Protein AF-A0A3B8J9R2-F1 (afdb_monomer)

Foldseek 3Di:
DDPLVVLQVVLVVVLCVLCQVLLVVVLVCLAVQAPPDDDPDDDDPPDDPPDDDDPCDDSPDRPPPVDDDDHDDDDDPPDPDDDQDQFLDDDPDPPDPPPPPQPDLDDDDPSSVVSVVVSVVSNVVSLVSDDPVDDDDDVVVVVVVVLCVPQHDDPVVCVVCVVVVPDPQKDKGKAEAPVQVDDDSRDDDNPPDDGNCRVRPFAFRDDDPFPDTDGPQWHDDPQKIARDCPDLKAKWKDWLFQDDPVPDALQRPPRPSADPLNSCCLNQQAADQASVLSVVVRVCLVVVDAWDWSDRPDPPPPPVPPDDDDDDDDDDDTSGRNPHRIHSIDRADANIKMKMKIKDKDAAPCRVVVPADEPVCVVVVVVSRDIWMWIWIKMKGFHDADPNRMTMIMMGTHDTDPGHHHDCSVVSHHYD

Radius of gyration: 28.65 Å; Cα contacts (8 Å, |Δi|>4): 515; chains: 1; bounding box: 71×41×92 Å

Solvent-accessible surface area (backbone atoms only — not comparable to full-atom values): 25781 Å² total; per-residue (Å²): 131,54,73,48,55,48,52,44,50,53,38,51,54,52,31,49,64,55,43,54,64,46,52,58,56,48,64,69,44,42,63,69,62,46,72,78,57,85,67,98,57,81,78,60,95,88,60,75,97,80,79,72,80,72,85,78,71,62,94,83,61,77,80,58,80,89,68,67,87,74,71,57,77,82,80,64,77,84,72,74,82,79,70,80,76,70,80,71,58,88,71,80,72,69,96,53,90,74,63,80,82,69,78,76,72,77,77,78,56,66,72,54,54,51,41,53,50,52,34,48,57,49,47,63,74,40,55,85,53,52,58,87,92,59,84,83,80,57,68,67,63,50,49,49,52,50,48,37,66,70,68,42,72,54,73,69,62,54,59,78,42,40,78,62,51,70,42,85,59,40,45,73,47,57,36,46,36,45,72,66,67,50,87,58,89,73,56,91,67,69,75,86,51,78,50,61,46,71,75,59,52,63,50,69,52,83,77,57,90,67,86,39,62,48,50,56,60,55,27,30,51,96,67,18,42,30,53,66,68,55,84,76,22,43,56,34,31,38,79,49,39,83,50,60,80,83,73,61,52,68,81,62,65,95,45,89,71,54,52,71,69,56,49,48,47,76,72,65,67,49,81,56,40,40,67,66,58,37,50,49,54,52,49,47,50,71,66,66,66,79,56,62,70,60,62,63,74,92,80,74,77,77,76,77,71,79,65,96,69,85,92,76,80,98,68,80,89,56,58,68,26,77,73,66,81,58,29,37,52,47,78,67,53,78,59,26,20,32,45,35,42,43,39,43,53,50,74,35,65,50,56,77,67,67,47,66,44,47,75,81,52,59,82,47,43,73,68,59,66,49,49,39,33,34,32,38,35,35,37,37,28,36,74,46,75,47,96,84,63,24,33,38,27,40,38,34,61,46,46,73,56,80,59,61,56,72,77,52,67,74,80,50,61,49,77,109

pLDDT: mean 75.18, std 20.31, range [25.69, 97.75]

Structure (mmCIF, N/CA/C/O backbone):
data_AF-A0A3B8J9R2-F1
#
_entry.id   AF-A0A3B8J9R2-F1
#
loop_
_atom_site.group_PDB
_atom_site.id
_atom_site.type_symbol
_atom_site.label_atom_id
_atom_site.label_alt_id
_atom_site.label_comp_id
_atom_site.label_asym_id
_atom_site.label_entity_id
_atom_site.label_seq_id
_atom_site.pdbx_PDB_ins_code
_atom_site.Cartn_x
_atom_site.Cartn_y
_atom_site.Cartn_z
_atom_site.occupancy
_atom_site.B_iso_or_equiv
_atom_site.auth_seq_id
_atom_site.auth_comp_id
_atom_site.auth_asym_id
_atom_site.auth_atom_id
_atom_site.pdbx_PDB_model_num
ATOM 1 N N . MET A 1 1 ? 39.269 -7.780 -40.909 1.00 62.84 1 MET A N 1
ATOM 2 C CA . MET A 1 1 ? 38.316 -7.835 -39.776 1.00 62.84 1 MET A CA 1
ATOM 3 C C . MET A 1 1 ? 38.737 -8.933 -38.822 1.00 62.84 1 MET A C 1
ATOM 5 O O . MET A 1 1 ? 38.933 -10.055 -39.282 1.00 62.84 1 MET A O 1
ATOM 9 N N . SER A 1 2 ? 38.868 -8.621 -37.534 1.00 84.94 2 SER A N 1
ATOM 10 C CA . SER A 1 2 ? 39.089 -9.622 -36.484 1.00 84.94 2 SER A CA 1
ATOM 11 C C . SER A 1 2 ? 37.842 -10.494 -36.267 1.00 84.94 2 SER A C 1
ATOM 13 O O . SER A 1 2 ? 36.739 -10.134 -36.692 1.00 84.94 2 SER A O 1
ATOM 15 N N . LEU A 1 3 ? 38.005 -11.652 -35.615 1.00 82.94 3 LEU A N 1
ATOM 16 C CA . LEU A 1 3 ? 36.895 -12.561 -35.297 1.00 82.94 3 LEU A CA 1
ATOM 17 C C . LEU A 1 3 ? 35.760 -11.857 -34.509 1.00 82.94 3 LEU A C 1
ATOM 19 O O . LEU A 1 3 ? 34.614 -11.969 -34.950 1.00 82.94 3 LEU A O 1
ATOM 23 N N . PRO A 1 4 ? 36.036 -11.044 -33.462 1.00 85.19 4 PRO A N 1
ATOM 24 C CA . PRO A 1 4 ? 34.996 -10.282 -32.757 1.00 85.19 4 PRO A CA 1
ATOM 25 C C . PRO A 1 4 ? 34.298 -9.248 -33.647 1.00 85.19 4 PRO A C 1
ATOM 27 O O . PRO A 1 4 ? 33.075 -9.143 -33.647 1.00 85.19 4 PRO A O 1
ATOM 30 N N . GLN A 1 5 ? 35.054 -8.528 -34.488 1.00 85.38 5 GLN A N 1
ATOM 31 C CA . GLN A 1 5 ? 34.477 -7.555 -35.423 1.00 85.38 5 GLN A CA 1
ATOM 32 C C . GLN A 1 5 ? 33.524 -8.225 -36.418 1.00 85.38 5 GLN A C 1
ATOM 34 O O . GLN A 1 5 ? 32.480 -7.665 -36.749 1.00 85.38 5 GLN A O 1
ATOM 39 N N . ARG A 1 6 ? 33.870 -9.426 -36.902 1.00 88.06 6 ARG A N 1
ATOM 40 C CA . ARG A 1 6 ? 33.015 -10.193 -37.815 1.00 88.06 6 ARG A CA 1
ATOM 41 C C . ARG A 1 6 ? 31.730 -10.644 -37.117 1.00 88.06 6 ARG A C 1
ATOM 43 O O . ARG A 1 6 ? 30.662 -10.513 -37.703 1.00 88.06 6 ARG A O 1
ATOM 50 N N . GLN A 1 7 ? 31.816 -11.107 -35.869 1.00 88.25 7 GLN A N 1
ATOM 51 C CA . GLN A 1 7 ? 30.649 -11.489 -35.062 1.00 88.25 7 GLN A CA 1
ATOM 52 C C . GLN A 1 7 ? 29.702 -10.304 -34.822 1.00 88.25 7 GLN A C 1
ATOM 54 O O . GLN A 1 7 ? 28.502 -10.433 -35.068 1.00 88.25 7 GLN A O 1
ATOM 59 N N . ILE A 1 8 ? 30.243 -9.140 -34.438 1.00 89.12 8 ILE A N 1
ATOM 60 C CA . ILE A 1 8 ? 29.488 -7.884 -34.291 1.00 89.12 8 ILE A CA 1
ATOM 61 C C . ILE A 1 8 ? 28.781 -7.527 -35.591 1.00 89.12 8 ILE A C 1
ATOM 63 O O . ILE A 1 8 ? 27.564 -7.348 -35.607 1.00 89.12 8 ILE A O 1
ATOM 67 N N . TYR A 1 9 ? 29.527 -7.462 -36.693 1.00 90.94 9 TYR A N 1
ATOM 68 C CA . TYR A 1 9 ? 28.970 -7.067 -37.979 1.00 90.94 9 TYR A CA 1
ATOM 69 C C . TYR A 1 9 ? 27.863 -8.017 -38.446 1.00 90.94 9 TYR A C 1
ATOM 71 O O . TYR A 1 9 ? 26.790 -7.560 -38.832 1.00 90.94 9 TYR A O 1
ATOM 79 N N . CYS A 1 10 ? 28.077 -9.333 -38.366 1.00 91.62 10 CYS A N 1
ATOM 80 C CA . CYS A 1 10 ? 27.074 -10.318 -38.764 1.00 91.62 10 CYS A CA 1
ATOM 81 C C . CYS A 1 10 ? 25.803 -10.224 -37.909 1.00 91.62 10 CYS A C 1
ATOM 83 O O . CYS A 1 10 ? 24.699 -10.301 -38.452 1.00 91.62 10 CYS A O 1
ATOM 85 N N . ALA A 1 11 ? 25.936 -10.035 -36.593 1.00 90.38 11 ALA A N 1
ATOM 86 C CA . ALA A 1 11 ? 24.792 -9.900 -35.698 1.00 90.38 11 ALA A CA 1
ATOM 87 C C . ALA A 1 11 ? 24.015 -8.603 -35.928 1.00 90.38 11 ALA A C 1
ATOM 89 O O . ALA A 1 11 ? 22.785 -8.647 -35.973 1.00 90.38 11 ALA A O 1
ATOM 90 N N . LEU A 1 12 ? 24.709 -7.481 -36.146 1.00 90.62 12 LEU A N 1
ATOM 91 C CA . LEU A 1 12 ? 24.083 -6.208 -36.501 1.00 90.62 12 LEU A CA 1
ATOM 92 C C . LEU A 1 12 ? 23.373 -6.312 -37.852 1.00 90.62 12 LEU A C 1
ATOM 94 O O . LEU A 1 12 ? 22.178 -6.051 -37.923 1.00 90.62 12 LEU A O 1
ATOM 98 N N . HIS A 1 13 ? 24.064 -6.778 -38.896 1.00 92.00 13 HIS A N 1
ATOM 99 C CA . HIS A 1 13 ? 23.496 -6.906 -40.238 1.00 92.00 13 HIS A CA 1
ATOM 100 C C . HIS A 1 13 ? 22.250 -7.800 -40.247 1.00 92.00 13 HIS A C 1
ATOM 102 O O . HIS A 1 13 ? 21.206 -7.410 -40.767 1.00 92.00 13 HIS A O 1
ATOM 108 N N . THR A 1 14 ? 22.326 -8.982 -39.629 1.00 91.25 14 THR A N 1
ATOM 109 C CA . THR A 1 14 ? 21.195 -9.921 -39.575 1.00 91.25 14 THR A CA 1
ATOM 110 C C . THR A 1 14 ? 20.018 -9.333 -38.800 1.00 91.25 14 THR A C 1
ATOM 112 O O . THR A 1 14 ? 18.887 -9.373 -39.284 1.00 91.25 14 THR A O 1
ATOM 115 N N . SER A 1 15 ? 20.279 -8.719 -37.641 1.00 90.56 15 SER A N 1
ATOM 116 C CA . SER A 1 15 ? 19.243 -8.053 -36.843 1.00 90.56 15 SER A CA 1
ATOM 117 C C . SER A 1 15 ? 18.590 -6.902 -37.610 1.00 90.56 15 SER A C 1
ATOM 119 O O . SER A 1 15 ? 17.370 -6.762 -37.583 1.00 90.56 15 SER A O 1
ATOM 121 N N . THR A 1 16 ? 19.361 -6.107 -38.359 1.00 88.94 16 THR A N 1
ATOM 122 C CA . THR A 1 16 ? 18.823 -5.036 -39.208 1.00 88.94 16 THR A CA 1
ATOM 123 C C . THR A 1 16 ? 17.903 -5.587 -40.296 1.00 88.94 16 THR A C 1
ATOM 125 O O . THR A 1 16 ? 16.812 -5.051 -40.486 1.00 88.94 16 THR A O 1
ATOM 128 N N . GLN A 1 17 ? 18.290 -6.673 -40.976 1.00 87.81 17 GLN A N 1
ATOM 129 C CA . GLN A 1 17 ? 17.439 -7.301 -41.995 1.00 87.81 17 GLN A CA 1
ATOM 130 C C . GLN A 1 17 ? 16.136 -7.854 -41.396 1.00 87.81 17 GLN A C 1
ATOM 132 O O . GLN A 1 17 ? 15.073 -7.697 -41.992 1.00 87.81 17 GLN A O 1
ATOM 137 N N . GLN A 1 18 ? 16.194 -8.437 -40.193 1.00 86.75 18 GLN A N 1
ATOM 138 C CA . GLN A 1 18 ? 15.013 -8.938 -39.478 1.00 86.75 18 GLN A CA 1
ATOM 139 C C . GLN A 1 18 ? 14.080 -7.816 -38.994 1.00 86.75 18 GLN A C 1
ATOM 141 O O . GLN A 1 18 ? 12.860 -7.975 -39.020 1.00 86.75 18 GLN A O 1
ATOM 146 N N . LEU A 1 19 ? 14.630 -6.681 -38.553 1.00 87.50 19 LEU A N 1
ATOM 147 C CA . LEU A 1 19 ? 13.854 -5.567 -37.996 1.00 87.50 19 LEU A CA 1
ATOM 148 C C . LEU A 1 19 ? 13.289 -4.625 -39.066 1.00 87.50 19 LEU A C 1
ATOM 150 O O . LEU A 1 19 ? 12.255 -4.003 -38.834 1.00 87.50 19 LEU A O 1
ATOM 154 N N . LYS A 1 20 ? 13.903 -4.538 -40.251 1.00 83.94 20 LYS A N 1
ATOM 155 C CA . LYS A 1 20 ? 13.425 -3.693 -41.358 1.00 83.94 20 LYS A CA 1
ATOM 156 C C . LYS A 1 20 ? 11.931 -3.884 -41.697 1.00 83.94 20 LYS A C 1
ATOM 158 O O . LYS A 1 20 ? 11.222 -2.878 -41.742 1.00 83.94 20 LYS A O 1
ATOM 163 N N . PRO A 1 21 ? 11.400 -5.113 -41.882 1.00 82.69 21 PRO A N 1
ATOM 164 C CA . PRO A 1 21 ? 9.969 -5.297 -42.128 1.00 82.69 21 PRO A CA 1
ATOM 165 C C . PRO A 1 21 ? 9.108 -4.905 -40.919 1.00 82.69 21 PRO A C 1
ATOM 167 O O . PRO A 1 21 ? 8.003 -4.396 -41.103 1.00 82.69 21 PRO A O 1
ATOM 170 N N . VAL A 1 22 ? 9.608 -5.075 -39.690 1.00 84.50 22 VAL A N 1
ATOM 171 C CA . VAL A 1 22 ? 8.884 -4.703 -38.464 1.00 84.50 22 VAL A CA 1
ATOM 172 C C . VAL A 1 22 ? 8.616 -3.202 -38.413 1.00 84.50 22 VAL A C 1
ATOM 174 O O . VAL A 1 22 ? 7.498 -2.806 -38.090 1.00 84.50 22 VAL A O 1
ATOM 177 N N . VAL A 1 23 ? 9.597 -2.369 -38.778 1.00 78.69 23 VAL A N 1
ATOM 178 C CA . VAL A 1 23 ? 9.433 -0.906 -38.763 1.00 78.69 23 VAL A CA 1
ATOM 179 C C . VAL A 1 23 ? 8.285 -0.472 -39.676 1.00 78.69 23 VAL A C 1
ATOM 181 O O . VAL A 1 23 ? 7.385 0.231 -39.225 1.00 78.69 23 VAL A O 1
ATOM 184 N N . SER A 1 24 ? 8.221 -1.003 -40.902 1.00 74.25 24 SER A N 1
ATOM 185 C CA . SER A 1 24 ? 7.125 -0.697 -41.836 1.00 74.25 24 SER A CA 1
ATOM 186 C C . SER A 1 24 ? 5.739 -1.072 -41.285 1.00 74.25 24 SER A C 1
ATOM 188 O O . SER A 1 24 ? 4.757 -0.353 -41.478 1.00 74.25 24 SER A O 1
ATOM 190 N N . GLN A 1 25 ? 5.649 -2.186 -40.548 1.00 77.25 25 GLN A N 1
ATOM 191 C CA . GLN A 1 25 ? 4.401 -2.629 -39.930 1.00 77.25 25 GLN A CA 1
ATOM 192 C C . GLN A 1 25 ? 3.995 -1.763 -38.731 1.00 77.25 25 GLN A C 1
ATOM 194 O O . GLN A 1 25 ? 2.798 -1.632 -38.467 1.00 77.25 25 GLN A O 1
ATOM 199 N N . LEU A 1 26 ? 4.961 -1.208 -37.993 1.00 74.69 26 LEU A N 1
ATOM 200 C CA . LEU A 1 26 ? 4.707 -0.274 -36.897 1.00 74.69 26 LEU A CA 1
ATOM 201 C C . LEU A 1 26 ? 4.262 1.089 -37.436 1.00 74.69 26 LEU A C 1
ATOM 203 O O . LEU A 1 26 ? 3.238 1.599 -36.984 1.00 74.69 26 LEU A O 1
ATOM 207 N N . ASP A 1 27 ? 4.942 1.619 -38.455 1.00 71.44 27 ASP A N 1
ATOM 208 C CA . ASP A 1 27 ? 4.601 2.901 -39.085 1.00 71.44 27 ASP A CA 1
ATOM 209 C C . ASP A 1 27 ? 3.192 2.894 -39.684 1.00 71.44 27 ASP A C 1
ATOM 211 O O . ASP A 1 27 ? 2.443 3.857 -39.522 1.00 71.44 27 ASP A O 1
ATOM 215 N N . ARG A 1 28 ? 2.780 1.778 -40.305 1.00 70.75 28 ARG A N 1
ATOM 216 C CA . ARG A 1 28 ? 1.412 1.606 -40.820 1.00 70.75 28 ARG A CA 1
ATOM 217 C C . ARG A 1 28 ? 0.352 1.618 -39.714 1.00 70.75 28 ARG A C 1
ATOM 219 O O . ARG A 1 28 ? -0.784 2.012 -39.958 1.00 70.75 28 ARG A O 1
ATOM 226 N N . ARG A 1 29 ? 0.693 1.150 -38.511 1.00 69.62 29 ARG A N 1
ATOM 227 C CA . ARG A 1 29 ? -0.244 1.043 -37.380 1.00 69.62 29 ARG A CA 1
ATOM 228 C C . ARG A 1 29 ? -0.314 2.297 -36.525 1.00 69.62 29 ARG A C 1
ATOM 230 O O . ARG A 1 29 ? -1.327 2.521 -35.876 1.00 69.62 29 ARG A O 1
ATOM 237 N N . LEU A 1 30 ? 0.739 3.100 -36.520 1.00 65.31 30 LEU A N 1
ATOM 238 C CA . LEU A 1 30 ? 0.831 4.308 -35.716 1.00 65.31 30 LEU A CA 1
ATOM 239 C C . LEU A 1 30 ? -0.325 5.316 -35.935 1.00 65.31 30 LEU A C 1
ATOM 241 O O . LEU A 1 30 ? -0.827 5.813 -34.927 1.00 65.31 30 LEU A O 1
ATOM 245 N N . PRO A 1 31 ? -0.824 5.579 -37.165 1.00 58.50 31 PRO A N 1
ATOM 246 C CA . PRO A 1 31 ? -2.006 6.427 -37.361 1.00 58.50 31 PRO A CA 1
ATOM 247 C C . PRO A 1 31 ? -3.319 5.760 -36.916 1.00 58.50 31 PRO A C 1
ATOM 249 O O . PRO A 1 31 ? -4.212 6.453 -36.451 1.00 58.50 31 PRO A O 1
ATOM 252 N N . LEU A 1 32 ? -3.425 4.424 -36.951 1.00 59.94 32 LEU A N 1
ATOM 253 C CA . LEU A 1 32 ? -4.621 3.698 -36.482 1.00 59.94 32 LEU A CA 1
ATOM 254 C C . LEU A 1 32 ? -4.832 3.806 -34.960 1.00 59.94 32 LEU A C 1
ATOM 256 O O . LEU A 1 32 ? -5.904 3.485 -34.459 1.00 59.94 32 LEU A O 1
ATOM 260 N N . LEU A 1 33 ? -3.812 4.242 -34.215 1.00 56.12 33 LEU A N 1
ATOM 261 C CA . LEU A 1 33 ? -3.923 4.545 -32.786 1.00 56.12 33 LEU A CA 1
ATOM 262 C C . LEU A 1 33 ? -4.534 5.936 -32.520 1.00 56.12 33 LEU A C 1
ATOM 264 O O . LEU A 1 33 ? -4.924 6.205 -31.386 1.00 56.12 33 LEU A O 1
ATOM 268 N N . ALA A 1 34 ? -4.606 6.811 -33.532 1.00 45.78 34 ALA A N 1
ATOM 269 C CA . ALA A 1 34 ? -5.099 8.185 -33.408 1.00 45.78 34 ALA A CA 1
ATOM 270 C C . ALA A 1 34 ? -6.633 8.300 -33.515 1.00 45.78 34 ALA A C 1
ATOM 272 O O . ALA A 1 34 ? -7.208 9.155 -32.850 1.00 45.78 34 ALA A O 1
ATOM 273 N N . ASP A 1 35 ? -7.290 7.413 -34.272 1.00 43.53 35 ASP A N 1
ATOM 274 C CA . ASP A 1 35 ? -8.739 7.464 -34.558 1.00 43.53 35 ASP A CA 1
ATOM 275 C C . ASP A 1 35 ? -9.628 6.791 -33.493 1.00 43.53 35 ASP A C 1
ATOM 277 O O . ASP A 1 35 ? -10.819 6.578 -33.695 1.00 43.53 35 ASP A O 1
ATOM 281 N N . LEU A 1 36 ? -9.084 6.468 -32.319 1.00 45.31 36 LEU A N 1
ATOM 282 C CA . LEU A 1 36 ? -9.843 5.864 -31.214 1.00 45.31 36 LEU A CA 1
ATOM 283 C C . LEU A 1 36 ? -10.557 6.905 -30.326 1.00 45.31 36 LEU A C 1
ATOM 285 O O . LEU A 1 36 ? -10.795 6.653 -29.144 1.00 45.31 36 LEU A O 1
ATOM 289 N N . THR A 1 37 ? -10.868 8.084 -30.866 1.00 40.28 37 THR A N 1
ATOM 290 C CA . THR A 1 37 ? -11.764 9.060 -30.232 1.00 40.28 37 THR A CA 1
ATOM 291 C C . THR A 1 37 ? -13.177 8.908 -30.755 1.00 40.28 37 THR A C 1
ATOM 293 O O . THR A 1 37 ? -13.391 8.893 -31.964 1.00 40.28 37 THR A O 1
ATOM 296 N N . GLU A 1 38 ? -14.142 8.896 -29.841 1.00 38.78 38 GLU A N 1
ATOM 297 C CA . GLU A 1 38 ? -15.537 9.160 -30.177 1.00 38.78 38 GLU A CA 1
ATOM 298 C C . GLU A 1 38 ? -15.602 10.517 -30.910 1.00 38.78 38 GLU A C 1
ATOM 300 O O . GLU A 1 38 ? -15.059 11.513 -30.406 1.00 38.78 38 GLU A O 1
ATOM 305 N N . PRO A 1 39 ? -16.143 10.576 -32.139 1.00 33.47 39 PRO A N 1
ATOM 306 C CA . PRO A 1 39 ? -16.142 11.808 -32.907 1.00 33.47 39 PRO A CA 1
ATOM 307 C C . PRO A 1 39 ? -16.979 12.858 -32.166 1.00 33.47 39 PRO A C 1
ATOM 309 O O . PRO A 1 39 ? -18.101 12.595 -31.744 1.00 33.47 39 PRO A O 1
ATOM 312 N N . LYS A 1 40 ? -16.443 14.079 -32.021 1.00 38.44 40 LYS A N 1
ATOM 313 C CA . LYS A 1 40 ? -17.133 15.216 -31.369 1.00 38.44 40 LYS A CA 1
ATOM 314 C C . LYS A 1 40 ? -18.420 15.651 -32.087 1.00 38.44 40 LYS A C 1
ATOM 316 O O . LYS A 1 40 ? -19.108 16.552 -31.619 1.00 38.44 40 LYS A O 1
ATOM 321 N N . THR A 1 41 ? -18.726 15.050 -33.227 1.00 35.06 41 THR A N 1
ATOM 322 C CA . THR A 1 41 ? -19.935 15.265 -34.015 1.00 35.06 41 THR A CA 1
ATOM 323 C C . THR A 1 41 ? -20.323 13.930 -34.648 1.00 35.06 41 THR A C 1
ATOM 325 O O . THR A 1 41 ? -19.452 13.276 -35.227 1.00 35.06 41 THR A O 1
ATOM 328 N N . PRO A 1 42 ? -21.589 13.487 -34.539 1.00 36.25 42 PRO A N 1
ATOM 329 C CA . PRO A 1 42 ? -22.033 12.295 -35.249 1.00 36.25 42 PRO A CA 1
ATOM 330 C C . PRO A 1 42 ? -21.795 12.499 -36.755 1.00 36.25 42 PRO A C 1
ATOM 332 O O . PRO A 1 42 ? -22.043 13.601 -37.258 1.00 36.25 42 PRO A O 1
ATOM 335 N N . PRO A 1 43 ? -21.277 11.489 -37.477 1.00 36.88 43 PRO A N 1
ATOM 336 C CA . PRO A 1 43 ? -21.058 11.614 -38.908 1.00 36.88 43 PRO A CA 1
ATOM 337 C C . PRO A 1 43 ? -22.398 11.884 -39.598 1.00 36.88 43 PRO A C 1
ATOM 339 O O . PRO A 1 43 ? -23.392 11.205 -39.338 1.00 36.88 43 PRO A O 1
ATOM 342 N N . SER A 1 44 ? -22.414 12.897 -40.467 1.00 42.34 44 SER A N 1
ATOM 343 C CA . SER A 1 44 ? -23.523 13.120 -41.394 1.00 42.34 44 SER A CA 1
ATOM 344 C C . SER A 1 44 ? -23.764 11.829 -42.191 1.00 42.34 44 SER A C 1
ATOM 346 O O . SER A 1 44 ? -22.778 11.207 -42.604 1.00 42.34 44 SER A O 1
ATOM 348 N N . PRO A 1 45 ? -25.024 11.415 -42.422 1.00 50.50 45 PRO A N 1
ATOM 349 C CA . PRO A 1 45 ? -25.361 10.132 -43.051 1.00 50.50 45 PRO A CA 1
ATOM 350 C C . PRO A 1 45 ? -24.772 9.921 -44.458 1.00 50.50 45 PRO A C 1
ATOM 352 O O . PRO A 1 45 ? -24.772 8.794 -44.947 1.00 50.50 45 PRO A O 1
ATOM 355 N N . ASP A 1 46 ? -24.210 10.963 -45.075 1.00 46.41 46 ASP A N 1
ATOM 356 C CA . ASP A 1 46 ? -23.677 10.934 -46.439 1.00 46.41 46 ASP A CA 1
ATOM 357 C C . ASP A 1 46 ? -22.157 10.686 -46.537 1.00 46.41 46 ASP A C 1
ATOM 359 O O . ASP A 1 46 ? -21.599 10.740 -47.633 1.00 46.41 46 ASP A O 1
ATOM 363 N N . VAL A 1 47 ? -21.456 10.409 -45.426 1.00 40.75 47 VAL A N 1
ATOM 364 C CA . VAL A 1 47 ? -20.002 10.143 -45.447 1.00 40.75 47 VAL A CA 1
ATOM 365 C C . VAL A 1 47 ? -19.705 8.667 -45.149 1.00 40.75 47 VAL A C 1
ATOM 367 O O . VAL A 1 47 ? -19.852 8.229 -44.006 1.00 40.75 47 VAL A O 1
ATOM 370 N N . PRO A 1 48 ? -19.228 7.879 -46.132 1.00 35.44 48 PRO A N 1
ATOM 371 C CA . PRO A 1 48 ? -18.740 6.527 -45.886 1.00 35.44 48 PRO A CA 1
ATOM 372 C C . PRO A 1 48 ? -17.569 6.545 -44.892 1.00 35.44 48 PRO A C 1
ATOM 374 O O . PRO A 1 48 ? -16.538 7.167 -45.147 1.00 35.44 48 PRO A O 1
ATOM 377 N N . LEU A 1 49 ? -17.706 5.813 -43.782 1.00 38.81 49 LEU A N 1
ATOM 378 C CA . LEU A 1 49 ? -16.765 5.717 -42.647 1.00 38.81 49 LEU A CA 1
ATOM 379 C C . LEU A 1 49 ? -15.371 5.115 -42.966 1.00 38.81 49 LEU A C 1
ATOM 381 O O . LEU A 1 49 ? -14.674 4.659 -42.065 1.00 38.81 49 LEU A O 1
ATOM 385 N N . LEU A 1 50 ? -14.932 5.088 -44.228 1.00 36.97 50 LEU A N 1
ATOM 386 C CA . LEU A 1 50 ? -13.704 4.400 -44.654 1.00 36.97 50 LEU A CA 1
ATOM 387 C C . LEU A 1 50 ? -12.754 5.224 -45.536 1.00 36.97 50 LEU A C 1
ATOM 389 O O . LEU A 1 50 ? -11.812 4.658 -46.088 1.00 36.97 50 LEU A O 1
ATOM 393 N N . ILE A 1 51 ? -12.940 6.540 -45.671 1.00 36.12 51 ILE A N 1
ATOM 394 C CA . ILE A 1 51 ? -12.095 7.347 -46.567 1.00 36.12 51 ILE A CA 1
ATOM 395 C C . ILE A 1 51 ? -11.477 8.537 -45.832 1.00 36.12 51 ILE A C 1
ATOM 397 O O . ILE A 1 51 ? -11.869 9.684 -46.006 1.00 36.12 51 ILE A O 1
ATOM 401 N N . LEU A 1 52 ? -10.437 8.257 -45.052 1.00 32.12 52 LEU A N 1
ATOM 402 C CA . LEU A 1 52 ? -9.314 9.177 -44.894 1.00 32.12 52 LEU A CA 1
ATOM 403 C C . LEU A 1 52 ? -8.065 8.392 -45.304 1.00 32.12 52 LEU A C 1
ATOM 405 O O . LEU A 1 52 ? -7.768 7.366 -44.686 1.00 32.12 52 LEU A O 1
ATOM 409 N N . PRO A 1 53 ? -7.366 8.782 -46.383 1.00 33.91 53 PRO A N 1
ATOM 410 C CA . PRO A 1 53 ? -6.200 8.039 -46.817 1.00 33.91 53 PRO A CA 1
ATOM 411 C C . PRO A 1 53 ? -5.103 8.212 -45.757 1.00 33.91 53 PRO A C 1
ATOM 413 O O . PRO A 1 53 ? -4.746 9.350 -45.440 1.00 33.91 53 PRO A O 1
ATOM 416 N N . PRO A 1 54 ? -4.518 7.128 -45.215 1.00 39.53 54 PRO A N 1
ATOM 417 C CA . PRO A 1 54 ? -3.217 7.263 -44.586 1.00 39.53 54 PRO A CA 1
ATOM 418 C C . PRO A 1 54 ? -2.291 7.777 -45.685 1.00 39.53 54 PRO A C 1
ATOM 420 O O . PRO A 1 54 ? -2.278 7.199 -46.771 1.00 39.53 54 PRO A O 1
ATOM 423 N N . SER A 1 55 ? -1.559 8.866 -45.448 1.00 38.28 55 SER 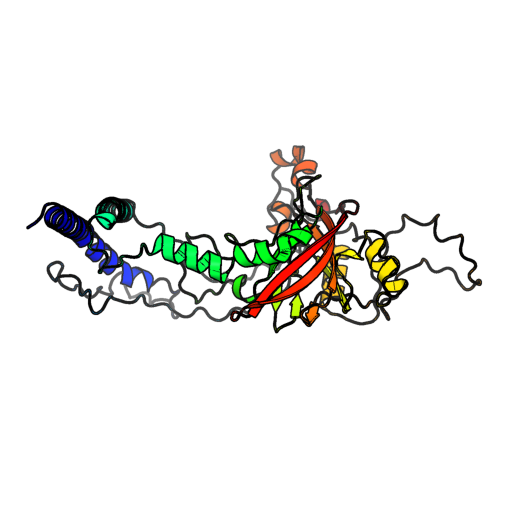A N 1
ATOM 424 C CA . SER A 1 55 ? -0.505 9.306 -46.359 1.00 38.28 55 SER A CA 1
ATOM 425 C C . SER A 1 55 ? 0.385 8.101 -46.664 1.00 38.28 55 SER A C 1
ATOM 427 O O . SER A 1 55 ? 1.150 7.646 -45.809 1.00 38.28 55 SER A O 1
ATOM 429 N N . LEU A 1 56 ? 0.198 7.525 -47.852 1.00 39.16 56 LEU A N 1
ATOM 430 C CA . LEU A 1 56 ? 0.941 6.387 -48.365 1.00 39.16 56 LEU A CA 1
ATOM 431 C C . LEU A 1 56 ? 2.331 6.907 -48.719 1.00 39.16 56 LEU A C 1
ATOM 433 O O . LEU A 1 56 ? 2.630 7.200 -49.872 1.00 39.16 56 LEU A O 1
ATOM 437 N N . GLU A 1 57 ? 3.181 7.070 -47.709 1.00 42.06 57 GLU A N 1
ATOM 438 C CA . GLU A 1 57 ? 4.614 7.117 -47.954 1.00 42.06 57 GLU A CA 1
ATOM 439 C C . GLU A 1 57 ? 5.024 5.772 -48.558 1.00 42.06 57 GLU A C 1
ATOM 441 O O . GLU A 1 57 ? 4.636 4.697 -48.090 1.00 42.06 57 GLU A O 1
ATOM 446 N N . ASN A 1 58 ? 5.756 5.861 -49.663 1.00 40.09 58 ASN A N 1
ATOM 447 C CA . ASN A 1 58 ? 6.122 4.751 -50.526 1.00 40.09 58 ASN A CA 1
ATOM 448 C C . ASN A 1 58 ? 6.749 3.593 -49.712 1.00 40.09 58 ASN A C 1
ATOM 450 O O . ASN A 1 58 ? 7.731 3.829 -49.004 1.00 40.09 58 ASN A O 1
ATOM 454 N N . PRO A 1 59 ? 6.293 2.328 -49.853 1.00 43.72 59 PRO A N 1
ATOM 455 C CA . PRO A 1 59 ? 6.843 1.168 -49.129 1.00 43.72 59 PRO A CA 1
ATOM 456 C C . PRO A 1 59 ? 8.347 0.915 -49.342 1.00 43.72 59 PRO A C 1
ATOM 458 O O . PRO A 1 59 ? 8.943 0.088 -48.654 1.00 43.72 59 PRO A O 1
ATOM 461 N N . GLN A 1 60 ? 8.954 1.586 -50.325 1.00 42.50 60 GLN A N 1
ATOM 462 C CA . GLN A 1 60 ? 10.364 1.458 -50.688 1.00 42.50 60 GLN A CA 1
ATOM 463 C C . GLN A 1 60 ? 11.282 2.480 -50.004 1.00 42.50 60 GLN A C 1
ATOM 465 O O . GLN A 1 60 ? 12.504 2.351 -50.103 1.00 42.50 60 GLN A O 1
ATOM 470 N N . GLN A 1 61 ? 10.739 3.481 -49.308 1.00 48.19 61 GLN A N 1
ATOM 471 C CA . GLN A 1 61 ? 11.558 4.490 -48.645 1.00 48.19 61 GLN A CA 1
ATOM 472 C C . GLN A 1 61 ? 12.118 3.913 -47.331 1.00 48.19 61 GLN A C 1
ATOM 474 O O . GLN A 1 61 ? 11.364 3.324 -46.552 1.00 48.19 61 GLN A O 1
ATOM 479 N N . PRO A 1 62 ? 13.439 4.000 -47.078 1.00 51.03 62 PRO A N 1
ATOM 480 C CA . PRO A 1 62 ? 14.010 3.510 -45.832 1.00 51.03 62 PRO A CA 1
ATOM 481 C C . PRO A 1 62 ? 13.359 4.245 -44.653 1.00 51.03 62 PRO A C 1
ATOM 483 O O . PRO A 1 62 ? 13.150 5.457 -44.746 1.00 51.03 62 PRO A O 1
ATOM 486 N N . PRO A 1 63 ? 13.030 3.540 -43.555 1.00 53.66 63 PRO A N 1
ATOM 487 C CA . PRO A 1 63 ? 12.386 4.168 -42.412 1.00 53.66 63 PRO A CA 1
ATOM 488 C C . PRO A 1 63 ? 13.237 5.337 -41.918 1.00 53.66 63 PRO A C 1
ATOM 490 O O . PRO A 1 63 ? 14.444 5.182 -41.701 1.00 53.66 63 PRO A O 1
ATOM 493 N N . ASN A 1 64 ? 12.622 6.512 -41.767 1.00 58.78 64 ASN A N 1
ATOM 494 C CA . ASN A 1 64 ? 13.319 7.701 -41.297 1.00 58.78 64 ASN A CA 1
ATOM 495 C C . ASN A 1 64 ? 13.600 7.566 -39.792 1.00 58.78 64 ASN A C 1
ATOM 497 O O . ASN A 1 64 ? 12.816 7.991 -38.948 1.00 58.78 64 ASN A O 1
ATOM 501 N N . LEU A 1 65 ? 14.736 6.949 -39.464 1.00 55.81 65 LEU A N 1
ATOM 502 C CA . LEU A 1 65 ? 15.193 6.746 -38.088 1.00 55.81 65 LEU A CA 1
ATOM 503 C C . LEU A 1 65 ? 15.566 8.058 -37.376 1.00 55.81 65 LEU A C 1
ATOM 505 O O . LEU A 1 65 ? 15.690 8.055 -36.155 1.00 55.81 65 LEU A O 1
ATOM 509 N N . GLN A 1 66 ? 15.764 9.159 -38.113 1.00 54.03 66 GLN A N 1
ATOM 510 C CA . GLN A 1 66 ? 16.116 10.460 -37.534 1.00 54.03 66 GLN A CA 1
ATOM 511 C C . GLN A 1 66 ? 14.888 11.189 -36.980 1.00 54.03 66 GLN A C 1
ATOM 513 O O . GLN A 1 66 ? 14.989 11.810 -35.928 1.00 54.03 66 GLN A O 1
ATOM 518 N N . ASN A 1 67 ? 13.728 11.051 -37.633 1.00 55.97 67 ASN A N 1
ATOM 519 C CA . ASN A 1 67 ? 12.459 11.640 -37.198 1.00 55.97 67 ASN A CA 1
ATOM 520 C C . ASN A 1 67 ? 11.368 10.559 -37.086 1.00 55.97 67 ASN A C 1
ATOM 522 O O . ASN A 1 67 ? 10.528 10.437 -37.982 1.00 55.97 67 ASN A O 1
ATOM 526 N N . PRO A 1 68 ? 11.360 9.758 -36.004 1.00 58.22 68 PRO A N 1
ATOM 527 C CA . PRO A 1 68 ? 10.334 8.742 -35.800 1.00 58.22 68 PRO A CA 1
ATOM 528 C C . PRO A 1 68 ? 8.946 9.384 -35.670 1.00 58.22 68 PRO A C 1
ATOM 530 O O . PRO A 1 68 ? 8.770 10.362 -34.937 1.00 58.22 68 PRO A O 1
ATOM 533 N N . LYS A 1 69 ? 7.939 8.814 -36.348 1.00 60.38 69 LYS A N 1
ATOM 534 C CA . LYS A 1 69 ? 6.551 9.283 -36.229 1.00 60.38 69 LYS A CA 1
ATOM 535 C C . LYS A 1 69 ? 6.082 9.148 -34.779 1.00 60.38 69 LYS A C 1
ATOM 537 O O . LYS A 1 69 ? 6.197 8.084 -34.171 1.00 60.38 69 LYS A O 1
ATOM 542 N N . GLN A 1 70 ? 5.532 10.225 -34.223 1.00 56.75 70 GLN A N 1
ATOM 543 C CA . GLN A 1 70 ? 4.963 10.206 -32.879 1.00 56.75 70 GLN A CA 1
ATOM 544 C C . GLN A 1 70 ? 3.467 9.876 -32.939 1.00 56.75 70 GLN A C 1
ATOM 546 O O . GLN A 1 70 ? 2.766 10.411 -33.798 1.00 56.75 70 GLN A O 1
ATOM 551 N N . PRO A 1 71 ? 2.948 9.021 -32.036 1.00 56.34 71 PRO A N 1
ATOM 552 C CA . PRO A 1 71 ? 1.509 8.793 -31.947 1.00 56.34 71 PRO A CA 1
ATOM 553 C C . PRO A 1 71 ? 0.787 10.123 -31.702 1.00 56.34 71 PRO A C 1
ATOM 555 O O . PRO A 1 71 ? 1.321 10.967 -30.978 1.00 56.34 71 PRO A O 1
ATOM 558 N N . SER A 1 72 ? -0.419 10.301 -32.238 1.00 54.00 72 SER A N 1
ATOM 559 C CA . SER A 1 72 ? -1.333 11.357 -31.788 1.00 54.00 72 SER A CA 1
ATOM 560 C C . SER A 1 72 ? -2.151 10.822 -30.612 1.00 54.00 72 SER A C 1
ATOM 562 O O . SER A 1 72 ? -2.543 9.658 -30.613 1.00 54.00 72 SER A O 1
ATOM 564 N N . SER A 1 73 ? -2.365 11.630 -29.576 1.00 54.56 73 SER A N 1
ATOM 565 C CA . SER A 1 73 ? -3.221 11.265 -28.442 1.00 54.56 73 SER A CA 1
ATOM 566 C C . SER A 1 73 ? -4.181 12.408 -28.170 1.00 54.56 73 SER A C 1
ATOM 568 O O . SER A 1 73 ? -3.736 13.503 -27.826 1.00 54.56 73 SER A O 1
ATOM 570 N N . ALA A 1 74 ? -5.480 12.156 -28.305 1.00 54.16 74 ALA A N 1
ATOM 571 C CA . ALA A 1 74 ? -6.487 13.090 -27.835 1.00 54.16 74 ALA A CA 1
ATOM 572 C C . ALA A 1 74 ? -6.466 13.133 -26.303 1.00 54.16 74 ALA A C 1
ATOM 574 O O . ALA A 1 74 ? -6.408 12.093 -25.645 1.00 54.16 74 ALA A O 1
ATOM 575 N N . SER A 1 75 ? -6.486 14.340 -25.742 1.00 54.72 75 SER A N 1
ATOM 576 C CA . SER A 1 75 ? -6.580 14.523 -24.296 1.00 54.72 75 SER A CA 1
ATOM 577 C C . SER A 1 75 ? -7.963 14.071 -23.825 1.00 54.72 75 SER A C 1
ATOM 579 O O . SER A 1 75 ? -8.978 14.605 -24.278 1.00 54.72 75 SER A O 1
ATOM 581 N N . VAL A 1 76 ? -8.004 13.086 -22.932 1.00 56.06 76 VAL A N 1
ATOM 582 C CA . VAL A 1 76 ? -9.203 12.738 -22.173 1.00 56.06 76 VAL A CA 1
ATOM 583 C C . VAL A 1 76 ? -9.406 13.847 -21.145 1.00 56.06 76 VAL A C 1
ATOM 585 O O . VAL A 1 76 ? -8.459 14.243 -20.458 1.00 56.06 76 VAL A O 1
ATOM 588 N N . GLN A 1 77 ? -10.626 14.382 -21.050 1.00 54.91 77 GLN A N 1
ATOM 589 C CA . GLN A 1 77 ? -10.950 15.372 -20.022 1.00 54.91 77 GLN A CA 1
ATOM 590 C C . GLN A 1 77 ? -10.572 14.821 -18.643 1.00 54.91 77 GLN A C 1
ATOM 592 O O . GLN A 1 77 ? -10.781 13.639 -18.364 1.00 54.91 77 GLN A O 1
ATOM 597 N N . ASN A 1 78 ? -9.991 15.672 -17.794 1.00 53.53 78 ASN A N 1
ATOM 598 C CA . ASN A 1 78 ? -9.696 15.299 -16.417 1.00 53.53 78 ASN A CA 1
ATOM 599 C C . ASN A 1 78 ? -11.014 14.927 -15.738 1.00 53.53 78 ASN A C 1
ATOM 601 O O . ASN A 1 78 ? -11.846 15.795 -15.478 1.00 53.53 78 ASN A O 1
ATOM 605 N N . LEU A 1 79 ? -11.204 13.633 -15.489 1.00 52.88 79 LEU A N 1
ATOM 606 C CA . LEU A 1 79 ? -12.320 13.170 -14.686 1.00 52.88 79 LEU A CA 1
ATOM 607 C C . LEU A 1 79 ? -12.126 13.712 -13.264 1.00 52.88 79 LEU A C 1
ATOM 609 O O . LEU A 1 79 ? -10.989 13.711 -12.772 1.00 52.88 79 LEU A O 1
ATOM 613 N N . PRO A 1 80 ? -13.196 14.187 -12.606 1.00 52.31 80 PRO A N 1
ATOM 614 C CA . PRO A 1 80 ? -13.124 14.526 -11.195 1.00 52.31 80 PRO A CA 1
ATOM 615 C C . PRO A 1 80 ? -12.611 13.318 -10.405 1.00 52.31 80 PRO A C 1
ATOM 617 O O . PRO A 1 80 ? -12.829 12.166 -10.791 1.00 52.31 80 PRO A O 1
ATOM 620 N N . ILE A 1 81 ? -11.889 13.590 -9.315 1.00 54.62 81 ILE A N 1
ATOM 621 C CA . ILE A 1 81 ? -11.421 12.545 -8.401 1.00 54.62 81 ILE A CA 1
ATOM 622 C C . ILE A 1 81 ? -12.664 11.759 -7.961 1.00 54.62 81 ILE A C 1
ATOM 624 O O . ILE A 1 81 ? -13.594 12.388 -7.454 1.00 54.62 81 ILE A O 1
ATOM 628 N N . PRO A 1 82 ? -12.724 10.434 -8.193 1.00 55.34 82 PRO A N 1
ATOM 629 C CA . PRO A 1 82 ? -13.902 9.660 -7.836 1.00 55.34 82 PRO A CA 1
ATOM 630 C C . PRO A 1 82 ? -14.130 9.767 -6.328 1.00 55.34 82 PRO A C 1
ATOM 632 O O . PRO A 1 82 ? -13.199 9.579 -5.540 1.00 55.34 82 PRO A O 1
ATOM 635 N N . GLU A 1 83 ? -15.363 10.096 -5.943 1.00 60.34 83 GLU A N 1
ATOM 636 C CA . GLU A 1 83 ? -15.798 10.040 -4.549 1.00 60.34 83 GLU A CA 1
ATOM 637 C C . GLU A 1 83 ? -15.587 8.622 -4.002 1.00 60.34 83 GLU A C 1
ATOM 639 O O . GLU A 1 83 ? -15.583 7.645 -4.758 1.00 60.34 83 GLU A O 1
ATOM 644 N N . VAL A 1 84 ? -15.370 8.500 -2.688 1.00 61.88 84 VAL A N 1
ATOM 645 C CA . VAL A 1 84 ? -15.199 7.186 -2.054 1.00 61.88 84 VAL A CA 1
ATOM 646 C C . VAL A 1 84 ? -16.481 6.383 -2.303 1.00 61.88 84 VAL A C 1
ATOM 648 O O . VAL A 1 84 ? -17.545 6.819 -1.861 1.00 61.88 84 VAL A O 1
ATOM 651 N N . PRO A 1 85 ? -16.418 5.247 -3.020 1.00 62.75 85 PRO A N 1
ATOM 652 C CA . PRO A 1 85 ? -17.619 4.512 -3.381 1.00 62.75 85 PRO A CA 1
ATOM 653 C C . PRO A 1 85 ? -18.285 3.957 -2.119 1.00 62.75 85 PRO A C 1
ATOM 655 O O . PRO A 1 85 ? -17.623 3.307 -1.305 1.00 62.75 85 PRO A O 1
ATOM 658 N N . VAL A 1 86 ? -19.589 4.211 -1.973 1.00 69.00 86 VAL A N 1
ATOM 659 C CA . VAL A 1 86 ? -20.423 3.577 -0.945 1.00 69.00 86 VAL A CA 1
ATOM 660 C C . VAL A 1 86 ? -20.835 2.202 -1.464 1.00 69.00 86 VAL A C 1
ATOM 662 O O . VAL A 1 86 ? -21.535 2.083 -2.466 1.00 69.00 86 VAL A O 1
ATOM 665 N N . ILE A 1 87 ? -20.347 1.163 -0.802 1.00 71.81 87 ILE A N 1
ATOM 666 C CA . ILE A 1 87 ? -20.614 -0.243 -1.086 1.00 71.81 87 ILE A CA 1
ATOM 667 C C . ILE A 1 87 ? -21.997 -0.604 -0.529 1.00 71.81 87 ILE A C 1
ATOM 669 O O . ILE A 1 87 ? -22.356 -0.180 0.569 1.00 71.81 87 ILE A O 1
ATOM 673 N N . GLY A 1 88 ? -22.770 -1.387 -1.283 1.00 58.62 88 GLY A N 1
ATOM 674 C CA . GLY A 1 88 ? -24.086 -1.884 -0.862 1.00 58.62 88 GLY A CA 1
ATOM 675 C C . GLY A 1 88 ? -25.272 -0.969 -1.188 1.00 58.62 88 GLY A C 1
ATOM 676 O O . GLY A 1 88 ? -26.416 -1.385 -1.039 1.00 58.62 88 GLY A O 1
ATOM 677 N N . LEU A 1 89 ? -25.048 0.249 -1.693 1.00 63.75 89 LEU A N 1
ATOM 678 C CA . LEU A 1 89 ? -26.129 1.063 -2.254 1.00 63.75 89 LEU A CA 1
ATOM 679 C C . LEU A 1 89 ? -26.236 0.833 -3.759 1.00 63.75 89 LEU A C 1
ATOM 681 O O . LEU A 1 89 ? -25.235 0.893 -4.474 1.00 63.75 89 LEU A O 1
ATOM 685 N N . ALA A 1 90 ? -27.463 0.636 -4.249 1.00 56.22 90 ALA A N 1
ATOM 686 C CA . ALA A 1 90 ? -27.750 0.629 -5.676 1.00 56.22 90 ALA A CA 1
ATOM 687 C C . ALA A 1 90 ? -27.360 1.992 -6.268 1.00 56.22 90 ALA A C 1
ATOM 689 O O . ALA A 1 90 ? -28.076 2.989 -6.133 1.00 56.22 90 ALA A O 1
ATOM 690 N N . VAL A 1 91 ? -26.186 2.054 -6.894 1.00 55.91 91 VAL A N 1
ATOM 691 C CA . VAL A 1 91 ? -25.737 3.250 -7.601 1.00 55.91 91 VAL A CA 1
ATOM 692 C C . VAL A 1 91 ? -26.715 3.474 -8.746 1.00 55.91 91 VAL A C 1
ATOM 694 O O . VAL A 1 91 ? -26.966 2.560 -9.532 1.00 55.91 91 VAL A O 1
ATOM 697 N N . LYS A 1 92 ? -27.271 4.688 -8.859 1.00 48.88 92 LYS A N 1
ATOM 698 C CA . LYS A 1 92 ? -28.016 5.072 -10.062 1.00 48.88 92 LYS A CA 1
ATOM 699 C C . LYS A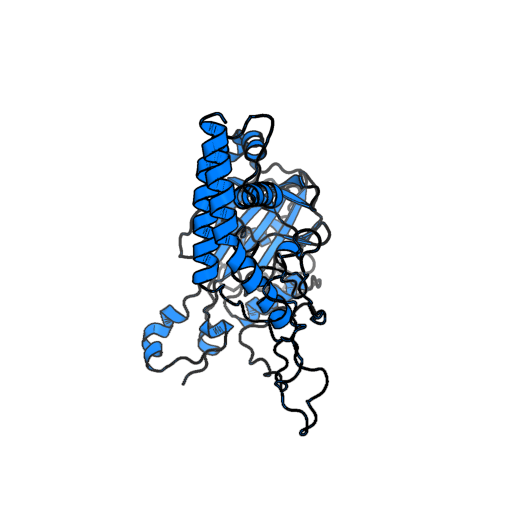 1 92 ? -27.108 4.822 -11.260 1.00 48.88 92 LYS A C 1
ATOM 701 O O . LYS A 1 92 ? -26.096 5.506 -11.416 1.00 48.88 92 LYS A O 1
ATOM 706 N N . THR A 1 93 ? -27.460 3.845 -12.088 1.00 46.25 93 THR A N 1
ATOM 707 C CA . THR A 1 93 ? -26.809 3.629 -13.374 1.00 46.25 93 THR A CA 1
ATOM 708 C C . THR A 1 93 ? -26.882 4.942 -14.134 1.00 46.25 93 THR A C 1
ATOM 710 O O . THR A 1 93 ? -27.960 5.516 -14.302 1.00 46.25 93 THR A O 1
ATOM 713 N N . ALA A 1 94 ? -25.721 5.474 -14.513 1.00 41.75 94 ALA A N 1
ATOM 714 C CA . ALA A 1 94 ? -25.663 6.700 -15.286 1.00 41.75 94 ALA A CA 1
ATOM 715 C C . ALA A 1 94 ? -26.560 6.524 -16.520 1.00 41.75 94 ALA A C 1
ATOM 717 O O . ALA A 1 94 ? -26.352 5.618 -17.321 1.00 41.75 94 ALA A O 1
ATOM 718 N N . THR A 1 95 ? -27.564 7.385 -16.679 1.00 42.34 95 THR A N 1
ATOM 719 C CA . THR A 1 95 ? -28.523 7.357 -17.800 1.00 42.34 95 THR A CA 1
ATOM 720 C C . THR A 1 95 ? -27.896 7.761 -19.141 1.00 42.34 95 THR A C 1
ATOM 722 O O . THR A 1 95 ? -28.598 7.985 -20.120 1.00 42.34 95 THR A O 1
ATOM 725 N N . SER A 1 96 ? -26.570 7.862 -19.197 1.00 41.28 96 SER A N 1
ATOM 726 C CA . SER A 1 96 ? -25.775 8.133 -20.385 1.00 41.28 96 SER A CA 1
ATOM 727 C C . SER A 1 96 ? -24.622 7.142 -20.391 1.00 41.28 96 SER A C 1
ATOM 729 O O . SER A 1 96 ? -23.973 6.972 -19.358 1.00 41.28 96 SER A O 1
ATOM 731 N N . ASN A 1 97 ? -24.329 6.553 -21.550 1.00 40.38 97 ASN A N 1
ATOM 732 C CA . ASN A 1 97 ? -23.176 5.688 -21.842 1.00 40.38 97 ASN A CA 1
ATOM 733 C C . ASN A 1 97 ? -21.805 6.387 -21.648 1.00 40.38 97 ASN A C 1
ATOM 735 O O . ASN A 1 97 ? -20.830 6.046 -22.307 1.00 40.38 97 ASN A O 1
ATOM 739 N N . ASN A 1 98 ? -21.684 7.348 -20.731 1.00 44.75 98 ASN A N 1
ATOM 740 C CA . ASN A 1 98 ? -20.450 8.048 -20.391 1.00 44.75 98 ASN A CA 1
ATOM 741 C C . ASN A 1 98 ? -19.564 7.194 -19.470 1.00 44.75 98 ASN A C 1
ATOM 743 O O . ASN A 1 98 ? -18.978 7.708 -18.516 1.00 44.75 98 ASN A O 1
ATOM 747 N N . GLN A 1 99 ? -19.431 5.891 -19.738 1.00 45.31 99 GLN A N 1
ATOM 748 C CA . GLN A 1 99 ? -18.214 5.222 -19.302 1.00 45.31 99 GLN A CA 1
ATOM 749 C C . GLN A 1 99 ? -17.083 5.857 -20.113 1.00 45.31 99 GLN A C 1
ATOM 751 O O . GLN A 1 99 ? -17.144 5.819 -21.343 1.00 45.31 99 GLN A O 1
ATOM 756 N N . PRO A 1 100 ? -16.073 6.477 -19.476 1.00 49.25 100 PRO A N 1
ATOM 757 C CA . PRO A 1 100 ? -14.926 6.978 -20.214 1.00 49.25 100 PRO A CA 1
ATOM 758 C C . PRO A 1 100 ? -14.377 5.822 -21.046 1.00 49.25 100 PRO A C 1
ATOM 760 O O . PRO A 1 100 ? -14.003 4.781 -20.501 1.00 49.25 100 PRO A O 1
ATOM 763 N N . SER A 1 101 ? -14.392 5.981 -22.370 1.00 51.72 101 SER A N 1
ATOM 764 C CA . SER A 1 101 ? -13.928 4.963 -23.302 1.00 51.72 101 SER A CA 1
ATOM 765 C C . SER A 1 101 ? -12.425 4.790 -23.111 1.00 51.72 101 SER A C 1
ATOM 767 O O . SER A 1 101 ? -11.575 5.477 -23.681 1.00 51.72 101 SER A O 1
ATOM 769 N N . PHE A 1 102 ? -12.054 3.874 -22.221 1.00 54.09 102 PHE A N 1
ATOM 770 C CA . PHE A 1 102 ? -10.665 3.501 -22.070 1.00 54.09 102 PHE A CA 1
ATOM 771 C C . PHE A 1 102 ? -10.267 2.746 -23.332 1.00 54.09 102 PHE A C 1
ATOM 773 O O . PHE A 1 102 ? -10.765 1.656 -23.594 1.00 54.09 102 PHE A O 1
ATOM 780 N N . GLN A 1 103 ? -9.335 3.314 -24.100 1.00 55.84 103 GLN A N 1
ATOM 781 C CA . GLN A 1 103 ? -8.780 2.610 -25.255 1.00 55.84 103 GLN A CA 1
ATOM 782 C C . GLN A 1 103 ? -8.321 1.187 -24.863 1.00 55.84 103 GLN A C 1
ATOM 784 O O . GLN A 1 103 ? -7.597 1.027 -23.868 1.00 55.84 103 GLN A O 1
ATOM 789 N N . PRO A 1 104 ? -8.735 0.146 -25.598 1.00 59.00 104 PRO A N 1
ATOM 790 C CA . PRO A 1 104 ? -8.422 -1.228 -25.234 1.00 59.00 104 PRO A CA 1
ATOM 791 C C . PRO A 1 104 ? -6.907 -1.460 -25.214 1.00 59.00 104 PRO A C 1
ATOM 793 O O . PRO A 1 104 ? -6.146 -0.861 -25.976 1.00 59.00 104 PRO A O 1
ATOM 796 N N . ALA A 1 105 ? -6.448 -2.353 -24.337 1.00 64.75 105 ALA A N 1
ATOM 797 C CA . ALA A 1 105 ? -5.066 -2.811 -24.362 1.00 64.75 105 ALA A CA 1
ATOM 798 C C . ALA A 1 105 ? -4.874 -3.749 -25.567 1.00 64.75 105 ALA A C 1
ATOM 800 O O . ALA A 1 105 ? -5.231 -4.924 -25.523 1.00 64.75 105 ALA A O 1
ATOM 801 N N . ILE A 1 106 ? -4.331 -3.228 -26.668 1.00 67.81 106 ILE A N 1
ATOM 802 C CA . ILE A 1 106 ? -4.134 -4.013 -27.892 1.00 67.81 106 ILE A CA 1
ATOM 803 C C . ILE A 1 106 ? -2.854 -4.840 -27.763 1.00 67.81 106 ILE A C 1
ATOM 805 O O . ILE A 1 106 ? -1.747 -4.297 -27.728 1.00 67.81 106 ILE A O 1
ATOM 809 N N . LYS A 1 107 ? -2.998 -6.170 -27.718 1.00 75.25 107 LYS A N 1
ATOM 810 C CA . LYS A 1 107 ? -1.862 -7.099 -27.742 1.00 75.25 107 LYS A CA 1
ATOM 811 C C . LYS A 1 107 ? -1.079 -6.940 -29.055 1.00 75.25 107 LYS A C 1
ATOM 813 O O . LYS A 1 107 ? -1.684 -7.026 -30.126 1.00 75.25 107 LYS A O 1
ATOM 818 N N . PRO A 1 108 ? 0.254 -6.752 -29.008 1.00 78.19 108 PRO A N 1
ATOM 819 C CA . PRO A 1 108 ? 1.063 -6.712 -30.214 1.00 78.19 108 PRO A CA 1
ATOM 820 C C . PRO A 1 108 ? 0.926 -8.010 -31.030 1.00 78.19 108 PRO A C 1
ATOM 822 O O . PRO A 1 108 ? 0.879 -9.097 -30.445 1.00 78.19 108 PRO A O 1
ATOM 825 N N . PRO A 1 109 ? 0.899 -7.934 -32.371 1.00 84.25 109 PRO A N 1
ATOM 826 C CA . PRO A 1 109 ? 0.853 -9.113 -33.227 1.00 84.25 109 PRO A CA 1
ATOM 827 C C . PRO A 1 109 ? 2.052 -10.036 -33.009 1.00 84.25 109 PRO A C 1
ATOM 829 O O . PRO A 1 109 ? 3.194 -9.578 -32.918 1.00 84.25 109 PRO A O 1
ATOM 832 N N . VAL A 1 110 ? 1.795 -11.347 -33.019 1.00 85.50 110 VAL A N 1
ATOM 833 C CA . VAL A 1 110 ? 2.807 -12.380 -32.740 1.00 85.50 110 VAL A CA 1
ATOM 834 C C . VAL A 1 110 ? 4.028 -12.237 -33.653 1.00 85.50 110 VAL A C 1
ATOM 836 O O . VAL A 1 110 ? 5.152 -12.247 -33.160 1.00 85.50 110 VAL A O 1
ATOM 839 N N . GLN A 1 111 ? 3.810 -11.995 -34.948 1.00 83.81 111 GLN A N 1
ATOM 840 C CA . GLN A 1 111 ? 4.860 -11.837 -35.965 1.00 83.81 111 GLN A CA 1
ATOM 841 C C . GLN A 1 111 ? 5.854 -10.706 -35.636 1.00 83.81 111 GLN A C 1
ATOM 843 O O . GLN A 1 111 ? 7.062 -10.864 -35.812 1.00 83.81 111 GLN A O 1
ATOM 848 N N . ILE A 1 112 ? 5.359 -9.577 -35.113 1.00 84.81 112 ILE A N 1
ATOM 849 C CA . ILE A 1 112 ? 6.201 -8.449 -34.684 1.00 84.81 112 ILE A CA 1
ATOM 850 C C . ILE A 1 112 ? 6.987 -8.841 -33.434 1.00 84.81 112 ILE A C 1
ATOM 852 O O . ILE A 1 112 ? 8.199 -8.641 -33.368 1.00 84.81 112 ILE A O 1
ATOM 856 N N . THR A 1 113 ? 6.311 -9.436 -32.447 1.00 87.69 113 THR A N 1
ATOM 857 C CA . THR A 1 113 ? 6.959 -9.815 -31.185 1.00 87.69 113 THR A CA 1
ATOM 858 C C . THR A 1 113 ? 8.029 -10.888 -31.369 1.00 87.69 113 THR A C 1
ATOM 860 O O . THR A 1 113 ? 9.079 -10.803 -30.733 1.00 87.69 113 THR A O 1
ATOM 863 N N . SER A 1 114 ? 7.821 -11.853 -32.271 1.00 88.12 114 SER A N 1
ATOM 864 C CA . SER A 1 114 ? 8.801 -12.898 -32.572 1.00 88.12 114 SER A CA 1
ATOM 865 C C . SER A 1 114 ? 10.032 -12.333 -33.273 1.00 88.12 114 SER A C 1
ATOM 867 O O . SER A 1 114 ? 11.148 -12.681 -32.897 1.00 88.12 114 SER A O 1
ATOM 869 N N . ALA A 1 115 ? 9.852 -11.420 -34.236 1.00 89.19 115 ALA A N 1
ATOM 870 C CA . ALA A 1 115 ? 10.962 -10.774 -34.934 1.00 89.19 115 ALA A CA 1
ATOM 871 C C . ALA A 1 115 ? 11.813 -9.910 -33.985 1.00 89.19 115 ALA A C 1
ATOM 873 O O . ALA A 1 115 ? 13.038 -10.021 -33.981 1.00 89.19 115 ALA A O 1
ATOM 874 N N . ILE A 1 116 ? 11.174 -9.115 -33.116 1.00 89.62 116 ILE A N 1
ATOM 875 C CA . ILE A 1 116 ? 11.875 -8.312 -32.099 1.00 89.62 116 ILE A CA 1
ATOM 876 C C . ILE A 1 116 ? 12.614 -9.214 -31.099 1.00 89.62 116 ILE A C 1
ATOM 878 O O . ILE A 1 116 ? 13.761 -8.935 -30.750 1.00 89.62 116 ILE A O 1
ATOM 882 N N . SER A 1 117 ? 11.985 -10.303 -30.643 1.00 89.94 117 SER A N 1
ATOM 883 C CA . SER A 1 117 ? 12.596 -11.248 -29.699 1.00 89.94 117 SER A CA 1
ATOM 884 C C . SER A 1 117 ? 13.815 -11.960 -30.297 1.00 89.94 117 SER A C 1
ATOM 886 O O . SER A 1 117 ? 14.856 -12.046 -29.642 1.00 89.94 117 SER A O 1
ATOM 888 N N . ALA A 1 118 ? 13.722 -12.405 -31.555 1.00 90.12 118 ALA A N 1
ATOM 889 C CA . ALA A 1 118 ? 14.822 -13.045 -32.271 1.00 90.12 118 ALA A CA 1
ATOM 890 C C . ALA A 1 118 ? 16.018 -12.095 -32.443 1.00 90.12 118 ALA A C 1
ATOM 892 O O . ALA A 1 118 ? 17.132 -12.442 -32.041 1.00 90.12 118 ALA A O 1
ATOM 893 N N . ALA A 1 119 ? 15.772 -10.874 -32.934 1.00 91.12 119 ALA A N 1
ATOM 894 C CA . ALA A 1 119 ? 16.808 -9.855 -33.088 1.00 91.12 119 ALA A CA 1
ATOM 895 C C . ALA A 1 119 ? 17.461 -9.511 -31.740 1.00 91.12 119 ALA A C 1
ATOM 897 O O . ALA A 1 119 ? 18.683 -9.472 -31.622 1.00 91.12 119 ALA A O 1
ATOM 898 N N . ARG A 1 120 ? 16.662 -9.346 -30.676 1.00 90.62 120 ARG A N 1
ATOM 899 C CA . ARG A 1 120 ? 17.174 -9.094 -29.322 1.00 90.62 120 ARG A CA 1
ATOM 900 C C . ARG A 1 120 ? 18.086 -10.218 -28.834 1.00 90.62 120 ARG A C 1
ATOM 902 O O . ARG A 1 120 ? 19.175 -9.933 -28.346 1.00 90.62 120 ARG A O 1
ATOM 909 N N . LYS A 1 121 ? 17.665 -11.482 -28.960 1.00 90.31 121 LYS A N 1
ATOM 910 C CA . LYS A 1 121 ? 18.466 -12.645 -28.542 1.00 90.31 121 LYS A CA 1
ATOM 911 C C . LYS A 1 121 ? 19.821 -12.665 -29.254 1.00 90.31 121 LYS A C 1
ATOM 913 O O . LYS A 1 121 ? 20.843 -12.919 -28.621 1.00 90.31 121 LYS A O 1
ATOM 918 N N . GLN A 1 122 ? 19.827 -12.356 -30.549 1.00 89.44 122 GLN A N 1
ATOM 919 C CA . GLN A 1 122 ? 21.046 -12.293 -31.347 1.00 89.44 122 GLN A CA 1
ATOM 920 C C . GLN A 1 122 ? 21.958 -11.136 -30.911 1.00 89.44 122 GLN A C 1
ATOM 922 O O . GLN A 1 122 ? 23.148 -11.356 -30.700 1.00 89.44 122 GLN A O 1
ATOM 927 N N . LEU A 1 123 ? 21.416 -9.934 -30.696 1.00 89.75 123 LEU A N 1
ATOM 928 C CA . LEU A 1 123 ? 22.198 -8.770 -30.260 1.00 89.75 123 LEU A CA 1
ATOM 929 C C . LEU A 1 123 ? 22.791 -8.946 -28.856 1.00 89.75 123 LEU A C 1
ATOM 931 O O . LEU A 1 123 ? 23.967 -8.647 -28.662 1.00 89.75 123 LEU A O 1
ATOM 935 N N . LEU A 1 124 ? 22.026 -9.490 -27.901 1.00 89.12 124 LEU A N 1
ATOM 936 C CA . LEU A 1 124 ? 22.513 -9.748 -26.540 1.00 89.12 124 LEU A CA 1
ATOM 937 C C . LEU A 1 124 ? 23.706 -10.713 -26.527 1.00 89.12 124 LEU A C 1
ATOM 939 O O . LEU A 1 124 ? 24.647 -10.508 -25.767 1.00 89.12 124 LEU A O 1
ATOM 943 N N . SER A 1 125 ? 23.706 -11.726 -27.403 1.00 88.44 125 SER A N 1
ATOM 944 C CA . SER A 1 125 ? 24.800 -12.706 -27.480 1.00 88.44 125 SER A CA 1
ATOM 945 C C . SER A 1 125 ? 26.144 -12.111 -27.914 1.00 88.44 125 SER A C 1
ATOM 947 O O . SER A 1 125 ? 27.185 -12.717 -27.676 1.00 88.44 125 SER A O 1
ATOM 949 N N . VAL A 1 126 ? 26.132 -10.925 -28.531 1.00 90.50 126 VAL A N 1
ATOM 950 C CA . VAL A 1 126 ? 27.326 -10.292 -29.106 1.00 90.50 126 VAL A CA 1
ATOM 951 C C . VAL A 1 126 ? 27.806 -9.087 -28.296 1.00 90.50 126 VAL A C 1
ATOM 953 O O . VAL A 1 126 ? 28.901 -8.593 -28.547 1.00 90.50 126 VAL A O 1
ATOM 956 N N . ILE A 1 127 ? 27.068 -8.666 -27.260 1.00 86.88 127 ILE A N 1
ATOM 957 C CA . ILE A 1 127 ? 27.506 -7.609 -26.329 1.00 86.88 127 ILE A CA 1
ATOM 958 C C . ILE A 1 127 ? 28.931 -7.852 -25.793 1.00 86.88 127 ILE A C 1
ATOM 960 O O . ILE A 1 127 ? 29.728 -6.919 -25.868 1.00 86.88 127 ILE A O 1
ATOM 964 N N . PRO A 1 128 ? 29.319 -9.067 -25.343 1.00 87.56 128 PRO A N 1
ATOM 965 C CA . PRO A 1 128 ? 30.670 -9.306 -24.822 1.00 87.56 128 PRO A CA 1
ATOM 966 C C . PRO A 1 128 ? 31.795 -9.143 -25.855 1.00 87.56 128 PRO A C 1
ATOM 968 O O . PRO A 1 128 ? 32.956 -9.046 -25.477 1.00 87.56 128 PRO A O 1
ATOM 971 N N . ALA A 1 129 ? 31.476 -9.149 -27.155 1.00 87.69 129 ALA A N 1
ATOM 972 C CA . ALA A 1 129 ? 32.460 -9.003 -28.225 1.00 87.69 129 ALA A CA 1
ATOM 973 C C . ALA A 1 129 ? 32.798 -7.533 -28.535 1.00 87.69 129 ALA A C 1
ATOM 975 O O . ALA A 1 129 ? 33.772 -7.279 -29.249 1.00 87.69 129 ALA A O 1
ATOM 976 N N . PHE A 1 130 ? 32.001 -6.573 -28.041 1.00 87.06 130 PHE A N 1
ATOM 977 C CA . PHE A 1 130 ? 32.270 -5.146 -28.217 1.00 87.06 130 PHE A CA 1
ATOM 978 C C . PHE A 1 130 ? 33.495 -4.704 -27.400 1.00 87.06 130 PHE A C 1
ATOM 980 O O . PHE A 1 130 ? 33.731 -5.221 -26.310 1.00 87.06 130 PHE A O 1
ATOM 987 N N . PRO A 1 131 ? 34.286 -3.740 -27.907 1.00 85.50 131 PRO A N 1
ATOM 988 C CA . PRO A 1 131 ? 35.401 -3.181 -27.151 1.00 85.50 131 PRO A CA 1
ATOM 989 C C . PRO A 1 131 ? 34.896 -2.428 -25.912 1.00 85.50 131 PRO A C 1
ATOM 991 O O . PRO A 1 131 ? 33.844 -1.795 -25.964 1.00 85.50 131 PRO A O 1
ATOM 994 N N . GLU A 1 132 ? 35.679 -2.412 -24.827 1.00 80.38 132 GLU A N 1
ATOM 995 C CA . GLU A 1 132 ? 35.299 -1.755 -23.560 1.00 80.38 132 GLU A CA 1
ATOM 996 C C . GLU A 1 132 ? 35.006 -0.249 -23.693 1.00 80.38 132 GLU A C 1
ATOM 998 O O . GLU A 1 132 ? 34.283 0.327 -22.877 1.00 80.38 132 GLU A O 1
ATOM 1003 N N . SER A 1 133 ? 35.531 0.395 -24.741 1.00 84.38 133 SER A N 1
ATOM 1004 C CA . SER A 1 133 ? 35.239 1.792 -25.074 1.00 84.38 133 SER A CA 1
ATOM 1005 C C . SER A 1 133 ? 33.786 2.029 -25.506 1.00 84.38 133 SER A C 1
ATOM 1007 O O . SER A 1 133 ? 33.324 3.169 -25.469 1.00 84.38 133 SER A O 1
ATOM 1009 N N . ILE A 1 134 ? 33.047 0.981 -25.888 1.00 81.56 134 ILE A N 1
ATOM 1010 C CA . ILE A 1 134 ? 31.643 1.048 -26.301 1.00 81.56 134 ILE A CA 1
ATOM 1011 C C . ILE A 1 134 ? 30.784 0.361 -25.237 1.00 81.56 134 ILE A C 1
ATOM 1013 O O . ILE A 1 134 ? 30.650 -0.860 -25.204 1.00 81.56 134 ILE A O 1
ATOM 1017 N N . ARG A 1 135 ? 30.146 1.160 -24.378 1.00 74.00 135 ARG A N 1
ATOM 1018 C CA . ARG A 1 135 ? 29.178 0.656 -23.395 1.00 74.00 135 ARG A CA 1
ATOM 1019 C C . ARG A 1 135 ? 27.794 0.551 -24.023 1.00 74.00 135 ARG A C 1
ATOM 1021 O O . ARG A 1 135 ? 27.166 1.565 -24.317 1.00 74.00 135 ARG A O 1
ATOM 1028 N N . ILE A 1 136 ? 27.318 -0.676 -24.211 1.00 80.38 136 ILE A N 1
ATOM 1029 C CA . ILE A 1 136 ? 25.954 -0.957 -24.667 1.00 80.38 136 ILE A CA 1
ATOM 1030 C C . ILE A 1 136 ? 25.102 -1.302 -23.452 1.00 80.38 136 ILE A C 1
ATOM 1032 O O . ILE A 1 136 ? 25.424 -2.220 -22.703 1.00 80.38 136 ILE A O 1
ATOM 1036 N N . PHE A 1 137 ? 24.002 -0.577 -23.276 1.00 74.38 137 PHE A N 1
ATOM 1037 C CA . PHE A 1 137 ? 23.051 -0.813 -22.196 1.00 74.38 137 PHE A CA 1
ATOM 1038 C C . PHE A 1 137 ? 21.836 -1.575 -22.724 1.00 74.38 137 PHE A C 1
ATOM 1040 O O . PHE A 1 137 ? 21.241 -1.174 -23.727 1.00 74.38 137 PHE A O 1
ATOM 1047 N N . ASP A 1 138 ? 21.431 -2.649 -22.042 1.00 79.88 138 ASP A N 1
ATOM 1048 C CA . ASP A 1 138 ? 20.137 -3.278 -22.307 1.00 79.88 138 ASP A CA 1
ATOM 1049 C C . ASP A 1 138 ? 19.029 -2.377 -21.734 1.00 79.88 138 ASP A C 1
ATOM 1051 O O . ASP A 1 138 ? 18.957 -2.203 -20.514 1.00 79.88 138 ASP A O 1
ATOM 1055 N N . PRO A 1 139 ? 18.131 -1.810 -22.560 1.00 74.44 139 PRO A N 1
ATOM 1056 C CA . PRO A 1 139 ? 17.091 -0.911 -22.077 1.00 74.44 139 PRO A CA 1
ATOM 1057 C C . PRO A 1 139 ? 16.099 -1.584 -21.118 1.00 74.44 139 PRO A C 1
ATOM 1059 O O . PRO A 1 139 ? 15.507 -0.896 -20.294 1.00 74.44 139 PRO A O 1
ATOM 1062 N N . VAL A 1 140 ? 15.884 -2.903 -21.183 1.00 77.31 140 VAL A N 1
ATOM 1063 C CA . VAL A 1 140 ? 14.965 -3.588 -20.251 1.00 77.31 140 VAL A CA 1
ATOM 1064 C C . VAL A 1 140 ? 15.609 -3.735 -18.885 1.00 77.31 140 VAL A C 1
ATOM 1066 O O . VAL A 1 140 ? 14.984 -3.379 -17.890 1.00 77.31 140 VAL A O 1
ATOM 1069 N N . GLU A 1 141 ? 16.853 -4.208 -18.837 1.00 78.06 141 GLU A N 1
ATOM 1070 C CA . GLU A 1 141 ? 17.608 -4.312 -17.588 1.00 78.06 141 GLU A CA 1
ATOM 1071 C C . GLU A 1 141 ? 17.816 -2.923 -16.974 1.00 78.06 141 GLU A C 1
ATOM 1073 O O . GLU A 1 141 ? 17.518 -2.707 -15.803 1.00 78.06 141 GLU A O 1
ATOM 1078 N N . THR A 1 142 ? 18.184 -1.939 -17.797 1.00 77.56 142 THR A N 1
ATOM 1079 C CA . THR A 1 142 ? 18.342 -0.541 -17.380 1.00 77.56 142 THR A CA 1
ATOM 1080 C C . THR A 1 142 ? 17.039 0.015 -16.810 1.00 77.56 142 THR A C 1
ATOM 1082 O O . THR A 1 142 ? 17.041 0.580 -15.721 1.00 77.56 142 THR A O 1
ATOM 1085 N N . ASN A 1 143 ? 15.898 -0.201 -17.472 1.00 76.75 143 ASN A N 1
ATOM 1086 C CA . ASN A 1 143 ? 14.598 0.224 -16.947 1.00 76.75 143 ASN A CA 1
ATOM 1087 C C . ASN A 1 143 ? 14.214 -0.512 -15.658 1.00 76.75 143 ASN A C 1
ATOM 1089 O O . ASN A 1 143 ? 13.568 0.073 -14.793 1.00 76.75 143 ASN A O 1
ATOM 1093 N N . GLN A 1 144 ? 14.575 -1.785 -15.495 1.00 77.94 144 GLN A N 1
ATOM 1094 C CA . GLN A 1 144 ? 14.359 -2.501 -14.236 1.00 77.94 144 GLN A CA 1
ATOM 1095 C C . GLN A 1 144 ? 15.220 -1.926 -13.110 1.00 77.94 144 GLN A C 1
ATOM 1097 O O . GLN A 1 144 ? 14.707 -1.725 -12.010 1.00 77.94 144 GLN A O 1
ATOM 1102 N N . ILE A 1 145 ? 16.487 -1.612 -13.387 1.00 78.81 145 ILE A N 1
ATOM 1103 C CA . ILE A 1 145 ? 17.401 -0.965 -12.442 1.00 78.81 145 ILE A CA 1
ATOM 1104 C C . ILE A 1 145 ? 16.865 0.417 -12.053 1.00 78.81 145 ILE A C 1
ATOM 1106 O O . ILE A 1 145 ? 16.738 0.690 -10.863 1.00 78.81 145 ILE A O 1
ATOM 1110 N N . ILE A 1 146 ? 16.461 1.241 -13.028 1.00 79.62 146 ILE A N 1
ATOM 1111 C CA . ILE A 1 146 ? 15.864 2.565 -12.790 1.00 79.62 146 ILE A CA 1
ATOM 1112 C C . ILE A 1 146 ? 14.575 2.437 -11.975 1.00 79.62 146 ILE A C 1
ATOM 1114 O O . ILE A 1 146 ? 14.383 3.163 -11.008 1.00 79.62 146 ILE A O 1
ATOM 1118 N N . ASN A 1 147 ? 13.690 1.495 -12.310 1.00 80.50 147 ASN A N 1
ATOM 1119 C CA . ASN A 1 147 ? 12.450 1.304 -11.556 1.00 80.50 147 ASN A CA 1
ATOM 1120 C C . ASN A 1 147 ? 12.735 0.866 -10.113 1.00 80.50 147 ASN A C 1
ATOM 1122 O O . ASN A 1 147 ? 12.083 1.351 -9.193 1.00 80.50 147 ASN A O 1
ATOM 1126 N N . ARG A 1 148 ? 13.714 -0.020 -9.891 1.00 81.25 148 ARG A N 1
ATOM 1127 C CA . ARG A 1 148 ? 14.123 -0.441 -8.543 1.00 81.25 148 ARG A CA 1
ATOM 1128 C C . ARG A 1 148 ? 14.778 0.688 -7.754 1.00 81.25 148 ARG A C 1
ATOM 1130 O O . ARG A 1 148 ? 14.511 0.791 -6.566 1.00 81.25 148 ARG A O 1
ATOM 1137 N N . SER A 1 149 ? 15.590 1.536 -8.380 1.00 79.50 149 SER A N 1
ATOM 1138 C CA . SER A 1 149 ? 16.195 2.689 -7.703 1.00 79.50 149 SER A CA 1
ATOM 1139 C C . SER A 1 149 ? 15.185 3.809 -7.429 1.00 79.50 149 SER A C 1
ATOM 1141 O O . SER A 1 149 ? 15.293 4.505 -6.419 1.00 79.50 149 SER A O 1
ATOM 1143 N N . THR A 1 150 ? 14.187 3.962 -8.301 1.00 82.81 150 THR A N 1
ATOM 1144 C CA . THR A 1 150 ? 13.147 4.994 -8.183 1.00 82.81 150 THR A CA 1
ATOM 1145 C C . THR A 1 150 ? 12.061 4.593 -7.190 1.00 82.81 150 THR A C 1
ATOM 1147 O O . THR A 1 150 ? 11.741 5.368 -6.303 1.00 82.81 150 THR A O 1
ATOM 1150 N N . TYR A 1 151 ? 11.507 3.384 -7.299 1.00 86.25 151 TYR A N 1
ATOM 1151 C CA . TYR A 1 151 ? 10.337 2.965 -6.513 1.00 86.25 151 TYR A CA 1
ATOM 1152 C C . TYR A 1 151 ? 10.669 1.958 -5.409 1.00 86.25 151 TYR A C 1
ATOM 1154 O O . TYR A 1 151 ? 9.901 1.796 -4.465 1.00 86.25 151 TYR A O 1
ATOM 1162 N N . GLY A 1 152 ? 11.804 1.269 -5.524 1.00 84.81 152 GLY A N 1
ATOM 1163 C CA . GLY A 1 152 ? 12.261 0.280 -4.556 1.00 84.81 152 GLY A CA 1
ATOM 1164 C C . GLY A 1 152 ? 13.214 0.847 -3.504 1.00 84.81 152 GLY A C 1
ATOM 1165 O O . GLY A 1 152 ? 13.589 2.024 -3.512 1.00 84.81 152 GLY A O 1
ATOM 1166 N N . LEU A 1 153 ? 13.606 -0.039 -2.589 1.00 86.44 153 LEU A N 1
ATOM 1167 C CA . LEU A 1 153 ? 14.643 0.209 -1.592 1.00 86.44 153 LEU A CA 1
ATOM 1168 C C . LEU A 1 153 ? 16.027 -0.071 -2.168 1.00 86.44 153 LEU A C 1
ATOM 1170 O O . LEU A 1 153 ? 16.237 -1.081 -2.847 1.00 86.44 153 LEU A O 1
ATOM 1174 N N . SER A 1 154 ? 16.992 0.783 -1.837 1.00 81.50 154 SER A N 1
ATOM 1175 C CA . SER A 1 154 ? 18.391 0.515 -2.157 1.00 81.50 154 SER A CA 1
ATOM 1176 C C . SER A 1 154 ? 18.967 -0.552 -1.211 1.00 81.50 154 SER A C 1
ATOM 1178 O O . SER A 1 154 ? 18.747 -0.481 0.004 1.00 81.50 154 SER A O 1
ATOM 1180 N N . PRO A 1 155 ? 19.772 -1.516 -1.704 1.00 80.12 155 PRO A N 1
ATOM 1181 C CA . PRO A 1 155 ? 20.461 -2.478 -0.841 1.00 80.12 155 PRO A CA 1
ATOM 1182 C C . PRO A 1 155 ? 21.326 -1.811 0.241 1.00 80.12 155 PRO A C 1
ATOM 1184 O O . PRO A 1 155 ? 21.386 -2.290 1.373 1.00 80.12 155 PRO A O 1
ATOM 1187 N N . LEU A 1 156 ? 21.941 -0.667 -0.080 1.00 84.81 156 LEU A N 1
ATOM 1188 C CA . LEU A 1 156 ? 22.765 0.102 0.858 1.00 84.81 156 LEU A CA 1
ATOM 1189 C C . LEU A 1 156 ? 21.938 0.718 1.998 1.00 84.81 156 LEU A C 1
ATOM 1191 O O . LEU A 1 156 ? 22.421 0.816 3.126 1.00 84.81 156 LEU A O 1
ATOM 1195 N N . GLU A 1 157 ? 20.684 1.107 1.737 1.00 85.25 157 GLU A N 1
ATOM 1196 C CA . GLU A 1 157 ? 19.788 1.622 2.782 1.00 85.25 157 GLU A CA 1
ATOM 1197 C C . GLU A 1 157 ? 19.453 0.530 3.796 1.00 85.25 157 GLU A C 1
ATOM 1199 O O . GLU A 1 157 ? 19.491 0.775 4.998 1.00 85.25 157 GLU A O 1
ATOM 1204 N N . SER A 1 158 ? 19.202 -0.694 3.327 1.00 87.31 158 SER A N 1
ATOM 1205 C CA . SER A 1 158 ? 18.907 -1.827 4.212 1.00 87.31 158 SER A CA 1
ATOM 1206 C C . SER A 1 158 ? 20.107 -2.179 5.100 1.00 87.31 158 SER A C 1
ATOM 1208 O O . SER A 1 158 ? 19.943 -2.431 6.292 1.00 87.31 158 SER A O 1
ATOM 1210 N N . GLN A 1 159 ? 21.331 -2.123 4.560 1.00 91.44 159 GLN A N 1
ATOM 1211 C CA . GLN A 1 159 ? 22.557 -2.385 5.328 1.00 91.44 159 GLN A CA 1
ATOM 1212 C C . GLN A 1 159 ? 22.766 -1.383 6.470 1.00 91.44 159 GLN A C 1
ATOM 1214 O O . GLN A 1 159 ? 23.167 -1.779 7.565 1.00 91.44 159 GLN A O 1
ATOM 1219 N N . ARG A 1 160 ? 22.441 -0.100 6.255 1.00 93.06 160 ARG A N 1
ATOM 1220 C CA . ARG A 1 160 ? 22.559 0.947 7.285 1.00 93.06 160 ARG A CA 1
ATOM 1221 C C . ARG A 1 160 ? 21.750 0.625 8.545 1.00 93.06 160 ARG A C 1
ATOM 1223 O O . ARG A 1 160 ? 22.184 0.959 9.643 1.00 93.06 160 ARG A O 1
ATOM 1230 N N . TYR A 1 161 ? 20.607 -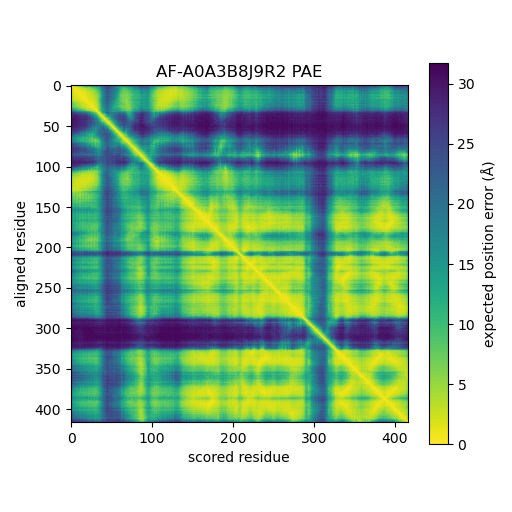0.041 8.393 1.00 94.25 161 TYR A N 1
ATOM 1231 C CA . TYR A 1 161 ? 19.702 -0.381 9.494 1.00 94.25 161 TYR A CA 1
ATOM 1232 C C . TYR A 1 161 ? 19.731 -1.870 9.862 1.00 94.25 161 TYR A C 1
ATOM 1234 O O . TYR A 1 161 ? 18.847 -2.335 10.577 1.00 94.25 161 TYR A O 1
ATOM 1242 N N . ALA A 1 162 ? 20.755 -2.621 9.437 1.00 94.50 162 ALA A N 1
ATOM 1243 C CA . ALA A 1 162 ? 20.826 -4.074 9.610 1.00 94.50 162 ALA A CA 1
ATOM 1244 C C . ALA A 1 162 ? 20.601 -4.542 11.060 1.00 94.50 162 ALA A C 1
ATOM 1246 O O . ALA A 1 162 ? 19.913 -5.532 11.280 1.00 94.50 162 ALA A O 1
ATOM 1247 N N . LYS A 1 163 ? 21.112 -3.803 12.058 1.00 95.25 163 LYS A N 1
ATOM 1248 C CA . LYS A 1 163 ? 20.900 -4.120 13.485 1.00 95.25 163 LYS A CA 1
ATOM 1249 C C . LYS A 1 163 ? 19.423 -4.062 13.895 1.00 95.25 163 LYS A C 1
ATOM 1251 O O . LYS A 1 163 ? 18.958 -4.935 14.616 1.00 95.25 163 LYS A O 1
ATOM 1256 N N . PHE A 1 164 ? 18.691 -3.052 13.428 1.00 95.12 164 PHE A N 1
ATOM 1257 C CA . PHE A 1 164 ? 17.256 -2.911 13.689 1.00 95.12 164 PHE A CA 1
ATOM 1258 C C . PHE A 1 164 ? 16.446 -3.959 12.913 1.00 95.12 164 PHE A C 1
ATOM 1260 O O . PHE A 1 164 ? 15.527 -4.566 13.455 1.00 95.12 164 PHE A O 1
ATOM 1267 N N . LEU A 1 165 ? 16.827 -4.215 11.659 1.00 94.44 165 LEU A N 1
ATOM 1268 C CA . LEU A 1 165 ? 16.166 -5.186 10.780 1.00 94.44 165 LEU A CA 1
ATOM 1269 C C . LEU A 1 165 ? 16.406 -6.648 11.181 1.00 94.44 165 LEU A C 1
ATOM 1271 O O . LEU A 1 165 ? 15.687 -7.527 10.721 1.00 94.44 165 LEU A O 1
ATOM 1275 N N . ALA A 1 166 ? 17.399 -6.918 12.030 1.00 95.38 166 ALA A N 1
ATOM 1276 C CA . ALA A 1 166 ? 17.621 -8.238 12.613 1.00 95.38 166 ALA A CA 1
ATOM 1277 C C . ALA A 1 166 ? 16.653 -8.560 13.770 1.00 95.38 166 ALA A C 1
ATOM 1279 O O . ALA A 1 166 ? 16.571 -9.711 14.194 1.00 95.38 166 ALA A O 1
ATOM 1280 N N . GLN A 1 167 ? 15.938 -7.563 14.303 1.00 94.19 167 GLN A N 1
ATOM 1281 C CA . GLN A 1 167 ? 14.929 -7.771 15.344 1.00 94.19 167 GLN A CA 1
ATOM 1282 C C . GLN A 1 167 ? 13.672 -8.442 14.754 1.00 94.19 167 GLN A C 1
ATOM 1284 O O . GLN A 1 167 ? 13.374 -8.274 13.571 1.00 94.19 167 GLN A O 1
ATOM 1289 N N . PRO A 1 168 ? 12.894 -9.193 15.552 1.00 91.62 168 PRO A N 1
ATOM 1290 C CA . PRO A 1 168 ? 11.628 -9.739 15.079 1.00 91.62 168 PRO A CA 1
ATOM 1291 C C . PRO A 1 168 ? 10.634 -8.613 14.781 1.00 91.62 168 PRO A C 1
ATOM 1293 O O . PRO A 1 168 ? 10.623 -7.583 15.458 1.00 91.62 168 PRO A O 1
ATOM 1296 N N . ASN A 1 169 ? 9.743 -8.853 13.816 1.00 92.25 169 ASN A N 1
ATOM 1297 C CA . ASN A 1 169 ? 8.624 -7.965 13.491 1.00 92.25 169 ASN A CA 1
ATOM 1298 C C . ASN A 1 169 ? 9.034 -6.548 13.055 1.00 92.25 169 ASN A C 1
ATOM 1300 O O . ASN A 1 169 ? 8.221 -5.627 13.127 1.00 92.25 169 ASN A O 1
ATOM 1304 N N . THR A 1 170 ? 10.269 -6.354 12.596 1.00 94.56 170 THR A N 1
ATOM 1305 C CA . THR A 1 170 ? 10.738 -5.083 12.043 1.00 94.56 170 THR A CA 1
ATOM 1306 C C . THR A 1 170 ? 10.911 -5.164 10.534 1.00 94.56 170 THR A C 1
ATOM 1308 O O . THR A 1 170 ? 11.046 -6.236 9.941 1.00 94.56 170 THR A O 1
ATOM 1311 N N . GLY A 1 171 ? 10.917 -4.002 9.893 1.00 94.19 171 GLY A N 1
ATOM 1312 C CA . GLY A 1 171 ? 11.255 -3.905 8.488 1.00 94.19 171 GLY A CA 1
ATOM 1313 C C . GLY A 1 171 ? 11.555 -2.484 8.050 1.00 94.19 171 GLY A C 1
ATOM 1314 O O . GLY A 1 171 ? 11.518 -1.526 8.825 1.00 94.19 171 GLY A O 1
ATOM 1315 N N . ILE A 1 172 ? 11.882 -2.371 6.771 1.00 94.75 172 ILE A N 1
ATOM 1316 C CA . ILE A 1 172 ? 12.146 -1.119 6.075 1.00 94.75 172 ILE A CA 1
ATOM 1317 C C . ILE A 1 172 ? 11.267 -1.082 4.828 1.00 94.75 172 ILE A C 1
ATOM 1319 O O . ILE A 1 172 ? 10.983 -2.118 4.225 1.00 94.75 172 ILE A O 1
ATOM 1323 N N . ALA A 1 173 ? 10.783 0.099 4.471 1.00 93.19 173 ALA A N 1
ATOM 1324 C CA . ALA A 1 173 ? 9.876 0.291 3.350 1.00 93.19 173 ALA A CA 1
ATOM 1325 C C . ALA A 1 173 ? 10.119 1.645 2.691 1.00 93.19 173 ALA A C 1
ATOM 1327 O O . ALA A 1 173 ? 10.504 2.604 3.359 1.00 93.19 173 ALA A O 1
ATOM 1328 N N . ARG A 1 174 ? 9.844 1.733 1.389 1.00 93.06 174 ARG A N 1
ATOM 1329 C CA . ARG A 1 174 ? 9.737 3.012 0.691 1.00 93.06 174 ARG A CA 1
ATOM 1330 C C . ARG A 1 174 ? 8.264 3.349 0.504 1.00 93.06 174 ARG A C 1
ATOM 1332 O O . ARG A 1 174 ? 7.521 2.568 -0.081 1.00 93.06 174 ARG A O 1
ATOM 1339 N N . ILE A 1 175 ? 7.851 4.497 1.023 1.00 93.88 175 ILE A N 1
ATOM 1340 C CA . ILE A 1 175 ? 6.493 5.023 0.910 1.00 93.88 175 ILE A CA 1
ATOM 1341 C C . ILE A 1 175 ? 6.461 6.013 -0.244 1.00 93.88 175 ILE A C 1
ATOM 1343 O O . ILE A 1 175 ? 7.186 7.010 -0.240 1.00 93.88 175 ILE A O 1
ATOM 1347 N N . LEU A 1 176 ? 5.641 5.706 -1.245 1.00 93.56 176 LEU A N 1
ATOM 1348 C CA . LEU A 1 176 ? 5.572 6.459 -2.492 1.00 93.56 176 LEU A CA 1
ATOM 1349 C C . LEU A 1 176 ? 4.508 7.570 -2.431 1.00 93.56 176 LEU A C 1
ATOM 1351 O O . LEU A 1 176 ? 3.526 7.448 -1.688 1.00 93.56 176 LEU A O 1
ATOM 1355 N N . PRO A 1 177 ? 4.670 8.641 -3.228 1.00 93.19 177 PRO A N 1
ATOM 1356 C CA . PRO A 1 177 ? 3.634 9.650 -3.406 1.00 93.19 177 PRO A CA 1
ATOM 1357 C C . PRO A 1 177 ? 2.331 9.068 -3.969 1.00 93.19 177 PRO A C 1
ATOM 1359 O O . PRO A 1 177 ? 2.356 8.195 -4.839 1.00 93.19 177 PRO A O 1
ATOM 1362 N N . ALA A 1 178 ? 1.187 9.591 -3.525 1.00 90.00 178 ALA A N 1
ATOM 1363 C CA . ALA A 1 178 ? -0.147 9.153 -3.936 1.00 90.00 178 ALA A CA 1
ATOM 1364 C C . ALA A 1 178 ? -0.348 9.219 -5.461 1.00 90.00 178 ALA A C 1
ATOM 1366 O O . ALA A 1 178 ? -1.035 8.382 -6.045 1.00 90.00 178 ALA A O 1
ATOM 1367 N N . GLN A 1 179 ? 0.301 10.177 -6.132 1.00 85.94 179 GLN A N 1
ATOM 1368 C CA . GLN A 1 179 ? 0.237 10.350 -7.585 1.00 85.94 179 GLN A CA 1
ATOM 1369 C C . GLN A 1 179 ? 0.767 9.129 -8.350 1.00 85.94 179 GLN A C 1
ATOM 1371 O O . GLN A 1 179 ? 0.328 8.886 -9.469 1.00 85.94 179 GLN A O 1
ATOM 1376 N N . ILE A 1 180 ? 1.668 8.341 -7.752 1.00 84.69 180 ILE A N 1
ATOM 1377 C CA . ILE A 1 180 ? 2.219 7.126 -8.368 1.00 84.69 180 ILE A CA 1
ATOM 1378 C C . ILE A 1 180 ? 1.168 6.009 -8.457 1.00 84.69 180 ILE A C 1
ATOM 1380 O O . ILE A 1 180 ? 1.202 5.198 -9.385 1.00 84.69 180 ILE A O 1
ATOM 1384 N N . TYR A 1 181 ? 0.220 5.981 -7.517 1.00 81.19 181 TYR A N 1
ATOM 1385 C CA . TYR A 1 181 ? -0.873 5.006 -7.484 1.00 81.19 181 TYR A CA 1
ATOM 1386 C C . TYR A 1 181 ? -2.109 5.469 -8.265 1.00 81.19 181 TYR A C 1
ATOM 1388 O O . TYR A 1 181 ? -2.981 4.659 -8.579 1.00 81.19 181 TYR A O 1
ATOM 1396 N N . ARG A 1 182 ? -2.194 6.759 -8.614 1.00 78.81 182 ARG A N 1
ATOM 1397 C CA . ARG A 1 182 ? -3.309 7.314 -9.389 1.00 78.81 182 ARG A CA 1
ATOM 1398 C C . ARG A 1 182 ? -3.168 6.973 -10.869 1.00 78.81 182 ARG A C 1
ATOM 1400 O O . ARG A 1 182 ? -2.125 7.166 -11.491 1.00 78.81 182 ARG A O 1
ATOM 1407 N N . PHE A 1 183 ? -4.258 6.493 -11.459 1.00 71.44 183 PHE A N 1
ATOM 1408 C CA . PHE A 1 183 ? -4.338 6.303 -12.900 1.00 71.44 183 PHE A CA 1
ATOM 1409 C C . PHE A 1 183 ? -4.432 7.663 -13.603 1.00 71.44 183 PHE A C 1
ATOM 1411 O O . PHE A 1 183 ? -5.404 8.388 -13.414 1.00 71.44 183 PHE A O 1
ATOM 1418 N N . ASN A 1 184 ? -3.445 7.993 -14.440 1.00 69.75 184 ASN A N 1
ATOM 1419 C CA . ASN A 1 184 ? -3.530 9.138 -15.342 1.00 69.75 184 ASN A CA 1
ATOM 1420 C C . ASN A 1 184 ? -3.943 8.661 -16.751 1.00 69.75 184 ASN A C 1
ATOM 1422 O O . ASN A 1 184 ? -3.124 8.030 -17.429 1.00 69.75 184 ASN A O 1
ATOM 1426 N N . PRO A 1 185 ? -5.174 8.955 -17.218 1.00 65.12 185 PRO A N 1
ATOM 1427 C CA . PRO A 1 185 ? -5.648 8.528 -18.538 1.00 65.12 185 PRO A CA 1
ATOM 1428 C C . PRO A 1 185 ? -4.864 9.153 -19.698 1.00 65.12 185 PRO A C 1
ATOM 1430 O O . PRO A 1 185 ? -4.763 8.536 -20.759 1.00 65.12 185 PRO A O 1
ATOM 1433 N N . ASN A 1 186 ? -4.281 10.337 -19.487 1.00 66.44 186 ASN A N 1
ATOM 1434 C CA . ASN A 1 186 ? -3.545 11.103 -20.494 1.00 66.44 186 ASN A CA 1
ATOM 1435 C C . ASN A 1 186 ? -2.065 10.711 -20.585 1.00 66.44 186 ASN A C 1
ATOM 1437 O O . ASN A 1 186 ? -1.367 11.095 -21.525 1.00 66.44 186 ASN A O 1
ATOM 1441 N N . GLN A 1 187 ? -1.567 9.923 -19.631 1.00 70.62 187 GLN A N 1
ATOM 1442 C CA . GLN A 1 187 ? -0.201 9.429 -19.672 1.00 70.62 187 GLN A CA 1
ATOM 1443 C C . GLN A 1 187 ? -0.096 8.236 -20.629 1.00 70.62 187 GLN A C 1
ATOM 1445 O O . GLN A 1 187 ? -0.726 7.192 -20.434 1.00 70.62 187 GLN A O 1
ATOM 1450 N N . ARG A 1 188 ? 0.763 8.356 -21.650 1.00 67.81 188 ARG A N 1
ATOM 1451 C CA . ARG A 1 188 ? 1.092 7.232 -22.537 1.00 67.81 188 ARG A CA 1
ATOM 1452 C C . ARG A 1 188 ? 1.763 6.133 -21.730 1.00 67.81 188 ARG A C 1
ATOM 1454 O O . ARG A 1 188 ? 2.888 6.290 -21.264 1.00 67.81 188 ARG A O 1
ATOM 1461 N N . ARG A 1 189 ? 1.073 5.007 -21.590 1.00 69.19 189 ARG A N 1
ATOM 1462 C CA . ARG A 1 189 ? 1.596 3.816 -20.926 1.00 69.19 189 ARG A CA 1
ATOM 1463 C C . ARG A 1 189 ? 1.221 2.571 -21.704 1.00 69.19 189 ARG A C 1
ATOM 1465 O O . ARG A 1 189 ? 0.136 2.494 -22.280 1.00 69.19 189 ARG A O 1
ATOM 1472 N N . ASN A 1 190 ? 2.095 1.573 -21.669 1.00 73.50 190 ASN A N 1
ATOM 1473 C CA . ASN A 1 190 ? 1.736 0.245 -22.135 1.00 73.50 190 ASN A CA 1
ATOM 1474 C C . ASN A 1 190 ? 0.759 -0.378 -21.129 1.00 73.50 190 ASN A C 1
ATOM 1476 O O . ASN A 1 190 ? 1.162 -0.767 -20.039 1.00 73.50 190 ASN A O 1
ATOM 1480 N N . ARG A 1 191 ? -0.524 -0.463 -21.491 1.00 73.00 191 ARG A N 1
ATOM 1481 C CA . ARG A 1 191 ? -1.586 -1.005 -20.623 1.00 73.00 191 ARG A CA 1
ATOM 1482 C C . ARG A 1 191 ? -1.508 -2.527 -20.433 1.00 73.00 191 ARG A C 1
ATOM 1484 O O . ARG A 1 191 ? -2.230 -3.053 -19.603 1.00 73.00 191 ARG A O 1
ATOM 1491 N N . LEU A 1 192 ? -0.639 -3.214 -21.181 1.00 77.00 192 LEU A N 1
ATOM 1492 C CA . LEU A 1 192 ? -0.315 -4.631 -20.972 1.00 77.00 192 LEU A CA 1
ATOM 1493 C C . LEU A 1 192 ? 0.809 -4.830 -19.952 1.00 77.00 192 LEU A C 1
ATOM 1495 O O . LEU A 1 192 ? 1.078 -5.959 -19.554 1.00 77.00 192 LEU A O 1
ATOM 1499 N N . GLN A 1 193 ? 1.523 -3.760 -19.594 1.00 77.62 193 GLN A N 1
ATOM 1500 C CA . GLN A 1 193 ? 2.528 -3.827 -18.546 1.00 77.62 193 GLN A CA 1
ATOM 1501 C C . GLN A 1 193 ? 1.884 -3.543 -17.197 1.00 77.62 193 GLN A C 1
ATOM 1503 O O . GLN A 1 193 ? 1.020 -2.664 -17.111 1.00 77.62 193 GLN A O 1
ATOM 1508 N N . PRO A 1 194 ? 2.341 -4.239 -16.145 1.00 81.25 194 PRO A N 1
ATOM 1509 C CA . PRO A 1 194 ? 1.804 -4.022 -14.825 1.00 81.25 194 PRO A CA 1
ATOM 1510 C C . PRO A 1 194 ? 2.082 -2.597 -14.353 1.00 81.25 194 PRO A C 1
ATOM 1512 O O . PRO A 1 194 ? 3.153 -2.022 -14.606 1.00 81.25 194 PRO A O 1
ATOM 1515 N N . THR A 1 195 ? 1.105 -2.019 -13.663 1.00 82.12 195 THR A N 1
ATOM 1516 C CA . THR A 1 195 ? 1.214 -0.662 -13.120 1.00 82.12 195 THR A CA 1
ATOM 1517 C C . THR A 1 195 ? 2.331 -0.563 -12.074 1.00 82.12 195 THR A C 1
ATOM 1519 O O . THR A 1 195 ? 2.894 -1.564 -11.624 1.00 82.12 195 THR A O 1
ATOM 1522 N N . VAL A 1 196 ? 2.715 0.659 -11.683 1.00 82.12 196 VAL A N 1
ATOM 1523 C CA . VAL A 1 196 ? 3.664 0.820 -10.565 1.00 82.12 196 VAL A CA 1
ATOM 1524 C C . VAL A 1 196 ? 3.063 0.238 -9.283 1.00 82.12 196 VAL A C 1
ATOM 1526 O O . VAL A 1 196 ? 3.773 -0.464 -8.579 1.00 82.12 196 VAL A O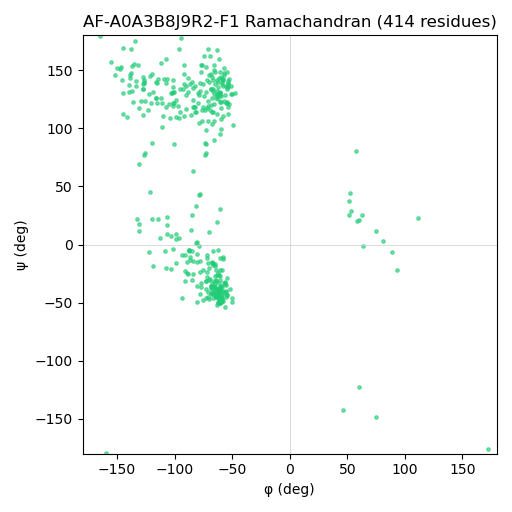 1
ATOM 1529 N N . ALA A 1 197 ? 1.758 0.418 -9.057 1.00 83.31 197 ALA A N 1
ATOM 1530 C CA . ALA A 1 197 ? 1.029 -0.172 -7.934 1.00 83.31 197 ALA A CA 1
ATOM 1531 C C . ALA A 1 197 ? 1.082 -1.712 -7.918 1.00 83.31 197 ALA A C 1
ATOM 1533 O O . ALA A 1 197 ? 1.243 -2.311 -6.862 1.00 83.31 197 ALA A O 1
ATOM 1534 N N . GLU A 1 198 ? 0.987 -2.362 -9.082 1.00 86.06 198 GLU A N 1
ATOM 1535 C CA . GLU A 1 198 ? 1.086 -3.826 -9.189 1.00 86.06 198 GLU A CA 1
ATOM 1536 C C . GLU A 1 198 ? 2.515 -4.340 -8.988 1.00 86.06 198 GLU A C 1
ATOM 1538 O O . GLU A 1 198 ? 2.722 -5.388 -8.380 1.00 86.06 198 GLU A O 1
ATOM 1543 N N . ARG A 1 199 ? 3.518 -3.612 -9.496 1.00 85.44 199 ARG A N 1
ATOM 1544 C CA . ARG A 1 199 ? 4.934 -3.993 -9.357 1.00 85.44 199 ARG A CA 1
ATOM 1545 C C . ARG A 1 199 ? 5.501 -3.686 -7.973 1.00 85.44 199 ARG A C 1
ATOM 1547 O O . ARG A 1 199 ? 6.378 -4.405 -7.505 1.00 85.44 199 ARG A O 1
ATOM 1554 N N . PHE A 1 200 ? 5.019 -2.617 -7.352 1.00 86.81 200 PHE A N 1
ATOM 1555 C CA . PHE A 1 200 ? 5.434 -2.112 -6.048 1.00 86.81 200 PHE A CA 1
ATOM 1556 C C . PHE A 1 200 ? 4.186 -1.860 -5.188 1.00 86.81 200 PHE A C 1
ATOM 1558 O O . PHE A 1 200 ? 3.824 -0.708 -4.939 1.00 86.81 200 PHE A O 1
ATOM 1565 N N . PRO A 1 201 ? 3.488 -2.932 -4.768 1.00 88.06 201 PRO A N 1
ATOM 1566 C CA . PRO A 1 201 ? 2.317 -2.808 -3.911 1.00 88.06 201 PRO A CA 1
ATOM 1567 C C . PRO A 1 201 ? 2.720 -2.385 -2.495 1.00 88.06 201 PRO A C 1
ATOM 1569 O O . PRO A 1 201 ? 3.888 -2.475 -2.108 1.00 88.06 201 PRO A O 1
ATOM 1572 N N . PHE A 1 202 ? 1.734 -1.994 -1.683 1.00 90.12 202 PHE A N 1
ATOM 1573 C CA . PHE A 1 202 ? 1.957 -1.701 -0.267 1.00 90.12 202 PHE A CA 1
ATOM 1574 C C . PHE A 1 202 ? 2.650 -2.863 0.453 1.00 90.12 202 PHE A C 1
ATOM 1576 O O . PHE A 1 202 ? 2.353 -4.038 0.204 1.00 90.12 202 PHE A O 1
ATOM 1583 N N . VAL A 1 203 ? 3.575 -2.516 1.348 1.00 90.75 203 VAL A N 1
ATOM 1584 C CA . VAL A 1 203 ? 4.487 -3.469 1.987 1.00 90.75 203 VAL A CA 1
ATOM 1585 C C . VAL A 1 203 ? 3.705 -4.468 2.838 1.00 90.75 203 VAL A C 1
ATOM 1587 O O . VAL A 1 203 ? 2.931 -4.031 3.686 1.00 90.75 203 VAL A O 1
ATOM 1590 N N . PRO A 1 204 ? 3.875 -5.787 2.644 1.00 91.00 204 PRO A N 1
ATOM 1591 C CA . PRO A 1 204 ? 3.238 -6.775 3.502 1.00 91.00 204 PRO A CA 1
ATOM 1592 C C . PRO A 1 204 ? 3.813 -6.693 4.920 1.00 91.00 204 PRO A C 1
ATOM 1594 O O . PRO A 1 204 ? 5.028 -6.656 5.117 1.00 91.00 204 PRO A O 1
ATOM 1597 N N . LEU A 1 205 ? 2.926 -6.671 5.904 1.00 87.56 205 LEU A N 1
ATOM 1598 C CA . LEU A 1 205 ? 3.235 -6.769 7.318 1.00 87.56 205 LEU A CA 1
ATOM 1599 C C . LEU A 1 205 ? 3.173 -8.259 7.679 1.00 87.56 205 LEU A C 1
ATOM 1601 O O . LEU A 1 205 ? 2.111 -8.869 7.629 1.00 87.56 205 LEU A O 1
ATOM 1605 N N . GLY A 1 206 ? 4.337 -8.851 7.969 1.00 76.19 206 GLY A N 1
ATOM 1606 C CA . GLY A 1 206 ? 4.529 -10.257 8.367 1.00 76.19 206 GLY A CA 1
ATOM 1607 C C . GLY A 1 206 ? 3.780 -11.309 7.528 1.00 76.19 206 GLY A C 1
ATOM 1608 O O . GLY A 1 206 ? 3.768 -11.230 6.301 1.00 76.19 206 GLY A O 1
ATOM 1609 N N . ARG A 1 207 ? 3.265 -12.365 8.177 1.00 66.50 207 ARG A N 1
ATOM 1610 C CA . ARG A 1 207 ? 2.667 -13.546 7.521 1.00 66.50 207 ARG A CA 1
ATOM 1611 C C . ARG A 1 207 ? 1.181 -13.666 7.863 1.00 66.50 207 ARG A C 1
ATOM 1613 O O . ARG A 1 207 ? 0.806 -13.443 9.007 1.00 66.50 207 ARG A O 1
ATOM 1620 N N . SER A 1 208 ? 0.367 -14.042 6.877 1.00 63.00 208 SER A N 1
ATOM 1621 C CA . SER A 1 208 ? -1.077 -14.251 7.041 1.00 63.00 208 SER A CA 1
ATOM 1622 C C . SER A 1 208 ? -1.389 -15.442 7.949 1.00 63.00 208 SER A C 1
ATOM 1624 O O . SER A 1 208 ? -0.814 -16.517 7.772 1.00 63.00 208 SER A O 1
ATOM 1626 N N . THR A 1 209 ? -2.322 -15.254 8.883 1.00 58.09 209 THR A N 1
ATOM 1627 C CA . THR A 1 209 ? -2.901 -16.314 9.726 1.00 58.09 209 THR A CA 1
ATOM 1628 C C . THR A 1 209 ? -4.304 -16.735 9.271 1.00 58.09 209 THR A C 1
ATOM 1630 O O . THR A 1 209 ? -4.719 -17.849 9.575 1.00 58.09 209 THR A O 1
ATOM 1633 N N . SER A 1 210 ? -5.009 -15.885 8.517 1.00 59.09 210 SER A N 1
ATOM 1634 C CA . SER A 1 210 ? -6.442 -16.006 8.190 1.00 59.09 210 SER A CA 1
ATOM 1635 C C . SER A 1 210 ? -6.768 -15.843 6.695 1.00 59.09 210 SER A C 1
ATOM 1637 O O . SER A 1 210 ? -7.904 -15.579 6.321 1.00 59.09 210 SER A O 1
ATOM 1639 N N . GLY A 1 211 ? -5.776 -15.981 5.809 1.00 72.25 211 GLY A N 1
ATOM 1640 C CA . GLY A 1 211 ? -5.948 -15.870 4.352 1.00 72.25 211 GLY A CA 1
ATOM 1641 C C . GLY A 1 211 ? -5.689 -14.468 3.785 1.00 72.25 211 GLY A C 1
ATOM 1642 O O . GLY A 1 211 ? -5.310 -14.352 2.619 1.00 72.25 211 GLY A O 1
ATOM 1643 N N . LEU A 1 212 ? -5.770 -13.412 4.607 1.00 85.12 212 LEU A N 1
ATOM 1644 C CA . LEU A 1 212 ? -5.355 -12.050 4.247 1.00 85.12 212 LEU A CA 1
ATOM 1645 C C . LEU A 1 212 ? -3.966 -11.723 4.814 1.00 85.12 212 LEU A C 1
ATOM 1647 O O . LEU A 1 212 ? -3.685 -11.969 5.986 1.00 85.12 212 LEU A O 1
ATOM 1651 N N . THR A 1 213 ? -3.064 -11.185 3.986 1.00 89.25 213 THR A N 1
ATOM 1652 C CA . THR A 1 213 ? -1.778 -10.645 4.466 1.00 89.25 213 THR A CA 1
ATOM 1653 C C . THR A 1 213 ? -1.931 -9.142 4.672 1.00 89.25 213 THR A C 1
ATOM 1655 O O . THR A 1 213 ? -2.104 -8.442 3.666 1.00 89.25 213 THR A O 1
ATOM 1658 N N . PRO A 1 214 ? -1.848 -8.630 5.915 1.00 90.81 214 PRO A N 1
ATOM 1659 C CA . PRO A 1 214 ? -1.991 -7.207 6.160 1.00 90.81 214 PRO A CA 1
ATOM 1660 C C . PRO A 1 214 ? -0.891 -6.438 5.432 1.00 90.81 214 PRO A C 1
ATOM 1662 O O . PRO A 1 214 ? 0.246 -6.896 5.322 1.00 90.81 214 PRO A O 1
ATOM 1665 N N . ARG A 1 215 ? -1.211 -5.257 4.915 1.00 92.50 215 ARG A N 1
ATOM 1666 C CA . ARG A 1 215 ? -0.261 -4.384 4.215 1.00 92.50 215 ARG A CA 1
ATOM 1667 C C . ARG A 1 215 ? -0.166 -3.028 4.890 1.00 92.50 215 ARG A C 1
ATOM 1669 O O . ARG A 1 215 ? -1.169 -2.473 5.322 1.00 92.50 215 ARG A O 1
ATOM 1676 N N . LEU A 1 216 ? 1.021 -2.439 4.899 1.00 93.69 216 LEU A N 1
ATOM 1677 C CA . LEU A 1 216 ? 1.242 -1.059 5.311 1.00 93.69 216 LEU A CA 1
ATOM 1678 C C . LEU A 1 216 ? 0.724 -0.111 4.221 1.00 93.69 216 LEU A C 1
ATOM 1680 O O . LEU A 1 216 ? 1.490 0.411 3.410 1.00 93.69 216 LEU A O 1
ATOM 1684 N N . ALA A 1 217 ? -0.599 0.045 4.171 1.00 90.69 217 ALA A N 1
ATOM 1685 C CA . ALA A 1 217 ? -1.298 0.924 3.245 1.00 90.69 217 ALA A CA 1
ATOM 1686 C C . ALA A 1 217 ? -1.074 2.382 3.660 1.00 90.69 217 ALA A C 1
ATOM 1688 O O . ALA A 1 217 ? -1.840 2.962 4.426 1.00 90.69 217 ALA A O 1
ATOM 1689 N N . LEU A 1 218 ? 0.028 2.948 3.180 1.00 94.00 218 LEU A N 1
ATOM 1690 C CA . LEU A 1 218 ? 0.452 4.307 3.473 1.00 94.00 218 LEU A CA 1
ATOM 1691 C C . LEU A 1 218 ? 1.005 4.940 2.200 1.00 94.00 218 LEU A C 1
ATOM 1693 O O . LEU A 1 218 ? 1.763 4.309 1.462 1.00 94.00 218 LEU A O 1
ATOM 1697 N N . GLN A 1 219 ? 0.643 6.192 1.956 1.00 94.19 219 GLN A N 1
ATOM 1698 C CA . GLN A 1 219 ? 1.137 6.990 0.836 1.00 94.19 219 GLN A CA 1
ATOM 1699 C C . GLN A 1 219 ? 1.444 8.419 1.286 1.00 94.19 219 GLN A C 1
ATOM 1701 O O . GLN A 1 219 ? 1.083 8.817 2.396 1.00 94.19 219 GLN A O 1
ATOM 1706 N N . ILE A 1 220 ? 2.126 9.180 0.428 1.00 94.31 220 ILE A N 1
ATOM 1707 C CA . ILE A 1 220 ? 2.413 10.598 0.669 1.00 94.31 220 ILE A CA 1
ATOM 1708 C C . ILE A 1 220 ? 1.513 11.461 -0.203 1.00 94.31 220 ILE A C 1
ATOM 1710 O O . ILE A 1 220 ? 1.590 11.396 -1.428 1.00 94.31 220 ILE A O 1
ATOM 1714 N N . GLU A 1 221 ? 0.709 12.313 0.413 1.00 91.62 221 GLU A N 1
ATOM 1715 C CA . GLU A 1 221 ? -0.049 13.349 -0.283 1.00 91.62 221 GLU A CA 1
ATOM 1716 C C . GLU A 1 221 ? 0.279 14.697 0.358 1.00 91.62 221 GLU A C 1
ATOM 1718 O O . GLU A 1 221 ? 0.191 14.852 1.572 1.00 91.62 221 GLU A O 1
ATOM 1723 N N . GLU A 1 222 ? 0.761 15.646 -0.450 1.00 89.31 222 GLU A N 1
ATOM 1724 C CA . GLU A 1 222 ? 1.083 17.015 -0.007 1.00 89.31 222 GLU A CA 1
ATOM 1725 C C . GLU A 1 222 ? 2.002 17.088 1.233 1.00 89.31 222 GLU A C 1
ATOM 1727 O O . GLU A 1 222 ? 1.846 17.933 2.111 1.00 89.31 222 GLU A O 1
ATOM 1732 N N . GLY A 1 223 ? 2.982 16.181 1.328 1.00 89.88 223 GLY A N 1
ATOM 1733 C CA . GLY A 1 223 ? 3.923 16.134 2.457 1.00 89.88 223 GLY A CA 1
ATOM 1734 C C . GLY A 1 223 ? 3.336 15.570 3.757 1.00 89.88 223 GLY A C 1
ATOM 1735 O O . GLY A 1 223 ? 3.977 15.653 4.807 1.00 89.88 223 GLY A O 1
ATOM 1736 N N . LYS A 1 224 ? 2.143 14.973 3.701 1.00 93.56 224 LYS A N 1
ATOM 1737 C CA . LYS A 1 224 ? 1.515 14.240 4.801 1.00 93.56 224 LYS A CA 1
ATOM 1738 C C . LYS A 1 224 ? 1.515 12.745 4.495 1.00 93.56 224 LYS A C 1
ATOM 1740 O O . LYS A 1 224 ? 1.307 12.332 3.355 1.00 93.56 224 LYS A O 1
ATOM 1745 N N . PHE A 1 225 ? 1.728 11.932 5.524 1.00 94.88 225 PHE A N 1
ATOM 1746 C CA . PHE A 1 225 ? 1.316 10.539 5.491 1.00 94.88 225 PHE A CA 1
ATOM 1747 C C . PHE A 1 225 ? -0.197 10.491 5.351 1.00 94.88 225 PHE A C 1
ATOM 1749 O O . PHE A 1 225 ? -0.891 11.274 5.993 1.00 94.88 225 PHE A O 1
ATOM 1756 N N . GLN A 1 226 ? -0.693 9.569 4.538 1.00 92.44 226 GLN A N 1
ATOM 1757 C CA . GLN A 1 226 ? -2.113 9.347 4.317 1.00 92.44 226 GLN A CA 1
ATOM 1758 C C . GLN A 1 226 ? -2.386 7.849 4.231 1.00 92.44 226 GLN A C 1
ATOM 1760 O O . GLN A 1 226 ? -1.714 7.131 3.485 1.00 92.44 226 GLN A O 1
ATOM 1765 N N . ILE A 1 227 ? -3.391 7.388 4.971 1.00 91.56 227 ILE A N 1
ATOM 1766 C CA . ILE A 1 227 ? -3.949 6.044 4.815 1.00 91.56 227 ILE A CA 1
ATOM 1767 C C . ILE A 1 227 ? -4.983 6.102 3.680 1.00 91.56 227 ILE A C 1
ATOM 1769 O O . ILE A 1 227 ? -5.951 6.859 3.782 1.00 91.56 227 ILE A O 1
ATOM 1773 N N . PRO A 1 228 ? -4.801 5.353 2.578 1.00 87.69 228 PRO A N 1
ATOM 1774 C CA . PRO A 1 228 ? -5.742 5.360 1.470 1.00 87.69 228 PRO A CA 1
ATOM 1775 C C . PRO A 1 228 ? -7.012 4.576 1.830 1.00 87.69 228 PRO A C 1
ATOM 1777 O O . PRO A 1 228 ? -6.956 3.401 2.194 1.00 87.69 228 PRO A O 1
ATOM 1780 N N . LEU A 1 229 ? -8.172 5.207 1.652 1.00 82.19 229 LEU A N 1
ATOM 1781 C CA . LEU A 1 229 ? -9.493 4.622 1.911 1.00 82.19 229 LEU A CA 1
ATOM 1782 C C . LEU A 1 229 ? -9.981 3.791 0.709 1.00 82.19 229 LEU A C 1
ATOM 1784 O O . LEU A 1 229 ? -10.969 4.120 0.059 1.00 82.19 229 LEU A O 1
ATOM 1788 N N . THR A 1 230 ? -9.263 2.715 0.390 1.00 80.56 230 THR A N 1
ATOM 1789 C CA . THR A 1 230 ? -9.595 1.806 -0.726 1.00 80.56 230 THR A CA 1
ATOM 1790 C C . THR A 1 230 ? -10.539 0.690 -0.281 1.00 80.56 230 THR A C 1
ATOM 1792 O O . THR A 1 230 ? -10.284 0.040 0.729 1.00 80.56 230 THR A O 1
ATOM 1795 N N . GLY A 1 231 ? -11.621 0.438 -1.026 1.00 84.00 231 GLY A N 1
ATOM 1796 C CA . GLY A 1 231 ? -12.615 -0.577 -0.644 1.00 84.00 231 GLY A CA 1
ATOM 1797 C C . GLY A 1 231 ? -13.247 -0.242 0.707 1.00 84.00 231 GLY A C 1
ATOM 1798 O O . GLY A 1 231 ? -13.758 0.862 0.858 1.00 84.00 231 GLY A O 1
ATOM 1799 N N . LEU A 1 232 ? -13.152 -1.155 1.682 1.00 88.38 232 LEU A N 1
ATOM 1800 C CA . LEU A 1 232 ? -13.506 -0.923 3.093 1.00 88.38 232 LEU A CA 1
ATOM 1801 C C . LEU A 1 232 ? -12.288 -0.719 4.002 1.00 88.38 232 LEU A C 1
ATOM 1803 O O . LEU A 1 232 ? -12.442 -0.628 5.214 1.00 88.38 232 LEU A O 1
ATOM 1807 N N . ASN A 1 233 ? -11.078 -0.627 3.448 1.00 90.50 233 ASN A N 1
ATOM 1808 C CA . ASN A 1 233 ? -9.877 -0.408 4.245 1.00 90.50 233 ASN A CA 1
ATOM 1809 C C . ASN A 1 233 ? -9.908 0.985 4.878 1.00 90.50 233 ASN A C 1
ATOM 1811 O O . ASN A 1 233 ? -10.320 1.970 4.244 1.00 90.50 233 ASN A O 1
ATOM 1815 N N . TYR A 1 234 ? -9.441 1.064 6.120 1.00 91.12 234 TYR A N 1
ATOM 1816 C CA . TYR A 1 234 ? -9.272 2.316 6.843 1.00 91.12 234 TYR A CA 1
ATOM 1817 C C . TYR A 1 234 ? -8.292 2.158 7.998 1.00 91.12 234 TYR A C 1
ATOM 1819 O O . TYR A 1 234 ? -7.701 1.104 8.218 1.00 91.12 234 TYR A O 1
ATOM 1827 N N . GLY A 1 235 ? -8.079 3.239 8.726 1.00 91.38 235 GLY A N 1
ATOM 1828 C CA . GLY A 1 235 ? -7.220 3.242 9.887 1.00 91.38 235 GLY A CA 1
ATOM 1829 C C . GLY A 1 235 ? -7.030 4.650 10.391 1.00 91.38 235 GLY A C 1
ATOM 1830 O O . GLY A 1 235 ? -7.600 5.607 9.866 1.00 91.38 235 GLY A O 1
ATOM 1831 N N . PHE A 1 236 ? -6.198 4.767 11.405 1.00 91.19 236 PHE A N 1
ATOM 1832 C CA . PHE A 1 236 ? -5.883 6.046 12.005 1.00 91.19 236 PHE A CA 1
ATOM 1833 C C . PHE A 1 236 ? -4.444 6.049 12.494 1.00 91.19 236 PHE A C 1
ATOM 1835 O O . PHE A 1 236 ? -3.862 5.003 12.800 1.00 91.19 236 PHE A O 1
ATOM 1842 N N . MET A 1 237 ? -3.861 7.242 12.539 1.00 92.31 237 MET A N 1
ATOM 1843 C CA . MET A 1 237 ? -2.486 7.449 12.952 1.00 92.31 237 MET A CA 1
ATOM 1844 C C . MET A 1 237 ? -2.337 8.621 13.910 1.00 92.31 237 MET A C 1
ATOM 1846 O O . MET A 1 237 ? -3.122 9.569 13.893 1.00 92.31 237 MET A O 1
ATOM 1850 N N . ILE A 1 238 ? -1.276 8.571 14.709 1.00 91.94 238 ILE A N 1
ATOM 1851 C CA . ILE A 1 238 ? -0.841 9.675 15.558 1.00 91.94 238 ILE A CA 1
ATOM 1852 C C . ILE A 1 238 ? 0.682 9.807 15.522 1.00 91.94 238 ILE A C 1
ATOM 1854 O O . ILE A 1 238 ? 1.402 8.810 15.465 1.00 91.94 238 ILE A O 1
ATOM 1858 N N . ASN A 1 239 ? 1.175 11.043 15.557 1.00 93.50 239 ASN A N 1
ATOM 1859 C CA . ASN A 1 239 ? 2.596 11.332 15.719 1.00 93.50 239 ASN A CA 1
ATOM 1860 C C . ASN A 1 239 ? 2.967 11.285 17.211 1.00 93.50 239 ASN A C 1
ATOM 1862 O O . ASN A 1 239 ? 2.465 12.084 17.997 1.00 93.50 239 ASN A O 1
ATOM 1866 N N . LEU A 1 240 ? 3.863 10.374 17.588 1.00 93.38 240 LEU A N 1
ATOM 1867 C CA . LEU A 1 240 ? 4.389 10.231 18.947 1.00 93.38 240 LEU A CA 1
ATOM 1868 C C . LEU A 1 240 ? 5.616 11.119 19.211 1.00 93.38 240 LEU A C 1
ATOM 1870 O O . LEU A 1 240 ? 6.109 11.142 20.336 1.00 93.38 240 LEU A O 1
ATOM 1874 N N . GLY A 1 241 ? 6.134 11.829 18.206 1.00 93.31 241 GLY A N 1
ATOM 1875 C CA . GLY A 1 241 ? 7.358 12.622 18.310 1.00 93.31 241 GLY A CA 1
ATOM 1876 C C . GLY A 1 241 ? 8.616 11.752 18.314 1.00 93.31 241 GLY A C 1
ATOM 1877 O O . GLY A 1 241 ? 8.650 10.681 17.707 1.00 93.31 241 GLY A O 1
ATOM 1878 N N . GLU A 1 242 ? 9.661 12.196 19.009 1.00 93.50 242 GLU A N 1
ATOM 1879 C CA . GLU A 1 242 ? 10.991 11.566 19.015 1.00 93.50 242 GLU A CA 1
ATOM 1880 C C . GLU A 1 242 ? 11.087 10.308 19.904 1.00 93.50 242 GLU A C 1
ATOM 1882 O O . GLU A 1 242 ? 12.051 10.092 20.635 1.00 93.50 242 GLU A O 1
ATOM 1887 N N . VAL A 1 243 ? 10.090 9.427 19.843 1.00 93.69 243 VAL A N 1
ATOM 1888 C CA . VAL A 1 243 ? 10.106 8.137 20.548 1.00 93.69 243 VAL A CA 1
ATOM 1889 C C . VAL A 1 243 ? 10.865 7.107 19.705 1.00 93.69 243 VAL A C 1
ATOM 1891 O O . VAL A 1 243 ? 10.656 7.015 18.498 1.00 93.69 243 VAL A O 1
ATOM 1894 N N . SER A 1 244 ? 11.766 6.316 20.293 1.00 92.50 244 SER A N 1
ATOM 1895 C CA . SER A 1 244 ? 12.444 5.229 19.562 1.00 92.50 244 SER A CA 1
ATOM 1896 C C . SER A 1 244 ? 11.477 4.084 19.242 1.00 92.50 244 SER A C 1
ATOM 1898 O O . SER A 1 244 ? 10.705 3.674 20.106 1.00 92.50 244 SER A O 1
ATOM 1900 N N . LEU A 1 245 ? 11.572 3.506 18.035 1.00 93.88 245 LEU A N 1
ATOM 1901 C CA . LEU A 1 245 ? 10.813 2.302 17.655 1.00 93.88 245 LEU A CA 1
ATOM 1902 C C . LEU A 1 245 ? 11.138 1.088 18.540 1.00 93.88 245 LEU A C 1
ATOM 1904 O O . LEU A 1 245 ? 10.349 0.149 18.611 1.00 93.88 245 LEU A O 1
ATOM 1908 N N . GLU A 1 246 ? 12.298 1.080 19.192 1.00 90.81 246 GLU A N 1
ATOM 1909 C CA . GLU A 1 246 ? 12.726 -0.005 20.084 1.00 90.81 246 GLU A CA 1
ATOM 1910 C C . GLU A 1 246 ? 12.049 0.051 21.453 1.00 90.81 246 GLU A C 1
ATOM 1912 O O . GLU A 1 246 ? 11.892 -0.979 22.101 1.00 90.81 246 GLU A O 1
ATOM 1917 N N . ASN A 1 247 ? 11.580 1.234 21.854 1.00 89.19 247 ASN A N 1
ATOM 1918 C CA . ASN A 1 247 ? 10.907 1.439 23.135 1.00 89.19 247 ASN A CA 1
ATOM 1919 C C . ASN A 1 247 ? 9.397 1.162 23.050 1.00 89.19 247 ASN A C 1
ATOM 1921 O O . ASN A 1 247 ? 8.704 1.225 24.063 1.00 89.19 247 ASN A O 1
ATOM 1925 N N . LEU A 1 248 ? 8.874 0.886 21.851 1.00 91.94 248 LEU A N 1
ATOM 1926 C CA . LEU A 1 248 ? 7.460 0.609 21.629 1.00 91.94 248 LEU A CA 1
ATOM 1927 C C . LEU A 1 248 ? 7.158 -0.883 21.762 1.00 91.94 248 LEU A C 1
ATOM 1929 O O . LEU A 1 248 ? 7.861 -1.736 21.223 1.00 91.94 248 LEU A O 1
ATOM 1933 N N . ASN A 1 249 ? 6.056 -1.184 22.442 1.00 89.94 249 ASN A N 1
ATOM 1934 C CA . ASN A 1 249 ? 5.554 -2.535 22.656 1.00 89.94 249 ASN A CA 1
ATOM 1935 C C . ASN A 1 249 ? 4.039 -2.605 22.397 1.00 89.94 249 ASN A C 1
ATOM 1937 O O . ASN A 1 249 ? 3.385 -1.589 22.162 1.00 89.94 249 ASN A O 1
ATOM 1941 N N . ALA A 1 250 ? 3.478 -3.814 22.461 1.00 90.31 250 ALA A N 1
ATOM 1942 C CA . ALA A 1 250 ? 2.056 -4.064 22.226 1.00 90.31 250 ALA A CA 1
ATOM 1943 C C . ALA A 1 250 ? 1.118 -3.359 23.226 1.00 90.31 250 ALA A C 1
ATOM 1945 O O . ALA A 1 250 ? -0.036 -3.110 22.898 1.00 90.31 250 ALA A O 1
ATOM 1946 N N . THR A 1 251 ? 1.590 -3.036 24.437 1.00 90.38 251 THR A N 1
ATOM 1947 C CA . THR A 1 251 ? 0.769 -2.422 25.496 1.00 90.38 251 THR A CA 1
ATOM 1948 C C . THR A 1 251 ? 0.802 -0.895 25.477 1.00 90.38 251 THR A C 1
ATOM 1950 O O . THR A 1 251 ? 0.034 -0.261 26.201 1.00 90.38 251 THR A O 1
ATOM 1953 N N . LEU A 1 252 ? 1.679 -0.292 24.663 1.00 90.75 252 LEU A N 1
ATOM 1954 C CA . LEU A 1 252 ? 1.845 1.159 24.512 1.00 90.75 252 LEU A CA 1
ATOM 1955 C C . LEU A 1 252 ? 2.077 1.897 25.847 1.00 90.75 252 LEU A C 1
ATOM 1957 O O . LEU A 1 252 ? 1.699 3.063 26.016 1.00 90.75 252 LEU A O 1
ATOM 1961 N N . GLN A 1 253 ? 2.677 1.209 26.820 1.00 86.94 253 GLN A N 1
ATOM 1962 C CA . GLN A 1 253 ? 3.011 1.775 28.126 1.00 86.94 253 GLN A CA 1
ATOM 1963 C C . GLN A 1 253 ? 4.261 2.661 28.037 1.00 86.94 253 GLN A C 1
ATOM 1965 O O . GLN A 1 253 ? 5.112 2.464 27.175 1.00 86.94 253 GLN A O 1
ATOM 1970 N N . ASN A 1 254 ? 4.382 3.630 28.950 1.00 83.62 254 ASN A N 1
ATOM 1971 C CA . ASN A 1 254 ? 5.549 4.518 29.083 1.00 83.62 254 ASN A CA 1
ATOM 1972 C C . ASN A 1 254 ? 5.832 5.432 27.873 1.00 83.62 254 ASN A C 1
ATOM 1974 O O . ASN A 1 254 ? 6.961 5.877 27.681 1.00 83.62 254 ASN A O 1
ATOM 1978 N N . ILE A 1 255 ? 4.810 5.748 27.072 1.00 89.19 255 ILE A N 1
ATOM 1979 C CA . ILE A 1 255 ? 4.911 6.719 25.974 1.00 89.19 255 ILE A CA 1
ATOM 1980 C C . ILE A 1 255 ? 4.407 8.080 26.484 1.00 89.19 255 ILE A C 1
ATOM 1982 O O . ILE A 1 255 ? 3.201 8.219 26.695 1.00 89.19 255 ILE A O 1
ATOM 1986 N N . PRO A 1 256 ? 5.283 9.081 26.693 1.00 84.00 256 PRO A N 1
ATOM 1987 C CA . PRO A 1 256 ? 4.907 10.344 27.337 1.00 84.00 256 PRO A CA 1
ATOM 1988 C C . PRO A 1 256 ? 3.988 11.212 26.470 1.00 84.00 256 PRO A C 1
ATOM 1990 O O . PRO A 1 256 ? 3.158 11.950 26.986 1.00 84.00 256 PRO A O 1
ATOM 1993 N N . THR A 1 257 ? 4.115 11.107 25.149 1.00 87.62 257 THR A N 1
ATOM 1994 C CA . THR A 1 257 ? 3.319 11.859 24.170 1.00 87.62 257 THR A CA 1
ATOM 1995 C C . THR A 1 257 ? 1.937 11.256 23.920 1.00 87.62 257 THR A C 1
ATOM 1997 O O . THR A 1 257 ? 1.115 11.881 23.255 1.00 87.62 257 THR A O 1
ATOM 2000 N N . LEU A 1 258 ? 1.668 10.058 24.454 1.00 88.12 258 LEU A N 1
ATOM 2001 C CA . LEU A 1 258 ? 0.406 9.347 24.282 1.00 88.12 258 LEU A CA 1
ATOM 2002 C C . LEU A 1 258 ? -0.434 9.448 25.561 1.00 88.12 258 LEU A C 1
ATOM 2004 O O . LEU A 1 258 ? -0.136 8.812 26.576 1.00 88.12 258 LEU A O 1
ATOM 2008 N N . SER A 1 259 ? -1.513 10.224 25.497 1.00 86.81 259 SER A N 1
ATOM 2009 C CA . SER A 1 259 ? -2.510 10.316 26.567 1.00 86.81 259 SER A CA 1
ATOM 2010 C C . SER A 1 259 ? -3.192 8.967 26.826 1.00 86.81 259 SER A C 1
ATOM 2012 O O . SER A 1 259 ? -3.226 8.080 25.969 1.00 86.81 259 SER A O 1
ATOM 2014 N N . GLN A 1 260 ? -3.787 8.812 28.011 1.00 84.88 260 GLN A N 1
ATOM 2015 C CA . GLN A 1 260 ? -4.526 7.597 28.357 1.00 84.88 260 GLN A CA 1
ATOM 2016 C C . GL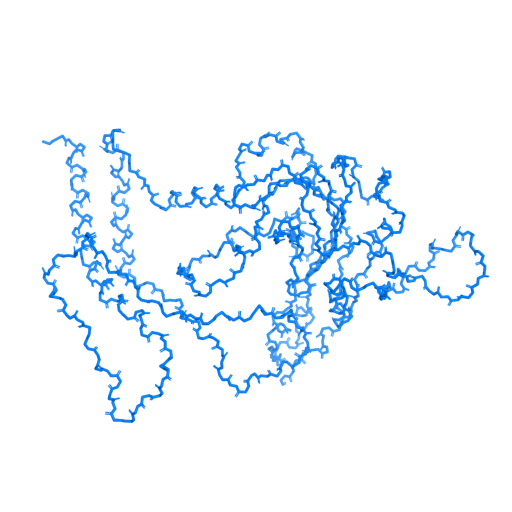N A 1 260 ? -5.691 7.331 27.390 1.00 84.88 260 GLN A C 1
ATOM 2018 O O . GLN A 1 260 ? -5.828 6.208 26.915 1.00 84.88 260 GLN A O 1
ATOM 2023 N N . GLN A 1 261 ? -6.464 8.362 27.034 1.00 81.94 261 GLN A N 1
ATOM 2024 C CA . GLN A 1 261 ? -7.588 8.239 26.097 1.00 81.94 261 GLN A CA 1
ATOM 2025 C C . GLN A 1 261 ? -7.128 7.765 24.712 1.00 81.94 261 GLN A C 1
ATOM 2027 O O . GLN A 1 261 ? -7.737 6.875 24.126 1.00 81.94 261 GLN A O 1
ATOM 2032 N N . GLN A 1 262 ? -6.014 8.305 24.208 1.00 85.25 262 GLN A N 1
ATOM 2033 C CA . GLN A 1 262 ? -5.413 7.851 22.952 1.00 85.25 262 GLN A CA 1
ATOM 2034 C C . GLN A 1 262 ? -4.954 6.398 23.034 1.00 85.25 262 GLN A C 1
ATOM 2036 O O . GLN A 1 262 ? -5.206 5.617 22.122 1.00 85.25 262 GLN A O 1
ATOM 2041 N N . ARG A 1 263 ? -4.284 6.024 24.127 1.00 88.56 263 ARG A N 1
ATOM 2042 C CA . ARG A 1 263 ? -3.822 4.651 24.336 1.00 88.56 263 ARG A CA 1
ATOM 2043 C C . ARG A 1 263 ? -4.993 3.673 24.335 1.00 88.56 263 ARG A C 1
ATOM 2045 O O . ARG A 1 263 ? -4.950 2.678 23.621 1.00 88.56 263 ARG A O 1
ATOM 2052 N N . GLU A 1 264 ? -6.036 3.969 25.102 1.00 86.69 264 GLU A N 1
ATOM 2053 C CA . GLU A 1 264 ? -7.242 3.145 25.170 1.00 86.69 264 GLU A CA 1
ATOM 2054 C C . GLU A 1 264 ? -7.938 3.055 23.812 1.00 86.69 264 GLU A C 1
ATOM 2056 O O . GLU A 1 264 ? -8.336 1.966 23.410 1.00 86.69 264 GLU A O 1
ATOM 2061 N N . PHE A 1 265 ? -8.001 4.153 23.056 1.00 86.25 265 PHE A N 1
ATOM 2062 C CA . PHE A 1 265 ? -8.539 4.136 21.700 1.00 86.25 265 PHE A CA 1
ATOM 2063 C C . PHE A 1 265 ? -7.750 3.191 20.776 1.00 86.25 265 PHE A C 1
ATOM 2065 O O . PHE A 1 265 ? -8.333 2.312 20.144 1.00 86.25 265 PHE A O 1
ATOM 2072 N N . PHE A 1 266 ? -6.417 3.293 20.747 1.00 90.56 266 PHE A N 1
ATOM 2073 C CA . PHE A 1 26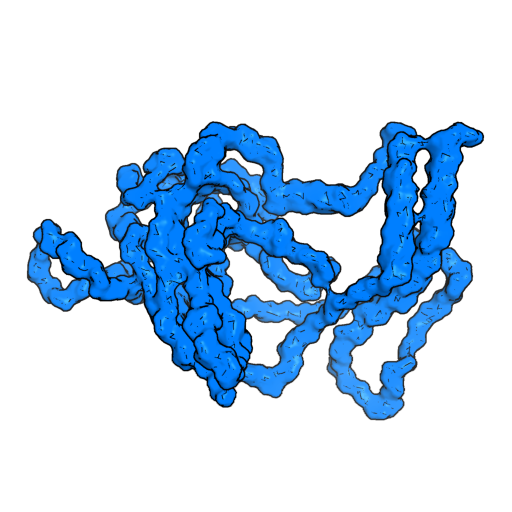6 ? -5.581 2.414 19.921 1.00 90.56 266 PHE A CA 1
ATOM 2074 C C . PHE A 1 266 ? -5.647 0.942 20.338 1.00 90.56 266 PHE A C 1
ATOM 2076 O O . PHE A 1 266 ? -5.504 0.084 19.472 1.00 90.56 266 PHE A O 1
ATOM 2083 N N . LEU A 1 267 ? -5.867 0.631 21.618 1.00 91.06 267 LEU A N 1
ATOM 2084 C CA . LEU A 1 267 ? -5.893 -0.751 22.110 1.00 91.06 267 LEU A CA 1
ATOM 2085 C C . LEU A 1 267 ? -7.282 -1.394 22.083 1.00 91.06 267 LEU A C 1
ATOM 2087 O O . LEU A 1 267 ? -7.375 -2.603 21.897 1.00 91.06 267 LEU A O 1
ATOM 2091 N N . TYR A 1 268 ? -8.349 -0.613 22.258 1.00 89.81 268 TYR A N 1
ATOM 2092 C CA . TYR A 1 268 ? -9.691 -1.148 22.517 1.00 89.81 268 TYR A CA 1
ATOM 2093 C C . TYR A 1 268 ? -10.755 -0.720 21.508 1.00 89.81 268 TYR A C 1
ATOM 2095 O O . TYR A 1 268 ? -11.866 -1.248 21.558 1.00 89.81 268 TYR A O 1
ATOM 2103 N N . TYR A 1 269 ? -10.453 0.186 20.570 1.00 87.81 269 TYR A N 1
ATOM 2104 C CA . TYR A 1 269 ? -11.363 0.427 19.449 1.00 87.81 269 TYR A CA 1
ATOM 2105 C C . TYR A 1 269 ? -11.645 -0.891 18.715 1.00 87.81 269 TYR A C 1
ATOM 2107 O O . TYR A 1 269 ? -10.734 -1.689 18.497 1.00 87.81 269 TYR A O 1
ATOM 2115 N N . SER A 1 270 ? -12.907 -1.125 18.369 1.00 88.12 270 SER A N 1
ATOM 2116 C CA . SER A 1 270 ? -13.355 -2.306 17.636 1.00 88.12 270 SER A CA 1
ATOM 2117 C C . SER A 1 270 ? -14.201 -1.829 16.459 1.00 88.12 270 SER A C 1
ATOM 2119 O O . SER A 1 270 ? -15.166 -1.102 16.701 1.00 88.12 270 SER A O 1
ATOM 2121 N N . PRO A 1 271 ? -13.852 -2.195 15.214 1.00 90.12 271 PRO A N 1
ATOM 2122 C CA . PRO A 1 271 ? -14.661 -1.873 14.047 1.00 90.12 271 PRO A CA 1
ATOM 2123 C C . PRO A 1 271 ? -16.121 -2.316 14.202 1.00 90.12 271 PRO A C 1
ATOM 2125 O O . PRO A 1 271 ? -16.367 -3.407 14.732 1.00 90.12 271 PRO A O 1
ATOM 2128 N N . PRO A 1 272 ? -17.091 -1.531 13.703 1.00 90.12 272 PRO A N 1
ATOM 2129 C CA . PRO A 1 272 ? -18.462 -1.992 13.560 1.00 90.12 272 PRO A CA 1
ATOM 2130 C C . PRO A 1 272 ? -18.535 -3.252 12.691 1.00 90.12 272 PRO A C 1
ATOM 2132 O O . PRO A 1 272 ? -17.766 -3.422 11.746 1.00 90.12 272 PRO A O 1
ATOM 2135 N N . ASN A 1 273 ? -19.492 -4.124 12.998 1.00 91.00 273 ASN A N 1
ATOM 2136 C CA . ASN A 1 273 ? -19.717 -5.384 12.286 1.00 91.00 273 ASN A CA 1
ATOM 2137 C C . ASN A 1 273 ? -20.843 -5.306 11.238 1.00 91.00 273 ASN A C 1
ATOM 2139 O O . ASN A 1 273 ? -21.186 -6.328 10.645 1.00 91.00 273 ASN A O 1
ATOM 2143 N N . GLN A 1 274 ? -21.414 -4.118 11.029 1.00 90.88 274 GLN A N 1
ATOM 2144 C CA . GLN A 1 274 ? -22.415 -3.829 10.002 1.00 90.88 274 GLN A CA 1
ATOM 2145 C C . GLN A 1 274 ? -21.793 -2.984 8.893 1.00 90.88 274 GLN A C 1
ATOM 2147 O O . GLN A 1 274 ? -21.024 -2.061 9.185 1.00 90.88 274 GLN A O 1
ATOM 2152 N N . LEU A 1 275 ? -22.122 -3.278 7.634 1.00 88.56 275 LEU A N 1
ATOM 2153 C CA . LEU A 1 275 ? -21.514 -2.600 6.490 1.00 88.56 275 LEU A CA 1
ATOM 2154 C C . LEU A 1 275 ? -21.831 -1.092 6.458 1.00 88.56 275 LEU A C 1
ATOM 2156 O O . LEU A 1 275 ? -20.906 -0.315 6.212 1.00 88.56 275 LEU A O 1
ATOM 2160 N N . GLU A 1 276 ? -23.059 -0.631 6.743 1.00 86.12 276 GLU A N 1
ATOM 2161 C CA . GLU A 1 276 ? -23.312 0.823 6.816 1.00 86.12 276 GLU A CA 1
ATOM 2162 C C . GLU A 1 276 ? -22.505 1.491 7.924 1.00 86.12 276 GLU A C 1
ATOM 2164 O O . GLU A 1 276 ? -21.821 2.480 7.667 1.00 86.12 276 GLU A O 1
ATOM 2169 N N . ALA A 1 277 ? -22.541 0.939 9.139 1.00 85.00 277 ALA A N 1
ATOM 2170 C CA . ALA A 1 277 ? -21.864 1.530 10.292 1.00 85.00 277 ALA A CA 1
ATOM 2171 C C . ALA A 1 277 ? -20.345 1.626 10.073 1.00 85.00 277 ALA A C 1
ATOM 2173 O O . ALA A 1 277 ? -19.710 2.609 10.450 1.00 85.00 277 ALA A O 1
ATOM 2174 N N . LEU A 1 278 ? -19.756 0.631 9.404 1.00 87.62 278 LEU A N 1
ATOM 2175 C CA . LEU A 1 278 ? -18.348 0.661 9.019 1.00 87.62 278 LEU A CA 1
ATOM 2176 C C . LEU A 1 278 ? -18.075 1.787 8.013 1.00 87.62 278 LEU A C 1
ATOM 2178 O O . LEU A 1 278 ? -17.075 2.494 8.127 1.00 87.62 278 LEU A O 1
ATOM 2182 N N . GLN A 1 279 ? -18.951 1.987 7.028 1.00 86.38 279 GLN A N 1
ATOM 2183 C CA . GLN A 1 279 ? -18.810 3.079 6.063 1.00 86.38 279 GLN A CA 1
ATOM 2184 C C . GLN A 1 279 ? -18.991 4.460 6.703 1.00 86.38 279 GLN A C 1
ATOM 2186 O O . GLN A 1 279 ? -18.259 5.386 6.348 1.00 86.38 279 GLN A O 1
ATOM 2191 N N . GLU A 1 280 ? -19.891 4.596 7.677 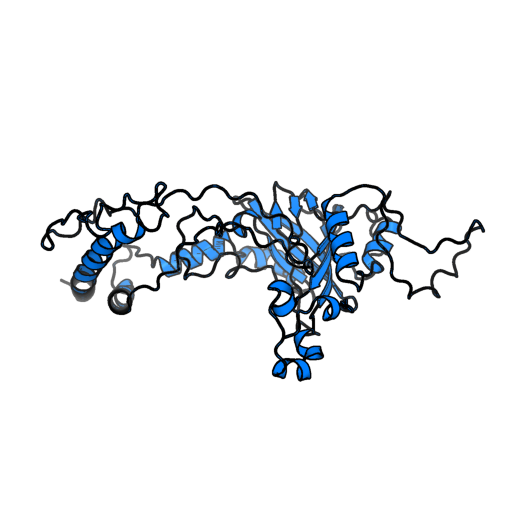1.00 82.62 280 GLU A N 1
ATOM 2192 C CA . GLU A 1 280 ? -20.040 5.810 8.483 1.00 82.62 280 GLU A CA 1
ATOM 2193 C C . GLU A 1 280 ? -18.756 6.128 9.258 1.00 82.62 280 GLU A C 1
ATOM 2195 O O . GLU A 1 280 ? -18.224 7.231 9.121 1.00 82.62 280 GLU A O 1
ATOM 2200 N N . ASP A 1 281 ? -18.188 5.154 9.979 1.00 80.81 281 ASP A N 1
ATOM 2201 C CA . ASP A 1 281 ? -16.913 5.304 10.698 1.00 80.81 281 ASP A CA 1
ATOM 2202 C C . ASP A 1 281 ? -15.779 5.761 9.758 1.00 80.81 281 ASP A C 1
ATOM 2204 O O . ASP A 1 281 ? -14.982 6.644 10.095 1.00 80.81 281 ASP A O 1
ATOM 2208 N N . ARG A 1 282 ? -15.730 5.218 8.534 1.00 84.00 282 ARG A N 1
ATOM 2209 C CA . ARG A 1 282 ? -14.748 5.614 7.508 1.00 84.00 282 ARG A CA 1
ATOM 2210 C C . ARG A 1 282 ? -14.910 7.066 7.071 1.00 84.00 282 ARG A C 1
ATOM 2212 O O . ARG A 1 282 ? -13.913 7.782 6.947 1.00 84.00 282 ARG A O 1
ATOM 2219 N N . LEU A 1 283 ? -16.143 7.503 6.828 1.00 78.31 283 LEU A N 1
ATOM 2220 C CA . LEU A 1 283 ? -16.439 8.883 6.439 1.00 78.31 283 LEU A CA 1
ATOM 2221 C C . LEU A 1 283 ? -16.177 9.861 7.586 1.00 78.31 283 LEU A C 1
ATOM 2223 O O . LEU A 1 283 ? -15.673 10.959 7.346 1.00 78.31 283 LEU A O 1
ATOM 2227 N N . LEU A 1 284 ? -16.450 9.462 8.829 1.00 76.00 284 LEU A N 1
ATOM 2228 C CA . LEU A 1 284 ? -16.150 10.262 10.014 1.00 76.00 284 LEU A CA 1
ATOM 2229 C C . LEU A 1 284 ? -14.648 10.538 10.120 1.00 76.00 284 LEU A C 1
ATOM 2231 O O . LEU A 1 284 ? -14.246 11.702 10.190 1.00 76.00 284 LEU A O 1
ATOM 2235 N N . LEU A 1 285 ? -13.822 9.494 10.014 1.00 76.31 285 LEU A N 1
ATOM 2236 C CA . LEU A 1 285 ? -12.361 9.604 10.033 1.00 76.31 285 LEU A CA 1
ATOM 2237 C C . LEU A 1 285 ? -11.801 10.445 8.873 1.00 76.31 285 LEU A C 1
ATOM 2239 O O . LEU A 1 285 ? -10.803 11.143 9.053 1.00 76.31 285 LEU A O 1
ATOM 2243 N N . LEU A 1 286 ? -12.441 10.408 7.698 1.00 74.62 286 LEU A N 1
ATOM 2244 C CA . LEU A 1 286 ? -12.086 11.254 6.554 1.00 74.62 286 LEU A CA 1
ATOM 2245 C C . LEU A 1 286 ? -12.451 12.724 6.779 1.00 74.62 286 LEU A C 1
ATOM 2247 O O . LEU A 1 286 ? -11.664 13.612 6.462 1.00 74.62 286 LEU A O 1
ATOM 2251 N N . SER A 1 287 ? -13.656 12.975 7.292 1.00 66.50 287 SER A N 1
ATOM 2252 C CA . SER A 1 287 ? -14.199 14.326 7.450 1.00 66.50 287 SER A CA 1
ATOM 2253 C C . SER A 1 287 ? -13.517 15.123 8.559 1.00 66.50 287 SER A C 1
ATOM 2255 O O . SER A 1 287 ? -13.568 16.350 8.532 1.00 66.50 287 SER A O 1
ATOM 2257 N N . GLY A 1 288 ? -12.903 14.439 9.534 1.00 57.75 288 GLY A N 1
ATOM 2258 C CA . GLY A 1 288 ? -12.241 15.071 10.674 1.00 57.75 288 GLY A CA 1
ATOM 2259 C C . GLY A 1 288 ? -13.172 15.961 11.501 1.00 57.75 288 GLY A C 1
ATOM 2260 O O . GLY A 1 288 ? -12.690 16.857 12.185 1.00 57.75 288 GLY A O 1
ATOM 2261 N N . LYS A 1 289 ? -14.497 15.775 11.400 1.00 48.22 289 LYS A N 1
ATOM 2262 C CA . LYS A 1 289 ? -15.463 16.587 12.142 1.00 48.22 289 LYS A CA 1
ATOM 2263 C C . LYS A 1 289 ? -15.409 16.233 13.623 1.00 48.22 289 LYS A C 1
ATOM 2265 O O . LYS A 1 289 ? -15.705 15.105 14.014 1.00 48.22 289 LYS A O 1
ATOM 2270 N N . ASP A 1 290 ? -15.082 17.237 14.426 1.00 39.66 290 ASP A N 1
ATOM 2271 C CA . ASP A 1 290 ? -15.075 17.168 15.880 1.00 39.66 290 ASP A CA 1
ATOM 2272 C C . ASP A 1 290 ? -16.484 16.839 16.414 1.00 39.66 290 ASP A C 1
ATOM 2274 O O . ASP A 1 290 ? -17.442 17.573 16.168 1.00 39.66 290 ASP A O 1
ATOM 2278 N N . GLY A 1 291 ? -16.623 15.748 17.176 1.00 39.53 291 GLY A N 1
ATOM 2279 C CA . GLY A 1 291 ? -17.749 15.558 18.098 1.00 39.53 291 GLY A CA 1
ATOM 2280 C C . GLY A 1 291 ? -18.798 14.478 17.797 1.00 39.53 291 GLY A C 1
ATOM 2281 O O . GLY A 1 291 ? -19.888 14.579 18.356 1.00 39.53 291 GLY A O 1
ATO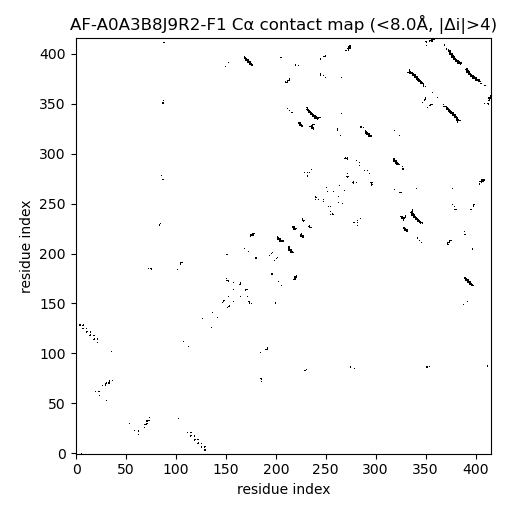M 2282 N N . VAL A 1 292 ? -18.528 13.424 17.010 1.00 38.88 292 VAL A N 1
ATOM 2283 C CA . VAL A 1 292 ? -19.506 12.328 16.784 1.00 38.88 292 VAL A CA 1
ATOM 2284 C C . VAL A 1 292 ? -18.942 10.924 17.070 1.00 38.88 292 VAL A C 1
ATOM 2286 O O . VAL A 1 292 ? -17.783 10.610 16.832 1.00 38.88 292 VAL A O 1
ATOM 2289 N N . ARG A 1 293 ? -19.796 10.104 17.685 1.00 43.72 293 ARG A N 1
ATOM 2290 C CA . ARG A 1 293 ? -19.545 8.867 18.440 1.00 43.72 293 ARG A CA 1
ATOM 2291 C C . ARG A 1 293 ? -19.042 7.709 17.555 1.00 43.72 293 ARG A C 1
ATOM 2293 O O . ARG A 1 293 ? -19.861 7.062 16.917 1.00 43.72 293 ARG A O 1
ATOM 2300 N N . LEU A 1 294 ? -17.741 7.394 17.591 1.00 49.84 294 LEU A N 1
ATOM 2301 C CA . LEU A 1 294 ? -17.238 6.085 17.139 1.00 49.84 294 LEU A CA 1
ATOM 2302 C C . LEU A 1 294 ? -17.776 5.032 18.117 1.00 49.84 294 LEU A C 1
ATOM 2304 O O . LEU A 1 294 ? -17.479 5.095 19.313 1.00 49.84 294 LEU A O 1
ATOM 2308 N N . MET A 1 295 ? -18.649 4.142 17.651 1.00 40.25 295 MET A N 1
ATOM 2309 C CA . MET A 1 295 ? -19.393 3.224 18.517 1.00 40.25 295 MET A CA 1
ATOM 2310 C C . MET A 1 295 ? -18.491 2.076 18.995 1.00 40.25 295 MET A C 1
ATOM 2312 O O . MET A 1 295 ? -18.100 1.251 18.176 1.00 40.25 295 MET A O 1
ATOM 2316 N N . PRO A 1 296 ? -18.189 1.933 20.300 1.00 36.47 296 PRO A N 1
ATOM 2317 C CA . PRO A 1 296 ? -17.742 0.646 20.809 1.00 36.47 296 PRO A CA 1
ATOM 2318 C C . PRO A 1 296 ? -18.943 -0.310 20.807 1.00 36.47 296 PRO A C 1
ATOM 2320 O O . PRO A 1 296 ? -19.984 -0.017 21.402 1.00 36.47 296 PRO A O 1
ATOM 2323 N N . THR A 1 297 ? -18.819 -1.450 20.132 1.00 39.38 297 THR A N 1
ATOM 2324 C CA . THR A 1 297 ? -19.797 -2.537 20.225 1.00 39.38 297 THR A CA 1
ATOM 2325 C C . THR A 1 297 ? -19.750 -3.184 21.615 1.00 39.38 297 THR A C 1
ATOM 2327 O O . THR A 1 297 ? -18.735 -3.221 22.309 1.00 39.38 297 THR A O 1
ATOM 2330 N N . SER A 1 298 ? -20.920 -3.632 22.061 1.00 33.59 298 SER A N 1
ATOM 2331 C CA . SER A 1 298 ? -21.336 -3.741 23.462 1.00 33.59 298 SER A CA 1
ATOM 2332 C C . SER A 1 298 ? -20.854 -4.991 24.233 1.00 33.59 298 SER A C 1
ATOM 2334 O O . SER A 1 298 ? -21.574 -5.448 25.120 1.00 33.59 298 SER A O 1
ATOM 2336 N N . GLU A 1 299 ? -19.667 -5.548 23.963 1.00 33.53 299 GLU A N 1
ATOM 2337 C CA . GLU A 1 299 ? -19.291 -6.879 24.501 1.00 33.53 299 GLU A CA 1
ATOM 2338 C C . GLU A 1 299 ? -18.155 -6.952 25.543 1.00 33.53 299 GLU A C 1
ATOM 2340 O O . GLU A 1 299 ? -17.837 -8.041 26.009 1.00 33.53 299 GLU A O 1
ATOM 2345 N N . LEU A 1 300 ? -17.594 -5.841 26.038 1.00 33.88 300 LEU A N 1
ATOM 2346 C CA . LEU A 1 300 ? -16.548 -5.888 27.090 1.00 33.88 300 LEU A CA 1
ATOM 2347 C C . LEU A 1 300 ? -16.919 -5.135 28.378 1.00 33.88 300 LEU A C 1
ATOM 2349 O O . LEU A 1 300 ? -16.122 -4.408 28.969 1.00 33.88 300 LEU A O 1
ATOM 2353 N N . LEU A 1 301 ? -18.150 -5.336 28.851 1.00 35.12 301 LEU A N 1
ATOM 2354 C CA . LEU A 1 301 ? -18.684 -4.692 30.057 1.00 35.12 301 LEU A CA 1
ATOM 2355 C C . LEU A 1 301 ? -18.273 -5.241 31.453 1.00 35.12 301 LEU A C 1
ATOM 2357 O O . LEU A 1 301 ? -18.693 -4.599 32.421 1.00 35.12 301 LEU A O 1
ATOM 2361 N N . PRO A 1 302 ? -17.463 -6.310 31.676 1.00 30.70 302 PRO A N 1
ATOM 2362 C CA . PRO A 1 302 ? -17.111 -6.672 33.056 1.00 30.70 302 PRO A CA 1
ATOM 2363 C C . PRO A 1 302 ? -15.849 -5.992 33.616 1.00 30.70 302 PRO A C 1
ATOM 2365 O O . PRO A 1 302 ? -15.749 -5.858 34.832 1.00 30.70 302 PRO A O 1
ATOM 2368 N N . ILE A 1 303 ? -14.887 -5.549 32.794 1.00 35.75 303 ILE A N 1
ATOM 2369 C CA . ILE A 1 303 ? -13.547 -5.164 33.303 1.00 35.75 303 ILE A CA 1
ATOM 2370 C C . ILE A 1 303 ? -13.452 -3.673 33.681 1.00 35.75 303 ILE A C 1
ATOM 2372 O O . ILE A 1 303 ? -12.675 -3.298 34.552 1.00 35.75 303 ILE A O 1
ATOM 2376 N N . LEU A 1 304 ? -14.314 -2.813 33.130 1.00 30.64 304 LEU A N 1
ATOM 2377 C CA . LEU A 1 304 ? -14.324 -1.371 33.433 1.00 30.64 304 LEU A CA 1
ATOM 2378 C C . LEU A 1 304 ? -15.055 -0.998 34.741 1.00 30.64 304 LEU A C 1
ATOM 2380 O O . LEU A 1 304 ? -15.138 0.179 35.080 1.00 30.64 304 LEU A O 1
ATOM 2384 N N . ARG A 1 305 ? -15.585 -1.971 35.499 1.00 30.17 305 ARG A N 1
ATOM 2385 C CA . ARG A 1 305 ? -16.356 -1.715 36.735 1.00 30.17 305 ARG A CA 1
ATOM 2386 C C . ARG A 1 305 ? -15.516 -1.534 38.007 1.00 30.17 305 ARG A C 1
ATOM 2388 O O . ARG A 1 305 ? -16.095 -1.223 39.043 1.00 30.17 305 ARG A O 1
ATOM 2395 N N . SER A 1 306 ? -14.194 -1.722 37.974 1.00 29.28 306 SER A N 1
ATOM 2396 C CA . SER A 1 306 ? -13.364 -1.717 39.195 1.00 29.28 306 SER A CA 1
ATOM 2397 C C . SER A 1 306 ? -12.630 -0.405 39.497 1.00 29.28 306 SER A C 1
ATOM 2399 O O . SER A 1 306 ? -11.804 -0.381 40.406 1.00 29.28 306 SER A O 1
ATOM 2401 N N . LEU A 1 307 ? -12.906 0.688 38.778 1.00 28.83 307 LEU A N 1
ATOM 2402 C CA . LEU A 1 307 ? -12.376 2.014 39.117 1.00 28.83 307 LEU A CA 1
ATOM 2403 C C . LEU A 1 307 ? -13.465 2.857 39.801 1.00 28.83 307 LEU A C 1
ATOM 2405 O O . LEU A 1 307 ? -14.585 2.933 39.288 1.00 28.83 307 LEU A O 1
ATOM 2409 N N . PRO A 1 308 ? -13.177 3.483 40.958 1.00 29.06 308 PRO A N 1
ATOM 2410 C CA . PRO A 1 308 ? -14.168 4.250 41.690 1.00 29.06 308 PRO A CA 1
ATOM 2411 C C . PRO A 1 308 ? -14.366 5.587 40.976 1.00 29.06 308 PRO A C 1
ATOM 2413 O O . PRO A 1 308 ? -13.511 6.466 41.029 1.00 29.06 308 PRO A O 1
ATOM 2416 N N . CYS A 1 309 ? -15.493 5.746 40.290 1.00 25.69 309 CYS A N 1
ATOM 2417 C CA . CYS A 1 309 ? -15.957 7.044 39.820 1.00 25.69 309 CYS A CA 1
ATOM 2418 C C . CYS A 1 309 ? -17.393 7.266 40.287 1.00 25.69 309 CYS A C 1
ATOM 2420 O O . CYS A 1 309 ? -18.251 6.384 40.246 1.00 25.69 309 CYS A O 1
ATOM 2422 N N . THR A 1 310 ? -17.592 8.471 40.799 1.00 27.77 310 THR A N 1
ATOM 2423 C CA . THR A 1 310 ? -18.811 9.033 41.360 1.00 27.77 310 THR A CA 1
ATOM 2424 C C . THR A 1 310 ? -20.011 8.865 40.433 1.00 27.77 310 THR A C 1
ATOM 2426 O O . THR A 1 310 ? -19.934 9.092 39.228 1.00 27.77 310 THR A O 1
ATOM 2429 N N . ARG A 1 311 ? -21.136 8.469 41.037 1.00 31.00 311 ARG A N 1
ATOM 2430 C CA . ARG A 1 311 ? -22.455 8.366 40.411 1.00 31.00 311 ARG A CA 1
ATOM 2431 C C . ARG A 1 311 ? -22.883 9.714 39.835 1.00 31.00 311 ARG A C 1
ATOM 2433 O O . ARG A 1 311 ? -23.293 10.559 40.614 1.00 31.00 311 ARG A O 1
ATOM 2440 N N . GLU A 1 312 ? -22.932 9.830 38.512 1.00 29.00 312 GLU A N 1
ATOM 2441 C CA . GLU A 1 312 ? -24.020 10.522 37.813 1.00 29.00 312 GLU A CA 1
ATOM 2442 C C . GLU A 1 312 ? -24.314 9.807 36.480 1.00 29.00 312 GLU A C 1
ATOM 2444 O O . GLU A 1 312 ? -23.509 9.775 35.557 1.00 29.00 312 GLU A O 1
ATOM 2449 N N . ASN A 1 313 ? -25.502 9.200 36.415 1.00 29.11 313 ASN A N 1
ATOM 2450 C CA . ASN A 1 313 ? -26.290 8.921 35.211 1.00 29.11 313 ASN A CA 1
ATOM 2451 C C . ASN A 1 313 ? -25.662 8.071 34.081 1.00 29.11 313 ASN A C 1
ATOM 2453 O O . ASN A 1 313 ? -25.319 8.566 33.013 1.00 29.11 313 ASN A O 1
ATOM 2457 N N . GLY A 1 314 ? -25.673 6.746 34.269 1.00 28.77 314 GLY A N 1
ATOM 2458 C CA . GLY A 1 314 ? -26.284 5.783 33.328 1.00 28.77 314 GLY A CA 1
ATOM 2459 C C . GLY A 1 314 ? -25.939 5.805 31.829 1.00 28.77 314 GLY A C 1
ATOM 2460 O O . GLY A 1 314 ? -26.760 5.339 31.042 1.00 28.77 314 GLY A O 1
ATOM 2461 N N . ARG A 1 315 ? -24.777 6.306 31.395 1.00 30.62 315 ARG A N 1
ATOM 2462 C CA . ARG A 1 315 ? -24.357 6.277 29.983 1.00 30.62 315 ARG A CA 1
ATOM 2463 C C . ARG A 1 315 ? -23.178 5.332 29.765 1.00 30.62 315 ARG A C 1
ATOM 2465 O O . ARG A 1 315 ? -22.118 5.480 30.361 1.00 30.62 315 ARG A O 1
ATOM 2472 N N . THR A 1 316 ? -23.402 4.358 28.886 1.00 35.53 316 THR A N 1
ATOM 2473 C CA . THR A 1 316 ? -22.430 3.425 28.305 1.00 35.53 316 THR A CA 1
ATOM 2474 C C . THR A 1 316 ? -21.193 4.183 27.821 1.00 35.53 316 THR A C 1
ATOM 2476 O O . THR A 1 316 ? -21.339 5.174 27.103 1.00 35.53 316 THR A O 1
ATOM 2479 N N . ALA A 1 317 ? -19.997 3.726 28.208 1.00 34.72 317 ALA A N 1
ATOM 2480 C CA . ALA A 1 317 ? -18.718 4.336 27.851 1.00 34.72 317 ALA A CA 1
ATOM 2481 C C . ALA A 1 317 ? -18.533 4.346 26.326 1.00 34.72 317 ALA A C 1
ATOM 2483 O O . ALA A 1 317 ? -18.130 3.358 25.723 1.00 34.72 317 ALA A O 1
ATOM 2484 N N . ALA A 1 318 ? -18.884 5.464 25.702 1.00 38.25 318 ALA A N 1
ATOM 2485 C CA . ALA A 1 318 ? -18.562 5.769 24.323 1.00 38.25 318 ALA A CA 1
ATOM 2486 C C . ALA A 1 318 ? -17.379 6.736 24.316 1.00 38.25 318 ALA A C 1
ATOM 2488 O O . ALA A 1 318 ? -17.324 7.638 25.155 1.00 38.25 318 ALA A O 1
ATOM 2489 N N . PHE A 1 319 ? -16.455 6.578 23.369 1.00 39.91 319 PHE A N 1
ATOM 2490 C CA . PHE A 1 319 ? -15.423 7.583 23.149 1.00 39.91 319 PHE A CA 1
ATOM 2491 C C . PHE A 1 319 ? -16.111 8.858 22.639 1.00 39.91 319 PHE A C 1
ATOM 2493 O O . PHE A 1 319 ? -16.611 8.913 21.515 1.00 39.91 319 PHE A O 1
ATOM 2500 N N . LEU A 1 320 ? -16.209 9.873 23.500 1.00 36.41 320 LEU A N 1
ATOM 2501 C CA . LEU A 1 320 ? -16.677 11.199 23.110 1.00 36.41 320 LEU A CA 1
ATOM 2502 C C . LEU A 1 320 ? -15.624 11.807 22.173 1.00 36.41 320 LEU A C 1
ATOM 2504 O O . LEU A 1 320 ? -14.485 12.051 22.566 1.00 36.41 320 LEU A O 1
ATOM 2508 N N . SER A 1 321 ? -16.010 12.013 20.914 1.00 41.19 321 SER A N 1
ATOM 2509 C CA . SER A 1 321 ? -15.132 12.420 19.806 1.00 41.19 321 SER A CA 1
ATOM 2510 C C . SER A 1 321 ? -14.544 13.823 19.914 1.00 41.19 321 SER A C 1
ATOM 2512 O O . SER A 1 321 ? -13.645 14.155 19.148 1.00 41.19 321 SER A O 1
ATOM 2514 N N . THR A 1 322 ? -14.936 14.611 20.913 1.00 36.97 322 THR A N 1
ATOM 2515 C CA . THR A 1 322 ? -14.362 15.940 21.157 1.00 36.97 322 THR A CA 1
ATOM 2516 C C . THR A 1 322 ? -12.855 15.920 21.452 1.00 36.97 322 THR A C 1
ATOM 2518 O O . THR A 1 322 ? -12.244 16.977 21.418 1.00 36.97 322 THR A O 1
ATOM 2521 N N . ASN A 1 323 ? -12.253 14.746 21.702 1.00 41.75 323 ASN A N 1
ATOM 2522 C CA . ASN A 1 323 ? -10.811 14.565 21.918 1.00 41.75 323 ASN A CA 1
ATOM 2523 C C . ASN A 1 323 ? -10.200 13.401 21.112 1.00 41.75 323 ASN A C 1
ATOM 2525 O O . ASN A 1 323 ? -9.169 12.873 21.524 1.00 41.75 323 ASN A O 1
ATOM 2529 N N . LEU A 1 324 ? -10.814 12.945 20.011 1.00 51.75 324 LEU A N 1
ATOM 2530 C CA . LEU A 1 324 ? -10.249 11.859 19.195 1.00 51.75 324 LEU A CA 1
ATOM 2531 C C . LEU A 1 324 ? -9.121 12.412 18.299 1.00 51.75 324 LEU A C 1
ATOM 2533 O O . LEU A 1 324 ? -9.406 13.064 17.302 1.00 51.75 324 LEU A O 1
ATOM 2537 N N . PRO A 1 325 ? -7.833 12.177 18.607 1.00 52.59 325 PRO A N 1
ATOM 2538 C CA . PRO A 1 325 ? -6.713 12.894 17.993 1.00 52.59 325 PRO A CA 1
ATOM 2539 C C . PRO A 1 325 ? -5.958 12.001 16.995 1.00 52.59 325 PRO A C 1
ATOM 2541 O O . PRO A 1 325 ? -4.757 12.168 16.773 1.00 52.59 325 PRO A O 1
ATOM 2544 N N . ALA A 1 326 ? -6.641 10.981 16.474 1.00 59.06 326 ALA A N 1
ATOM 2545 C CA . ALA A 1 326 ? -6.091 10.021 15.540 1.00 59.06 326 ALA A CA 1
ATOM 2546 C C . ALA A 1 326 ? -6.699 10.305 14.167 1.00 59.06 326 ALA A C 1
ATOM 2548 O O . ALA A 1 326 ? -7.912 10.254 13.982 1.00 59.06 326 ALA A O 1
ATOM 2549 N N . PHE A 1 327 ? -5.837 10.644 13.219 1.00 76.19 327 PHE A N 1
ATOM 2550 C CA . PHE A 1 327 ? -6.231 11.154 11.913 1.00 76.19 327 PHE A CA 1
ATOM 2551 C C . PHE A 1 327 ? -5.901 10.127 10.835 1.00 76.19 327 PHE A C 1
ATOM 2553 O O . PHE A 1 327 ? -4.983 9.323 10.988 1.00 76.19 327 PHE A O 1
ATOM 2560 N N . ILE A 1 328 ? -6.592 10.178 9.700 1.00 83.62 328 ILE A N 1
ATOM 2561 C CA . ILE A 1 328 ? -6.193 9.406 8.510 1.00 83.62 328 ILE A CA 1
ATOM 2562 C C . ILE A 1 328 ? -4.928 9.967 7.845 1.00 83.62 328 ILE A C 1
ATOM 2564 O O . ILE A 1 328 ? -4.355 9.334 6.955 1.00 83.62 328 ILE A O 1
ATOM 2568 N N . GLN A 1 329 ? -4.509 11.168 8.256 1.00 88.88 329 GLN A N 1
ATOM 2569 C CA . GLN A 1 329 ? -3.358 11.880 7.728 1.00 88.88 329 GLN A CA 1
ATOM 2570 C C . GLN A 1 329 ? -2.544 12.546 8.832 1.00 88.88 329 GLN A C 1
ATOM 2572 O O . GLN A 1 329 ? -3.105 13.085 9.781 1.00 88.88 329 GLN A O 1
ATOM 2577 N N . ALA A 1 330 ? -1.226 12.601 8.669 1.00 90.12 330 ALA A N 1
ATOM 2578 C CA . ALA A 1 330 ? -0.353 13.363 9.557 1.00 90.12 330 ALA A CA 1
ATOM 2579 C C . ALA A 1 330 ? 0.828 13.966 8.781 1.00 90.12 330 ALA A C 1
ATOM 2581 O O . ALA A 1 330 ? 1.370 13.294 7.903 1.00 90.12 330 ALA A O 1
ATOM 2582 N N . PRO A 1 331 ? 1.274 15.200 9.086 1.00 93.69 331 PRO A N 1
ATOM 2583 C CA . PRO A 1 331 ? 2.480 15.770 8.486 1.00 93.69 331 PRO A CA 1
ATOM 2584 C C . PRO A 1 331 ? 3.684 14.852 8.679 1.00 93.69 331 PRO A C 1
ATOM 2586 O O . PRO A 1 331 ? 3.887 14.341 9.782 1.00 93.69 331 PRO A O 1
ATOM 2589 N N . VAL A 1 332 ? 4.487 14.655 7.631 1.00 95.50 332 VAL A N 1
ATOM 2590 C CA . VAL A 1 332 ? 5.693 13.823 7.710 1.00 95.50 332 VAL A CA 1
ATOM 2591 C C . VAL A 1 332 ? 6.842 14.633 8.297 1.00 95.50 332 VAL A C 1
ATOM 2593 O O . VAL A 1 332 ? 7.303 15.606 7.702 1.00 95.50 332 VAL A O 1
ATOM 2596 N N . VAL A 1 333 ? 7.351 14.191 9.441 1.00 96.62 333 VAL A N 1
ATOM 2597 C CA . VAL A 1 333 ? 8.512 14.760 10.124 1.00 96.62 333 VAL A CA 1
ATOM 2598 C C . VAL A 1 333 ? 9.555 13.659 10.245 1.00 96.62 333 VAL A C 1
ATOM 2600 O O . VAL A 1 333 ? 9.277 12.592 10.793 1.00 96.62 333 VAL A O 1
ATOM 2603 N N . LEU A 1 334 ? 10.746 13.891 9.689 1.00 96.56 334 LEU A N 1
ATOM 2604 C CA . LEU A 1 334 ? 11.839 12.919 9.746 1.00 96.56 334 LEU A CA 1
ATOM 2605 C C . LEU A 1 334 ? 12.196 12.604 11.199 1.00 96.56 334 LEU A C 1
ATOM 2607 O O . LEU A 1 334 ? 12.207 13.490 12.045 1.00 96.56 334 LEU A O 1
ATOM 2611 N N . ASN A 1 335 ? 12.521 11.342 11.462 1.00 96.31 335 ASN A N 1
ATOM 2612 C CA . ASN A 1 335 ? 12.901 10.806 12.767 1.00 96.31 335 ASN A CA 1
ATOM 2613 C C . ASN A 1 335 ? 11.823 10.852 13.860 1.00 96.31 335 ASN A C 1
ATOM 2615 O O . ASN A 1 335 ? 12.060 10.305 14.937 1.00 96.31 335 ASN A O 1
ATOM 2619 N N . ASN A 1 336 ? 10.633 11.382 13.580 1.00 96.62 336 ASN A N 1
ATOM 2620 C CA . ASN A 1 336 ? 9.482 11.177 14.446 1.00 96.62 336 ASN A CA 1
ATOM 2621 C C . ASN A 1 336 ? 8.898 9.784 14.245 1.00 96.62 336 ASN A C 1
ATOM 2623 O O . ASN A 1 336 ? 8.925 9.231 13.147 1.00 96.62 336 ASN A O 1
ATOM 2627 N N . THR A 1 337 ? 8.338 9.227 15.308 1.00 97.06 337 THR A N 1
ATOM 2628 C CA . THR A 1 337 ? 7.660 7.939 15.272 1.00 97.06 337 THR A CA 1
ATOM 2629 C C . THR A 1 337 ? 6.159 8.144 15.235 1.00 97.06 337 THR A C 1
ATOM 2631 O O . THR A 1 337 ? 5.608 8.938 15.990 1.00 97.06 337 THR A O 1
ATOM 2634 N N . TYR A 1 338 ? 5.492 7.400 14.368 1.00 96.62 338 TYR A N 1
ATOM 2635 C CA . TYR A 1 338 ? 4.050 7.422 14.198 1.00 96.62 338 TYR A CA 1
ATOM 2636 C C . TYR A 1 338 ? 3.496 6.068 14.601 1.00 96.62 338 TYR A C 1
ATOM 2638 O O . TYR A 1 338 ? 4.071 5.032 14.262 1.00 96.62 338 TYR A O 1
ATOM 2646 N N . LEU A 1 339 ? 2.374 6.082 15.306 1.00 96.00 339 LEU A N 1
ATOM 2647 C CA . LEU A 1 339 ? 1.611 4.890 15.639 1.00 96.00 339 LEU A CA 1
ATOM 2648 C C . LEU A 1 339 ? 0.399 4.815 14.720 1.00 96.00 339 LEU A C 1
ATOM 2650 O O . LEU A 1 339 ? -0.311 5.806 14.572 1.00 96.00 339 LEU A O 1
ATOM 2654 N N . LEU A 1 340 ? 0.183 3.658 14.105 1.00 95.75 340 LEU A N 1
ATOM 2655 C CA . LEU A 1 340 ? -0.901 3.404 13.170 1.00 95.75 340 LEU A CA 1
ATOM 2656 C C . LEU A 1 340 ? -1.663 2.158 13.607 1.00 95.75 340 LEU A C 1
ATOM 2658 O O . LEU A 1 340 ? -1.053 1.144 13.952 1.00 95.75 340 LEU A O 1
ATOM 2662 N N . ARG A 1 341 ? -2.989 2.218 13.515 1.00 94.19 341 ARG A N 1
ATOM 2663 C CA . ARG A 1 341 ? -3.848 1.035 13.526 1.00 94.19 341 ARG A CA 1
ATOM 2664 C C . ARG A 1 341 ? -4.555 0.942 12.184 1.00 94.19 341 ARG A C 1
ATOM 2666 O O . ARG A 1 341 ? -5.127 1.932 11.726 1.00 94.19 341 ARG A O 1
ATOM 2673 N N . LEU A 1 342 ? -4.434 -0.208 11.532 1.00 94.44 342 LEU A N 1
ATOM 2674 C CA . LEU A 1 342 ? -4.892 -0.426 10.163 1.00 94.44 342 LEU A CA 1
ATOM 2675 C C . LEU A 1 342 ? -5.893 -1.577 10.132 1.00 94.44 342 LEU A C 1
ATOM 2677 O O . LEU A 1 342 ? -5.588 -2.670 10.606 1.00 94.44 342 LEU A O 1
ATOM 2681 N N . PHE A 1 343 ? -7.038 -1.324 9.507 1.00 93.31 343 PHE A N 1
ATOM 2682 C CA . PHE A 1 343 ? -8.102 -2.289 9.266 1.00 93.31 343 PHE A CA 1
ATOM 2683 C C . PHE A 1 343 ? -8.180 -2.565 7.772 1.00 93.31 343 PHE A C 1
ATOM 2685 O O . PHE A 1 343 ? -8.292 -1.636 6.961 1.00 93.31 343 PHE A O 1
ATOM 2692 N N . GLN A 1 344 ? -8.103 -3.838 7.401 1.00 93.00 344 GLN A N 1
ATOM 2693 C CA . GLN A 1 344 ? -8.189 -4.258 6.007 1.00 93.00 344 GLN A CA 1
ATOM 2694 C C . GLN A 1 344 ? -9.264 -5.308 5.830 1.00 93.00 344 GLN A C 1
ATOM 2696 O O . GLN A 1 344 ? -9.419 -6.175 6.683 1.00 93.00 344 GLN A O 1
ATOM 2701 N N . TYR A 1 345 ? -9.980 -5.213 4.716 1.00 92.25 345 TYR A N 1
ATOM 2702 C CA . TYR A 1 345 ? -11.074 -6.099 4.348 1.00 92.25 345 TYR A CA 1
ATOM 2703 C C . TYR A 1 345 ? -10.948 -6.453 2.874 1.00 92.25 345 TYR A C 1
ATOM 2705 O O . TYR A 1 345 ? -10.792 -5.575 2.019 1.00 92.25 345 TYR A O 1
ATOM 2713 N N . GLN A 1 346 ? -11.066 -7.737 2.571 1.00 90.94 346 GLN A N 1
ATOM 2714 C CA . GLN A 1 346 ? -11.197 -8.233 1.213 1.00 90.94 346 GLN A CA 1
ATOM 2715 C C . GLN A 1 346 ? -12.666 -8.546 0.945 1.00 90.94 346 GLN A C 1
ATOM 2717 O O . GLN A 1 346 ? -13.122 -9.666 1.148 1.00 90.94 346 GLN A O 1
ATOM 2722 N N . VAL A 1 347 ? -13.404 -7.518 0.520 1.00 89.06 347 VAL A N 1
ATOM 2723 C CA . VAL A 1 347 ? -14.827 -7.643 0.181 1.00 89.06 347 VAL A CA 1
ATOM 2724 C C . VAL A 1 347 ? -14.983 -8.496 -1.083 1.00 89.06 347 VAL A C 1
ATOM 2726 O O . VAL A 1 347 ? -14.266 -8.244 -2.056 1.00 89.06 347 VAL A O 1
ATOM 2729 N N . PRO A 1 348 ? -15.911 -9.465 -1.101 1.00 88.38 348 PRO A N 1
ATOM 2730 C CA . PRO A 1 348 ? -16.186 -10.279 -2.277 1.00 88.38 348 PRO A CA 1
ATOM 2731 C C . PRO A 1 348 ? -16.591 -9.459 -3.508 1.00 88.38 348 PRO A C 1
ATOM 2733 O O . PRO A 1 348 ? -17.368 -8.505 -3.417 1.00 88.38 348 PRO A O 1
ATOM 2736 N N . ASP A 1 349 ? -16.129 -9.894 -4.682 1.00 84.19 349 ASP A N 1
ATOM 2737 C CA . ASP A 1 349 ? -16.432 -9.258 -5.972 1.00 84.19 349 ASP A CA 1
ATOM 2738 C C . ASP A 1 349 ? -17.938 -9.143 -6.239 1.00 84.19 349 ASP A C 1
ATOM 2740 O O . ASP A 1 349 ? -18.374 -8.149 -6.814 1.00 84.19 349 ASP A O 1
ATOM 2744 N N . VAL A 1 350 ? -18.731 -10.117 -5.778 1.00 84.12 350 VAL A N 1
ATOM 2745 C CA . VAL A 1 350 ? -20.194 -10.123 -5.943 1.00 84.12 350 VAL A CA 1
ATOM 2746 C C . VAL A 1 350 ? -20.860 -8.913 -5.286 1.00 84.12 350 VAL A C 1
ATOM 2748 O O . VAL A 1 350 ? -21.764 -8.324 -5.870 1.00 84.12 350 VAL A O 1
ATOM 2751 N N . ILE A 1 351 ? -20.345 -8.470 -4.134 1.00 84.75 351 ILE A N 1
ATOM 2752 C CA . ILE A 1 351 ? -20.808 -7.261 -3.442 1.00 84.75 351 ILE A CA 1
ATOM 2753 C C . ILE A 1 351 ? -20.249 -6.009 -4.127 1.00 84.75 351 ILE A C 1
ATOM 2755 O O . ILE A 1 351 ? -20.969 -5.036 -4.335 1.00 84.75 351 ILE A O 1
ATOM 2759 N N . LEU A 1 352 ? -18.966 -6.020 -4.508 1.00 82.12 352 LEU A N 1
ATOM 2760 C CA . LEU A 1 352 ? -18.310 -4.858 -5.123 1.00 82.12 352 LEU A CA 1
ATOM 2761 C C . LEU A 1 352 ? -18.880 -4.497 -6.499 1.00 82.12 352 LEU A C 1
ATOM 2763 O O . LEU A 1 352 ? -18.927 -3.321 -6.857 1.00 82.12 352 LEU A O 1
ATOM 2767 N N . LYS A 1 353 ? -19.267 -5.504 -7.283 1.00 81.06 353 LYS A N 1
ATOM 2768 C CA . LYS A 1 353 ? -19.764 -5.353 -8.655 1.00 81.06 353 LYS A CA 1
ATOM 2769 C C . LYS A 1 353 ? -21.285 -5.444 -8.751 1.00 81.06 353 LYS A C 1
ATOM 2771 O O . LYS A 1 353 ? -21.812 -5.247 -9.843 1.00 81.06 353 LYS A O 1
ATOM 2776 N N . ASN A 1 354 ? -21.968 -5.715 -7.636 1.00 77.12 354 ASN A N 1
ATOM 2777 C CA . ASN A 1 354 ? -23.404 -5.987 -7.591 1.00 77.12 354 ASN A CA 1
ATOM 2778 C C . ASN A 1 354 ? -23.802 -7.091 -8.592 1.00 77.12 354 ASN A C 1
ATOM 2780 O O . ASN A 1 354 ? -24.744 -6.936 -9.370 1.00 77.12 354 ASN A O 1
ATOM 2784 N N . GLU A 1 355 ? -23.012 -8.170 -8.630 1.00 80.94 355 GLU A N 1
ATOM 2785 C CA . GLU A 1 355 ? -23.269 -9.316 -9.506 1.00 80.94 355 GLU A CA 1
ATOM 2786 C C . GLU A 1 355 ? -24.352 -10.206 -8.877 1.00 80.94 355 GLU A C 1
ATOM 2788 O O . GLU A 1 355 ? -24.228 -10.570 -7.702 1.00 80.94 355 GLU A O 1
ATOM 2793 N N . PRO A 1 356 ? -25.397 -10.588 -9.632 1.00 83.19 356 PRO A N 1
ATOM 2794 C CA . PRO A 1 356 ? -26.451 -11.435 -9.100 1.00 83.19 356 PRO A CA 1
ATOM 2795 C C . PRO A 1 356 ? -25.939 -12.850 -8.803 1.00 83.19 356 PRO A C 1
ATOM 2797 O O . PRO A 1 356 ? -25.121 -13.414 -9.536 1.00 83.19 356 PRO A O 1
ATOM 2800 N N . ILE A 1 357 ? -26.452 -13.455 -7.730 1.00 85.00 357 ILE A N 1
ATOM 2801 C CA . ILE A 1 357 ? -26.095 -14.821 -7.339 1.00 85.00 357 ILE A CA 1
ATOM 2802 C C . ILE A 1 357 ? -27.043 -15.830 -7.989 1.00 85.00 357 ILE A C 1
ATOM 2804 O O . ILE A 1 357 ? -28.231 -15.917 -7.650 1.00 85.00 357 ILE A O 1
ATOM 2808 N N . SER A 1 358 ? -26.478 -16.686 -8.842 1.00 86.31 358 SER A N 1
ATOM 2809 C CA . SER A 1 358 ? -27.207 -17.783 -9.482 1.00 86.31 358 SER A CA 1
ATOM 2810 C C . SER A 1 358 ? -27.677 -18.838 -8.471 1.00 86.31 358 SER A C 1
ATOM 2812 O O . SER A 1 358 ? -27.048 -19.097 -7.438 1.00 86.31 358 SER A O 1
ATOM 2814 N N . ARG A 1 359 ? -28.754 -19.564 -8.801 1.00 84.81 359 ARG A N 1
ATOM 2815 C CA . ARG A 1 359 ? -29.298 -20.644 -7.948 1.00 84.81 359 ARG A CA 1
ATOM 2816 C C . ARG A 1 359 ? -28.281 -21.737 -7.604 1.00 84.81 359 ARG A C 1
ATOM 2818 O O . ARG A 1 359 ? -28.345 -22.300 -6.514 1.00 84.81 359 ARG A O 1
ATOM 2825 N N . SER A 1 360 ? -27.346 -22.041 -8.507 1.00 85.62 360 SER A N 1
ATOM 2826 C CA . SER A 1 360 ? -26.269 -23.011 -8.263 1.00 85.62 360 SER A CA 1
ATOM 2827 C C . SER A 1 360 ? -25.262 -22.533 -7.219 1.00 85.62 360 SER A C 1
ATOM 2829 O O . SER A 1 360 ? -24.776 -23.343 -6.433 1.00 85.62 360 SER A O 1
ATOM 2831 N N . GLN A 1 361 ? -24.977 -21.230 -7.183 1.00 86.00 361 GLN A N 1
ATOM 2832 C CA . GLN A 1 361 ? -24.021 -20.629 -6.250 1.00 86.00 361 GLN A CA 1
ATOM 2833 C C . GLN A 1 361 ? -24.584 -20.513 -4.829 1.00 86.00 361 GLN A C 1
ATOM 2835 O O . GLN A 1 361 ? -23.809 -20.508 -3.876 1.00 86.00 361 GLN A O 1
ATOM 2840 N N . ARG A 1 362 ? -25.917 -20.524 -4.664 1.00 85.06 362 ARG A N 1
ATOM 2841 C CA . ARG A 1 362 ? -26.580 -20.391 -3.352 1.00 85.06 362 ARG A CA 1
ATOM 2842 C C . ARG A 1 362 ? -26.121 -21.401 -2.299 1.00 85.06 362 ARG A C 1
ATOM 2844 O O . ARG A 1 362 ? -26.147 -21.102 -1.114 1.00 85.06 362 ARG A O 1
ATOM 2851 N N . ARG A 1 363 ? -25.686 -22.593 -2.719 1.00 86.75 363 ARG A N 1
ATOM 2852 C CA . ARG A 1 363 ? -25.210 -23.646 -1.803 1.00 86.75 363 ARG A CA 1
ATOM 2853 C C . ARG A 1 363 ? -23.870 -23.317 -1.141 1.00 86.75 363 ARG A C 1
ATOM 2855 O O . ARG A 1 363 ? -23.569 -23.898 -0.110 1.00 86.75 363 ARG A O 1
ATOM 2862 N N . ASN A 1 364 ? -23.099 -22.402 -1.729 1.00 88.38 364 ASN A N 1
ATOM 2863 C CA . ASN A 1 364 ? -21.780 -21.989 -1.250 1.00 88.38 364 ASN A CA 1
ATOM 2864 C C . ASN A 1 364 ? -21.781 -20.520 -0.792 1.00 88.38 364 ASN A C 1
ATOM 2866 O O . ASN A 1 364 ? -20.726 -19.890 -0.790 1.00 88.38 364 ASN A O 1
ATOM 2870 N N . LEU A 1 365 ? -22.947 -19.956 -0.441 1.00 85.62 365 LEU A N 1
ATOM 2871 C CA . LEU A 1 365 ? -23.070 -18.543 -0.056 1.00 85.62 365 LEU A CA 1
ATOM 2872 C C . LEU A 1 365 ? -22.119 -18.158 1.072 1.00 85.62 365 LEU A C 1
ATOM 2874 O O . LEU A 1 365 ? -21.447 -17.142 0.953 1.00 85.62 365 LEU A O 1
ATOM 2878 N N . ASP A 1 366 ? -21.992 -18.996 2.098 1.00 85.62 366 ASP A N 1
ATOM 2879 C CA . ASP A 1 366 ? -21.114 -18.719 3.239 1.00 85.62 366 ASP A CA 1
ATOM 2880 C C . ASP A 1 366 ? -19.642 -18.553 2.822 1.00 85.62 366 ASP A C 1
ATOM 2882 O O . ASP A 1 366 ? -18.940 -17.704 3.360 1.00 85.62 366 ASP A O 1
ATOM 2886 N N . GLN A 1 367 ? -19.182 -19.319 1.825 1.00 86.12 367 GLN A N 1
ATOM 2887 C CA . GLN A 1 367 ? -17.832 -19.179 1.262 1.00 86.12 367 GLN A CA 1
ATOM 2888 C C . GLN A 1 367 ? -17.716 -17.975 0.325 1.00 86.12 367 GLN A C 1
ATOM 2890 O O . GLN A 1 367 ? -16.682 -17.319 0.289 1.00 86.12 367 GLN A O 1
ATOM 2895 N N . ILE A 1 368 ? -18.763 -17.680 -0.450 1.00 85.88 368 ILE A N 1
ATOM 2896 C CA . ILE A 1 368 ? -18.794 -16.521 -1.355 1.00 85.88 368 ILE A CA 1
ATOM 2897 C C . ILE A 1 368 ? -18.766 -15.211 -0.558 1.00 85.88 368 ILE A C 1
ATOM 2899 O O . ILE A 1 368 ? -18.153 -14.242 -0.999 1.00 85.88 368 ILE A O 1
ATOM 2903 N N . LEU A 1 369 ? -19.429 -15.188 0.598 1.00 87.56 369 LEU A N 1
ATOM 2904 C CA . LEU A 1 369 ? -19.520 -14.040 1.497 1.00 87.56 369 LEU A CA 1
ATOM 2905 C C . LEU A 1 369 ? -18.368 -13.966 2.506 1.00 87.56 369 LEU A C 1
ATOM 2907 O O . LEU A 1 369 ? -18.274 -12.989 3.255 1.00 87.56 369 LEU A O 1
ATOM 2911 N N . GLU A 1 370 ? -17.479 -14.963 2.528 1.00 88.38 370 GLU A N 1
ATOM 2912 C CA . GLU A 1 370 ? -16.296 -14.926 3.377 1.00 88.38 370 GLU A CA 1
ATOM 2913 C C . GLU A 1 370 ? -15.479 -13.674 3.049 1.00 88.38 370 GLU A C 1
ATOM 2915 O O . GLU A 1 370 ? -15.093 -13.421 1.908 1.00 88.38 370 GLU A O 1
ATOM 2920 N N . THR A 1 371 ? -15.236 -12.863 4.075 1.00 89.56 371 THR A N 1
ATOM 2921 C CA . THR A 1 371 ? -14.533 -11.588 3.948 1.00 89.56 371 THR A CA 1
ATOM 2922 C C . THR A 1 371 ? -13.288 -11.645 4.820 1.00 89.56 371 THR A C 1
ATOM 2924 O O . THR A 1 371 ? -13.349 -11.258 5.991 1.00 89.56 371 THR A O 1
ATOM 2927 N N . PRO A 1 372 ? -12.158 -12.149 4.287 1.00 92.06 372 PRO A N 1
ATOM 2928 C CA . PRO A 1 372 ? -10.885 -12.085 4.982 1.00 92.06 372 PRO A CA 1
ATOM 2929 C C . PRO A 1 372 ? -10.578 -10.647 5.391 1.00 92.06 372 PRO A C 1
ATOM 2931 O O . PRO A 1 372 ? -10.749 -9.706 4.608 1.00 92.06 372 PRO A O 1
ATOM 2934 N N . SER A 1 373 ? -10.118 -10.471 6.621 1.00 93.00 373 SER A N 1
ATOM 2935 C CA . SER A 1 373 ? -9.848 -9.158 7.193 1.00 93.00 373 SER A CA 1
ATOM 2936 C C . SER A 1 373 ? -8.637 -9.193 8.118 1.00 93.00 373 SER A C 1
ATOM 2938 O O . SER A 1 373 ? -8.099 -10.256 8.419 1.00 93.00 373 SER A O 1
ATOM 2940 N N . SER A 1 374 ? -8.159 -8.020 8.527 1.00 93.44 374 SER A N 1
ATOM 2941 C CA . SER A 1 374 ? -7.068 -7.902 9.495 1.00 93.44 374 SER A CA 1
ATOM 2942 C C . SER A 1 374 ? -7.161 -6.607 10.283 1.00 93.44 374 SER A C 1
ATOM 2944 O O . SER A 1 374 ? -7.492 -5.568 9.706 1.00 93.44 374 SER A O 1
ATOM 2946 N N . ASP A 1 375 ? -6.752 -6.653 11.547 1.00 93.75 375 ASP A N 1
ATOM 2947 C CA . ASP A 1 375 ? -6.568 -5.489 12.414 1.00 93.75 375 ASP A CA 1
ATOM 2948 C C . ASP A 1 375 ? -5.166 -5.511 13.036 1.00 93.75 375 ASP A C 1
ATOM 2950 O O . ASP A 1 375 ? -4.827 -6.377 13.850 1.00 93.75 375 ASP A O 1
ATOM 2954 N N . VAL A 1 376 ? -4.324 -4.566 12.614 1.00 94.25 376 VAL A N 1
ATOM 2955 C CA . VAL A 1 376 ? -2.906 -4.534 12.990 1.00 94.25 376 VAL A CA 1
ATOM 2956 C C . VAL A 1 376 ? -2.487 -3.198 13.583 1.00 94.25 376 VAL A C 1
ATOM 2958 O O . VAL A 1 376 ? -2.818 -2.127 13.072 1.00 94.25 376 VAL A O 1
ATOM 2961 N N . LEU A 1 377 ? -1.672 -3.280 14.635 1.00 95.56 377 LEU A N 1
ATOM 2962 C CA . LEU A 1 377 ? -0.989 -2.153 15.258 1.00 95.56 377 LEU A CA 1
ATOM 2963 C C . LEU A 1 377 ? 0.472 -2.123 14.810 1.00 95.56 377 LEU A C 1
ATOM 2965 O O . LEU A 1 377 ? 1.245 -3.048 15.083 1.00 95.56 377 LEU A O 1
ATOM 2969 N N . VAL A 1 378 ? 0.867 -1.035 14.159 1.00 96.44 378 VAL A N 1
ATOM 2970 C CA . VAL A 1 378 ? 2.208 -0.852 13.601 1.00 96.44 378 VAL A CA 1
ATOM 2971 C C . VAL A 1 378 ? 2.745 0.526 13.962 1.00 96.44 378 VAL A C 1
ATOM 2973 O O . VAL A 1 378 ? 2.026 1.521 13.943 1.00 96.44 378 VAL A O 1
ATOM 2976 N N . ALA A 1 379 ? 4.031 0.592 14.286 1.00 96.94 379 ALA A N 1
ATOM 2977 C CA . ALA A 1 379 ? 4.746 1.848 14.434 1.00 96.94 379 ALA A CA 1
ATOM 2978 C C . ALA A 1 379 ? 5.690 2.056 13.256 1.00 96.94 379 ALA A C 1
ATOM 2980 O O . ALA A 1 379 ? 6.312 1.106 12.778 1.00 96.94 379 ALA A O 1
ATOM 2981 N N . ILE A 1 380 ? 5.821 3.298 12.802 1.00 97.75 380 ILE A N 1
ATOM 2982 C CA . ILE A 1 380 ? 6.712 3.668 11.703 1.00 97.75 380 ILE A CA 1
ATOM 2983 C C . ILE A 1 380 ? 7.561 4.876 12.074 1.00 97.75 380 ILE A C 1
ATOM 2985 O O . ILE A 1 380 ? 7.150 5.714 12.870 1.00 97.75 380 ILE A O 1
ATOM 2989 N N . ARG A 1 381 ? 8.727 5.000 11.449 1.00 97.50 381 ARG A N 1
ATOM 2990 C CA . ARG A 1 381 ? 9.619 6.150 11.588 1.00 97.50 381 ARG A CA 1
ATOM 2991 C C . ARG A 1 381 ? 10.242 6.476 10.232 1.00 97.50 381 ARG A C 1
ATOM 2993 O O . ARG A 1 381 ? 11.060 5.685 9.757 1.00 97.50 381 ARG A O 1
ATOM 3000 N N . PRO A 1 382 ? 9.887 7.592 9.572 1.00 97.25 382 PRO A N 1
ATOM 3001 C CA . PRO A 1 382 ? 10.617 8.064 8.401 1.00 97.25 382 PRO A CA 1
ATOM 3002 C C . PRO A 1 382 ? 12.056 8.422 8.761 1.00 97.25 382 PRO A C 1
ATOM 3004 O O . PRO A 1 382 ? 12.303 9.178 9.695 1.00 97.25 382 PRO A O 1
ATOM 3007 N N . VAL A 1 383 ? 13.007 7.892 7.998 1.00 95.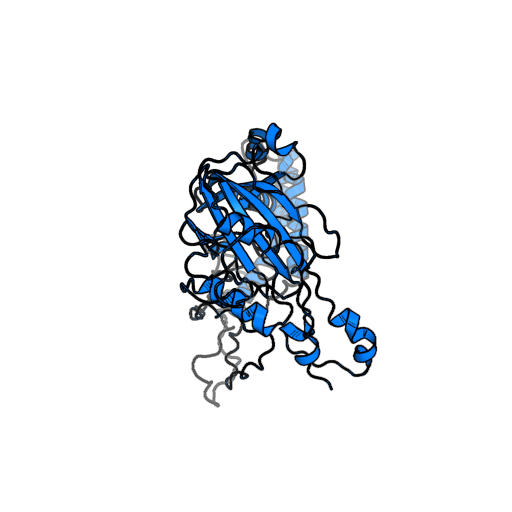88 383 VAL A N 1
ATOM 3008 C CA . VAL A 1 383 ? 14.449 8.063 8.237 1.00 95.88 383 VAL A CA 1
ATOM 3009 C C . VAL A 1 383 ? 15.167 8.767 7.092 1.00 95.88 383 VAL A C 1
ATOM 3011 O O . VAL A 1 383 ? 16.266 9.281 7.282 1.00 95.88 383 VAL A O 1
ATOM 3014 N N . ASN A 1 384 ? 14.561 8.808 5.905 1.00 94.19 384 ASN A N 1
ATOM 3015 C CA . ASN A 1 384 ? 15.107 9.507 4.749 1.00 94.19 384 ASN A CA 1
ATOM 3016 C C . ASN A 1 384 ? 13.982 10.012 3.837 1.00 94.19 384 ASN A C 1
ATOM 3018 O O . ASN A 1 384 ? 12.916 9.398 3.768 1.00 94.19 384 ASN A O 1
ATOM 3022 N N . ARG A 1 385 ? 14.246 11.098 3.107 1.00 93.38 385 ARG A N 1
ATOM 3023 C CA . ARG A 1 385 ? 13.362 11.642 2.072 1.00 93.38 385 ARG A CA 1
ATOM 3024 C C . ARG A 1 385 ? 14.058 11.557 0.716 1.00 93.38 385 ARG A C 1
ATOM 3026 O O . ARG A 1 385 ? 15.163 12.067 0.555 1.00 93.38 385 ARG A O 1
ATOM 3033 N N . GLY A 1 386 ? 13.400 10.934 -0.253 1.00 88.25 386 GLY A N 1
ATOM 3034 C CA . GLY A 1 386 ? 13.841 10.899 -1.642 1.00 88.25 386 GLY A CA 1
ATOM 3035 C C . GLY A 1 386 ? 13.572 12.220 -2.367 1.00 88.25 386 GLY A C 1
ATOM 3036 O O . GLY A 1 386 ? 12.654 12.969 -2.024 1.00 88.25 386 GLY A O 1
ATOM 3037 N N . ALA A 1 387 ? 14.358 12.500 -3.410 1.00 86.06 387 ALA A N 1
ATOM 3038 C CA . ALA A 1 387 ? 14.171 13.677 -4.267 1.00 86.06 387 ALA A CA 1
ATOM 3039 C C . ALA A 1 387 ? 12.834 13.655 -5.038 1.00 86.06 387 ALA A C 1
ATOM 3041 O O . ALA A 1 387 ? 12.317 14.694 -5.429 1.00 86.06 387 ALA A O 1
ATOM 3042 N N . ASP A 1 388 ? 12.260 12.467 -5.215 1.00 84.12 388 ASP A N 1
ATOM 3043 C CA . ASP A 1 388 ? 10.953 12.202 -5.821 1.00 84.12 388 ASP A CA 1
ATOM 3044 C C . ASP A 1 388 ? 9.769 12.421 -4.857 1.00 84.12 388 ASP A C 1
ATOM 3046 O O . ASP A 1 388 ? 8.623 12.168 -5.219 1.00 84.12 388 ASP A O 1
ATOM 3050 N N . GLY A 1 389 ? 10.026 12.859 -3.618 1.00 89.25 389 GLY A N 1
ATOM 3051 C CA . GLY A 1 389 ? 8.999 13.046 -2.589 1.00 89.25 389 GLY A CA 1
ATOM 3052 C C . GLY A 1 389 ? 8.584 11.763 -1.864 1.00 89.25 389 GLY A C 1
ATOM 3053 O O . GLY A 1 389 ? 7.707 11.816 -1.003 1.00 89.25 389 GLY A O 1
ATOM 3054 N N . SER A 1 390 ? 9.214 10.628 -2.175 1.00 92.50 390 SER A N 1
ATOM 3055 C CA . SER A 1 390 ? 9.052 9.393 -1.409 1.00 92.50 390 SER A CA 1
ATOM 3056 C C . SER A 1 390 ? 9.799 9.456 -0.072 1.00 92.50 390 SER A C 1
ATOM 3058 O O . SER A 1 390 ? 10.695 10.281 0.125 1.00 92.50 390 SER A O 1
ATOM 3060 N N . TYR A 1 391 ? 9.448 8.567 0.854 1.00 94.75 391 TYR A N 1
ATOM 3061 C CA . TYR A 1 391 ? 10.131 8.449 2.142 1.00 94.75 391 TYR A CA 1
ATOM 3062 C C . TYR A 1 391 ? 10.565 7.014 2.399 1.00 94.75 391 TYR A C 1
ATOM 3064 O O . TYR A 1 391 ? 9.773 6.084 2.257 1.00 94.75 391 TYR A O 1
ATOM 3072 N N . THR A 1 392 ? 11.806 6.841 2.842 1.00 94.88 392 THR A N 1
ATOM 3073 C CA . THR A 1 392 ? 12.256 5.575 3.424 1.00 94.88 392 THR A CA 1
ATOM 3074 C C . THR A 1 392 ? 11.856 5.577 4.891 1.00 94.88 392 THR A C 1
ATOM 3076 O O . THR A 1 392 ? 12.207 6.497 5.637 1.00 94.88 392 THR A O 1
ATOM 3079 N N . ILE A 1 393 ? 11.115 4.557 5.307 1.00 96.44 393 ILE A N 1
ATOM 3080 C CA . ILE A 1 393 ? 10.636 4.388 6.676 1.00 96.44 393 ILE A CA 1
ATOM 3081 C C . ILE A 1 393 ? 11.167 3.083 7.263 1.00 96.44 393 ILE A C 1
ATOM 3083 O O . ILE A 1 393 ? 11.294 2.075 6.567 1.00 96.44 393 ILE A O 1
ATOM 3087 N N . LEU A 1 394 ? 11.422 3.097 8.563 1.00 97.06 394 LEU A N 1
ATOM 3088 C CA . LEU A 1 394 ? 11.497 1.891 9.375 1.00 97.06 394 LEU A CA 1
ATOM 3089 C C . LEU A 1 394 ? 10.116 1.614 9.953 1.00 97.06 394 LEU A C 1
ATOM 3091 O O . LEU A 1 394 ? 9.384 2.552 10.265 1.00 97.06 394 LEU A O 1
ATOM 3095 N N . TRP A 1 395 ? 9.764 0.348 10.114 1.00 97.12 395 TRP A N 1
ATOM 3096 C CA . TRP A 1 395 ? 8.507 -0.044 10.732 1.00 97.12 395 TRP A CA 1
ATOM 3097 C C . TRP A 1 395 ? 8.703 -1.201 11.706 1.00 97.12 395 TRP A C 1
ATOM 3099 O O . TRP A 1 395 ? 9.640 -1.991 11.581 1.00 97.12 395 TRP A O 1
ATOM 3109 N N . ARG A 1 396 ? 7.814 -1.276 12.697 1.00 95.62 396 ARG A N 1
ATOM 3110 C CA . ARG A 1 396 ? 7.730 -2.351 13.682 1.00 95.62 396 ARG A CA 1
ATOM 3111 C C . ARG A 1 396 ? 6.275 -2.749 13.869 1.00 95.62 396 ARG A C 1
ATOM 3113 O O . ARG A 1 396 ? 5.447 -1.916 14.230 1.00 95.62 396 ARG A O 1
ATOM 3120 N N . TRP A 1 397 ? 5.972 -4.020 13.651 1.00 94.88 397 TRP A N 1
ATOM 3121 C CA . TRP A 1 397 ? 4.682 -4.595 14.004 1.00 94.88 397 TRP A CA 1
ATOM 3122 C C . TRP A 1 397 ? 4.640 -4.804 15.525 1.00 94.88 397 TRP A C 1
ATOM 3124 O O . TRP A 1 397 ? 5.475 -5.512 16.088 1.00 94.88 397 TRP A O 1
ATOM 3134 N N . LEU A 1 398 ? 3.692 -4.132 16.186 1.00 94.44 398 LEU A N 1
ATOM 3135 C CA . LEU A 1 398 ? 3.503 -4.171 17.635 1.00 94.44 398 LEU A CA 1
ATOM 3136 C C . LEU A 1 398 ? 2.488 -5.226 18.084 1.00 94.44 398 LEU A C 1
ATOM 3138 O O . LEU A 1 398 ? 2.770 -5.943 19.037 1.00 94.44 398 LEU A O 1
ATOM 3142 N N . ASN A 1 399 ? 1.322 -5.311 17.433 1.00 93.25 399 ASN A N 1
ATOM 3143 C CA . ASN A 1 399 ? 0.269 -6.258 17.811 1.00 93.25 399 ASN A CA 1
ATOM 3144 C C . ASN A 1 399 ? -0.675 -6.610 16.646 1.00 93.25 399 ASN A C 1
ATOM 3146 O O . ASN A 1 399 ? -0.811 -5.826 15.705 1.00 93.25 399 ASN A O 1
ATOM 3150 N N . GLN A 1 400 ? -1.344 -7.761 16.726 1.00 92.38 400 GLN A N 1
ATOM 3151 C CA . GLN A 1 400 ? -2.499 -8.122 15.895 1.00 92.38 400 GLN A CA 1
ATOM 3152 C C . GLN A 1 400 ? -3.707 -8.336 16.805 1.00 92.38 400 GLN A C 1
ATOM 3154 O O . GLN A 1 400 ? -3.606 -9.029 17.818 1.00 92.38 400 GLN A O 1
ATOM 3159 N N . PHE A 1 401 ? -4.833 -7.731 16.453 1.00 92.25 401 PHE A N 1
ATOM 3160 C CA . PHE A 1 401 ? -6.100 -7.917 17.153 1.00 92.25 401 PHE A CA 1
ATOM 3161 C C . PHE A 1 401 ? -6.949 -8.978 16.438 1.00 92.25 401 PHE A C 1
ATOM 3163 O O . PHE A 1 401 ? -6.602 -9.384 15.328 1.00 92.25 401 PHE A O 1
ATOM 3170 N N . PRO A 1 402 ? -8.043 -9.461 17.054 1.00 91.12 402 PRO A N 1
ATOM 3171 C CA . PRO A 1 402 ? -8.974 -10.352 16.374 1.00 91.12 402 PRO A CA 1
ATOM 3172 C C . PRO A 1 402 ? -9.480 -9.746 15.061 1.00 91.12 402 PRO A C 1
ATOM 3174 O O . PRO A 1 402 ? -9.870 -8.579 15.024 1.00 91.12 402 PRO A O 1
ATOM 3177 N N . ASP A 1 403 ? -9.486 -10.552 14.001 1.00 91.12 403 ASP A N 1
ATOM 3178 C CA . ASP A 1 403 ? -9.890 -10.096 12.673 1.00 91.12 403 ASP A CA 1
ATOM 3179 C C . ASP A 1 403 ? -11.372 -9.649 12.681 1.00 91.12 403 ASP A C 1
ATOM 3181 O O . ASP A 1 403 ? -12.249 -10.417 13.108 1.00 91.12 403 ASP A O 1
ATOM 3185 N N . PRO A 1 404 ? -11.680 -8.411 12.245 1.00 91.75 404 PRO A N 1
ATOM 3186 C CA . PRO A 1 404 ? -13.031 -7.863 12.305 1.00 91.75 404 PRO A CA 1
ATOM 3187 C C . PRO A 1 404 ? -13.949 -8.529 11.277 1.00 91.75 404 PRO A C 1
ATOM 3189 O O . PRO A 1 404 ? -13.552 -8.792 10.145 1.00 91.75 404 PRO A O 1
ATOM 3192 N N . LYS A 1 405 ? -15.207 -8.778 11.642 1.00 91.00 405 LYS A N 1
ATOM 3193 C CA . LYS A 1 405 ? -16.176 -9.465 10.773 1.00 91.00 405 LYS A CA 1
ATOM 3194 C C . LYS A 1 405 ? -17.316 -8.542 10.378 1.00 91.00 405 LYS A C 1
ATOM 3196 O O . LYS A 1 405 ? -17.812 -7.802 11.221 1.00 91.00 405 LYS A O 1
ATOM 3201 N N . ILE A 1 406 ? -17.768 -8.667 9.134 1.00 90.69 406 ILE A N 1
ATOM 3202 C CA . ILE A 1 406 ? -18.994 -8.034 8.641 1.00 90.69 406 ILE A CA 1
ATOM 3203 C C . ILE A 1 406 ? -20.084 -9.104 8.638 1.00 90.69 406 ILE A C 1
ATOM 3205 O O . ILE A 1 406 ? -19.897 -10.166 8.048 1.00 90.69 406 ILE A O 1
ATOM 3209 N N . GLN A 1 407 ? -21.176 -8.866 9.358 1.00 90.25 407 GLN A N 1
ATOM 3210 C CA . GLN A 1 407 ? -22.193 -9.885 9.631 1.00 90.25 407 GLN A CA 1
ATOM 3211 C C . GLN A 1 407 ? -23.407 -9.808 8.707 1.00 90.25 407 GLN A C 1
ATOM 3213 O O . GLN A 1 407 ? -24.168 -10.764 8.662 1.00 90.25 407 GLN A O 1
ATOM 3218 N N . ASP A 1 408 ? -23.601 -8.697 7.999 1.00 90.00 408 ASP A N 1
ATOM 3219 C CA . ASP A 1 408 ? -24.833 -8.410 7.263 1.00 90.00 408 ASP A CA 1
ATOM 3220 C C . ASP A 1 408 ? -24.646 -8.236 5.752 1.00 90.00 408 ASP A C 1
ATOM 3222 O O . ASP A 1 408 ? -25.487 -7.638 5.084 1.00 90.00 408 ASP A O 1
ATOM 3226 N N . LEU A 1 409 ? -23.558 -8.785 5.197 1.00 86.75 409 LEU A N 1
ATOM 3227 C CA . LEU A 1 409 ? -23.282 -8.743 3.755 1.00 86.75 409 LEU A CA 1
ATOM 3228 C C . LEU A 1 409 ? -24.365 -9.427 2.908 1.00 86.75 409 LEU A C 1
ATOM 3230 O O . LEU A 1 409 ? -24.567 -9.062 1.752 1.00 86.75 409 LEU A O 1
ATOM 3234 N N . ASP A 1 410 ? -25.072 -10.398 3.478 1.00 85.50 410 ASP A N 1
ATOM 3235 C CA . ASP A 1 410 ? -26.178 -11.115 2.847 1.00 85.50 410 ASP A CA 1
ATOM 3236 C C . ASP A 1 410 ? -27.337 -10.189 2.445 1.00 85.50 410 ASP A C 1
ATOM 3238 O O . ASP A 1 410 ? -27.985 -10.428 1.425 1.00 85.50 410 ASP A O 1
ATOM 3242 N N . LYS A 1 411 ? -27.556 -9.092 3.182 1.00 86.19 411 LYS A N 1
ATOM 3243 C CA . LYS A 1 411 ? -28.617 -8.108 2.899 1.00 86.19 411 LYS A CA 1
ATOM 3244 C C . LYS A 1 411 ? -28.409 -7.321 1.603 1.00 86.19 411 LYS A C 1
ATOM 3246 O O . LYS A 1 411 ? -29.347 -6.681 1.136 1.00 86.19 411 LYS A O 1
ATOM 3251 N N . TYR A 1 412 ? -27.201 -7.348 1.045 1.00 83.25 412 TYR A N 1
ATOM 3252 C CA . TYR A 1 412 ? -26.819 -6.581 -0.146 1.00 83.25 412 TYR A CA 1
ATOM 3253 C C . TYR A 1 412 ? -26.673 -7.447 -1.391 1.00 83.25 412 TYR A C 1
ATOM 3255 O O . TYR A 1 412 ? -26.163 -6.984 -2.408 1.00 83.25 412 TYR A O 1
ATOM 3263 N N . LEU A 1 413 ? -27.070 -8.715 -1.309 1.00 82.00 413 LEU A N 1
ATOM 3264 C CA . LEU A 1 413 ? -27.055 -9.608 -2.453 1.00 82.00 413 LEU A CA 1
ATOM 3265 C C . LEU A 1 413 ? -28.297 -9.411 -3.315 1.00 82.00 413 LEU A C 1
ATOM 3267 O O . LEU A 1 413 ? -29.420 -9.394 -2.812 1.00 82.00 413 LEU A O 1
ATOM 3271 N N . ASP A 1 414 ? -28.083 -9.381 -4.628 1.00 76.25 414 ASP A N 1
ATOM 3272 C CA . ASP A 1 414 ? -29.148 -9.592 -5.599 1.00 76.25 414 ASP A CA 1
ATOM 3273 C C . ASP A 1 414 ? -29.250 -11.094 -5.923 1.00 76.25 414 ASP A C 1
ATOM 3275 O O . ASP A 1 414 ? -28.247 -11.763 -6.201 1.00 76.25 414 ASP A O 1
ATOM 3279 N N . LEU A 1 415 ? -30.454 -11.656 -5.825 1.00 77.06 415 LEU A N 1
ATOM 3280 C CA . LEU A 1 415 ? -30.710 -13.091 -5.957 1.00 77.06 415 LEU A CA 1
ATOM 3281 C C . LEU A 1 415 ? -31.587 -13.359 -7.189 1.00 77.06 415 LEU A C 1
ATOM 3283 O O . LEU A 1 415 ? -32.726 -12.909 -7.237 1.00 77.06 415 LEU A O 1
ATOM 3287 N N . GLU A 1 416 ? -31.091 -14.182 -8.123 1.00 72.00 416 GLU A N 1
ATOM 3288 C CA . GLU A 1 416 ? -31.785 -14.534 -9.389 1.00 72.00 416 GLU A CA 1
ATOM 3289 C C . GLU A 1 416 ? -33.045 -15.422 -9.294 1.00 72.00 416 GLU A C 1
ATOM 3291 O O . GLU A 1 416 ? -33.056 -16.459 -8.574 1.00 72.00 416 GLU A O 1
#

Secondary structure (DSSP, 8-state):
--HHHHHHHHHHHHHHHHHHHHHHHHHHHTGGGT--SPPSSPPPTTS-TT--------TTSPP-SSSPPPPP-PPPP-PPPPPPP-TTS-----SS----------PPPHHHHHHHHHHHHHHHHHGGGS-TTS-PPPHHHHHHHHHHHHHS--HHHHHHTHHHHTSTTEEEEEEPBHHHHS--TTS---TTSPPHHHHSPPEE-S--SSS---EE--EEETTEEE----TT-EEEEEEEES--TTS--TT-TT-TTS-HHHHHHHHH----SSHHHHHHHHHHHHHT-TT--B---S---SGGGGS-----------B-GGG---BSEEE--TT-EEEEEEEEE---HHHHHTPPBPTTGGGGHHHHS---EEEEEEEEEEEEE-TTS-EEEEEEEEEEEPPP----GGGG--B-

Sequence (416 aa):
MSLPQRQIYCALHTSTQQLKPVVSQLDRRLPLLADLTEPKTPPSPDVPLLILPPSLENPQQPPNLQNPKQPSSASVQNLPIPEVPVIGLAVKTATSNNQPSFQPAIKPPVQITSAISAARKQLLSVIPAFPESIRIFDPVETNQIINRSTYGLSPLESQRYAKFLAQPNTGIARILPAQIYRFNPNQRRNRLQPTVAERFPFVPLGRSTSGLTPRLALQIEEGKFQIPLTGLNYGFMINLGEVSLENLNATLQNIPTLSQQQREFFLYYSPPNQLEALQEDRLLLLSGKDGVRLMPTSELLPILRSLPCTRENGRTAAFLSTNLPAFIQAPVVLNNTYLLRLFQYQVPDVILKNEPISRSQRRNLDQILETPSSDVLVAIRPVNRGADGSYTILWRWLNQFPDPKIQDLDKYLDLE

Mean predicted aligned error: 13.56 Å